Protein AF-A0A3T1D3R6-F1 (afdb_monomer_lite)

pLDDT: mean 93.83, std 5.85, range [70.06, 98.88]

Structure (mmCIF, N/CA/C/O backbone):
data_AF-A0A3T1D3R6-F1
#
_entry.id   AF-A0A3T1D3R6-F1
#
loop_
_atom_site.group_PDB
_atom_site.id
_atom_site.type_symbol
_atom_site.label_atom_id
_atom_site.label_alt_id
_atom_site.label_comp_id
_atom_site.label_asym_id
_atom_site.label_entity_id
_atom_site.label_seq_id
_atom_site.pdbx_PDB_ins_code
_atom_site.Cartn_x
_atom_site.Cartn_y
_atom_site.Cartn_z
_atom_site.occupancy
_atom_site.B_iso_or_equiv
_atom_site.auth_seq_id
_atom_site.auth_comp_id
_atom_site.auth_asym_id
_atom_site.auth_atom_id
_atom_site.pdbx_PDB_model_num
ATOM 1 N N . MET A 1 1 ? -13.058 13.495 -19.359 1.00 93.19 1 MET A N 1
ATOM 2 C CA . MET A 1 1 ? -12.828 12.086 -18.972 1.00 93.19 1 MET A CA 1
ATOM 3 C C . MET A 1 1 ? -12.436 11.919 -17.512 1.00 93.19 1 MET A C 1
ATOM 5 O O . MET A 1 1 ? -13.228 11.317 -16.809 1.00 93.19 1 MET A O 1
ATOM 9 N N . THR A 1 2 ? -11.316 12.478 -17.025 1.00 97.25 2 THR A N 1
ATOM 10 C CA . THR A 1 2 ? -10.870 12.325 -15.616 1.00 97.25 2 THR A CA 1
ATOM 11 C C . THR A 1 2 ? -11.984 12.513 -14.581 1.00 97.25 2 THR A C 1
ATOM 13 O O . THR A 1 2 ? -12.214 11.614 -13.783 1.00 97.25 2 THR A O 1
ATOM 16 N N . LEU A 1 3 ? -12.721 13.632 -14.641 1.00 95.75 3 LEU A N 1
ATOM 17 C CA . LEU A 1 3 ? -13.827 13.916 -13.716 1.00 95.75 3 LEU A CA 1
ATOM 18 C C . LEU A 1 3 ? -14.921 12.835 -13.753 1.00 95.75 3 LEU A C 1
ATOM 20 O O . LEU A 1 3 ? -15.275 12.288 -12.720 1.00 95.75 3 LEU A O 1
ATOM 24 N N . TRP A 1 4 ? -15.410 12.466 -14.939 1.00 96.50 4 TRP A N 1
ATOM 25 C CA . TRP A 1 4 ? -16.423 11.413 -15.083 1.00 96.50 4 TRP A CA 1
ATOM 26 C C . TRP A 1 4 ? -15.933 10.057 -14.572 1.00 96.50 4 TRP A C 1
ATOM 28 O O . TRP A 1 4 ? -16.695 9.333 -13.932 1.00 96.50 4 TRP A O 1
ATOM 38 N N . ALA A 1 5 ? -14.667 9.722 -14.839 1.00 97.19 5 ALA A N 1
ATOM 39 C CA . ALA A 1 5 ? -14.072 8.483 -14.369 1.00 97.19 5 ALA A CA 1
ATOM 40 C C . ALA A 1 5 ? -14.013 8.461 -12.838 1.00 97.19 5 ALA A C 1
ATOM 42 O O . ALA A 1 5 ? -14.607 7.581 -12.225 1.00 97.19 5 ALA A O 1
ATOM 43 N N . MET A 1 6 ? -13.396 9.468 -12.213 1.00 96.06 6 MET A N 1
ATOM 44 C CA . MET A 1 6 ? -13.249 9.509 -10.755 1.00 96.06 6 MET A CA 1
ATOM 45 C C . MET A 1 6 ? -14.578 9.668 -10.011 1.00 96.06 6 MET A C 1
ATOM 47 O O . MET A 1 6 ? -14.686 9.229 -8.877 1.00 96.06 6 MET A O 1
ATOM 51 N N . SER A 1 7 ? -15.609 10.249 -10.629 1.00 95.75 7 SER A N 1
ATOM 52 C CA . SER A 1 7 ? -16.950 10.341 -10.037 1.00 95.75 7 SER A CA 1
ATOM 53 C C . SER A 1 7 ? -17.783 9.063 -10.195 1.00 95.75 7 SER A C 1
ATOM 55 O O . SER A 1 7 ? -18.938 9.056 -9.780 1.00 95.75 7 SER A O 1
ATOM 57 N N . SER A 1 8 ? -17.243 7.998 -10.808 1.00 95.44 8 SER A N 1
ATOM 58 C CA . SER A 1 8 ? -17.999 6.777 -11.149 1.00 95.44 8 SER A CA 1
ATOM 59 C C . SER A 1 8 ? -19.284 7.075 -11.945 1.00 95.44 8 SER A C 1
ATOM 61 O O . SER A 1 8 ? -20.315 6.426 -11.779 1.00 95.44 8 SER A O 1
ATOM 63 N N . ALA A 1 9 ? -19.245 8.107 -12.795 1.00 96.06 9 ALA A N 1
ATOM 64 C CA . ALA A 1 9 ? -20.390 8.524 -13.592 1.00 96.06 9 ALA A CA 1
ATOM 65 C C . ALA A 1 9 ? -20.601 7.588 -14.791 1.00 96.06 9 ALA A C 1
ATOM 67 O O . ALA A 1 9 ? -19.663 6.961 -15.283 1.00 96.06 9 ALA A O 1
ATOM 68 N N . GLN A 1 10 ? -21.825 7.545 -15.317 1.00 95.12 10 GLN A N 1
ATOM 69 C CA . GLN A 1 10 ? -22.098 6.858 -16.580 1.00 95.12 10 GLN A CA 1
ATOM 70 C C . GLN A 1 10 ? -21.277 7.497 -17.715 1.00 95.12 10 GLN A C 1
ATOM 72 O O . GLN A 1 10 ? -21.230 8.724 -17.843 1.00 95.12 10 GLN A O 1
ATOM 77 N N . LEU A 1 11 ? -20.640 6.663 -18.541 1.00 93.38 11 LEU A N 1
ATOM 78 C CA . LEU A 1 11 ? -19.843 7.090 -19.690 1.00 93.38 11 LEU A CA 1
ATOM 79 C C . LEU A 1 11 ? -20.624 6.838 -20.983 1.00 93.38 11 LEU A C 1
ATOM 81 O O . LEU A 1 11 ? -20.640 5.726 -21.504 1.00 93.38 11 LEU A O 1
ATOM 85 N N . TYR A 1 12 ? -21.254 7.886 -21.510 1.00 92.56 12 TYR A N 1
ATOM 86 C CA . TYR A 1 12 ? -21.845 7.879 -22.849 1.00 92.56 12 TYR A CA 1
ATOM 87 C C . TYR A 1 12 ? -20.972 8.699 -23.790 1.00 92.56 12 TYR A C 1
ATOM 89 O O . TYR A 1 12 ? -20.661 9.855 -23.503 1.00 92.56 12 TYR A O 1
ATOM 97 N N . THR A 1 13 ? -20.592 8.113 -24.923 1.00 90.69 13 THR A N 1
ATOM 98 C CA . THR A 1 13 ? -19.894 8.846 -25.980 1.00 90.69 13 THR A CA 1
ATOM 99 C C . THR A 1 13 ? -20.898 9.423 -26.969 1.00 90.69 13 THR A C 1
ATOM 101 O O . THR A 1 13 ? -21.800 8.727 -27.431 1.00 90.69 13 THR A O 1
ATOM 104 N N . GLY A 1 14 ? -20.753 10.714 -27.269 1.00 92.88 14 GLY A N 1
ATOM 105 C CA . GLY A 1 14 ? -21.523 11.394 -28.312 1.00 92.88 14 GLY A CA 1
ATOM 106 C C . GLY A 1 14 ? -20.846 11.362 -29.685 1.00 92.88 14 GLY A C 1
ATOM 107 O O . GLY A 1 14 ? -21.374 11.938 -30.632 1.00 92.88 14 GLY A O 1
ATOM 108 N N . ASN A 1 15 ? -19.662 10.752 -29.792 1.00 89.56 15 ASN A N 1
ATOM 109 C CA . ASN A 1 15 ? -18.899 10.675 -31.032 1.00 89.56 15 ASN A CA 1
ATOM 110 C C . ASN A 1 15 ? -19.490 9.643 -32.003 1.00 89.56 15 ASN A C 1
ATOM 112 O O . ASN A 1 15 ? -20.018 8.609 -31.593 1.00 89.56 15 ASN A O 1
ATOM 116 N N . ASP A 1 16 ? -19.305 9.883 -33.301 1.00 93.69 16 ASP A N 1
ATOM 117 C CA . ASP A 1 16 ? -19.444 8.843 -34.319 1.00 93.69 16 ASP A CA 1
ATOM 118 C C . ASP A 1 16 ? -18.268 7.862 -34.201 1.00 93.69 16 ASP A C 1
ATOM 120 O O . ASP A 1 16 ? -17.128 8.188 -34.541 1.00 93.69 16 ASP A O 1
ATOM 124 N N . LEU A 1 17 ? -18.553 6.656 -33.703 1.00 92.50 17 LEU A N 1
ATOM 125 C CA . LEU A 1 17 ? -17.558 5.609 -33.462 1.00 92.50 17 LEU A CA 1
ATOM 126 C C . LEU A 1 17 ? -16.809 5.176 -34.734 1.00 92.50 17 LEU A C 1
ATOM 128 O O . LEU A 1 17 ? -15.713 4.633 -34.622 1.00 92.50 17 LEU A O 1
ATOM 132 N N . THR A 1 18 ? -17.361 5.423 -35.928 1.00 92.81 18 THR A N 1
ATOM 133 C CA . THR A 1 18 ? -16.718 5.062 -37.204 1.00 92.81 18 THR A CA 1
ATOM 134 C C . THR A 1 18 ? -15.631 6.052 -37.637 1.00 92.81 18 THR A C 1
ATOM 136 O O . THR A 1 18 ? -14.834 5.733 -38.516 1.00 92.81 18 THR A O 1
ATOM 139 N N . ASN A 1 19 ? -15.567 7.223 -36.993 1.00 93.94 19 ASN A N 1
ATOM 140 C CA . ASN A 1 19 ? -14.683 8.337 -37.340 1.00 93.94 19 ASN A CA 1
ATOM 141 C C . ASN A 1 19 ? -13.757 8.757 -36.178 1.00 93.94 19 ASN A C 1
ATOM 143 O O . ASN A 1 19 ? -13.277 9.891 -36.145 1.00 93.94 19 ASN A O 1
ATOM 147 N N . LEU A 1 20 ? -13.507 7.869 -35.207 1.00 93.88 20 LEU A N 1
ATOM 148 C CA . LEU A 1 20 ? -12.559 8.132 -34.120 1.00 93.88 20 LEU A CA 1
ATOM 149 C C . LEU A 1 20 ? -11.112 8.062 -34.619 1.00 93.88 20 LEU A C 1
ATOM 151 O O . LEU A 1 20 ? -10.695 7.073 -35.223 1.00 93.88 20 LEU A O 1
ATOM 155 N N . ASP A 1 21 ? -10.331 9.095 -34.312 1.00 94.75 21 ASP A N 1
ATOM 156 C CA . ASP A 1 21 ? -8.881 9.060 -34.473 1.00 94.75 21 ASP A CA 1
ATOM 157 C C . ASP A 1 21 ? -8.210 8.265 -33.336 1.00 94.75 21 ASP A C 1
ATOM 159 O O . ASP A 1 21 ? -8.843 7.825 -32.370 1.00 94.75 21 ASP A O 1
ATOM 163 N N . SER A 1 22 ? -6.895 8.067 -33.437 1.00 93.94 22 SER A N 1
ATOM 164 C CA . SER A 1 22 ? -6.135 7.313 -32.433 1.00 93.94 22 SER A CA 1
ATOM 165 C C . SER A 1 22 ? -6.185 7.949 -31.041 1.00 93.94 22 SER A C 1
ATOM 167 O O . SER A 1 22 ? -6.117 7.235 -30.042 1.00 93.94 22 SER A O 1
ATOM 169 N N . PHE A 1 23 ? -6.312 9.277 -30.960 1.00 92.75 23 PHE A N 1
ATOM 170 C CA . PHE A 1 23 ? -6.431 9.984 -29.688 1.00 92.75 23 PHE A CA 1
ATOM 171 C C . PHE A 1 23 ? -7.786 9.704 -29.025 1.00 92.75 23 PHE A C 1
ATOM 173 O O . PHE A 1 23 ? -7.832 9.335 -27.852 1.00 92.75 23 PHE A O 1
ATOM 180 N N . GLY A 1 24 ? -8.880 9.809 -29.782 1.00 92.50 24 GLY A N 1
ATOM 181 C CA . GLY A 1 24 ? -10.227 9.486 -29.330 1.00 92.50 24 GLY A CA 1
ATOM 182 C C . GLY A 1 24 ? -10.361 8.030 -28.889 1.00 92.50 24 GLY A C 1
ATOM 183 O O . GLY A 1 24 ? -10.927 7.774 -27.828 1.00 92.50 24 GLY A O 1
ATOM 184 N N . ILE A 1 25 ? -9.780 7.084 -29.637 1.00 93.25 25 ILE A N 1
ATOM 185 C CA . ILE A 1 25 ? -9.713 5.674 -29.217 1.00 93.25 25 ILE A CA 1
ATOM 186 C C . ILE A 1 25 ? -8.961 5.557 -27.885 1.00 93.25 25 ILE A C 1
ATOM 188 O O . ILE A 1 25 ? -9.499 4.989 -26.938 1.00 93.25 25 ILE A O 1
ATOM 192 N N . GLY A 1 26 ? -7.776 6.167 -27.767 1.00 93.50 26 GLY A N 1
ATOM 193 C CA . GLY A 1 26 ? -6.972 6.125 -26.540 1.00 93.50 26 GLY A CA 1
ATOM 194 C C . GLY A 1 26 ? -7.690 6.671 -25.299 1.00 93.50 26 GLY A C 1
ATOM 195 O O . GLY A 1 26 ? -7.516 6.137 -24.205 1.00 93.50 26 GLY A O 1
ATOM 196 N N . LEU A 1 27 ? -8.553 7.682 -25.455 1.00 93.00 27 LEU A N 1
ATOM 197 C CA . LEU A 1 27 ? -9.389 8.190 -24.360 1.00 93.00 27 LEU A CA 1
ATOM 198 C C . LEU A 1 27 ? -10.444 7.184 -23.879 1.00 93.00 27 LEU A C 1
ATOM 200 O O . LEU A 1 27 ? -10.823 7.223 -22.707 1.00 93.00 27 LEU A O 1
ATOM 204 N N . LEU A 1 28 ? -10.944 6.332 -24.777 1.00 94.06 28 LEU A N 1
ATOM 205 C CA . LEU A 1 28 ? -12.051 5.406 -24.521 1.00 94.06 28 LEU A CA 1
ATOM 206 C C . LEU A 1 28 ? -11.597 3.985 -24.176 1.00 94.06 28 LEU A C 1
ATOM 208 O O . LEU A 1 28 ? -12.411 3.216 -23.676 1.00 94.06 28 LEU A O 1
ATOM 212 N N . THR A 1 29 ? -10.337 3.629 -24.435 1.00 95.00 29 THR A N 1
ATOM 213 C CA . THR A 1 29 ? -9.811 2.268 -24.229 1.00 95.00 29 THR A CA 1
ATOM 214 C C . THR A 1 29 ? -8.721 2.180 -23.162 1.00 95.00 29 THR A C 1
ATOM 216 O O . THR A 1 29 ? -8.090 1.136 -23.027 1.00 95.00 29 THR A O 1
ATOM 219 N N . ASN A 1 30 ? -8.462 3.249 -22.403 1.00 97.50 30 ASN A N 1
ATOM 220 C CA . ASN A 1 30 ? -7.513 3.190 -21.293 1.00 97.50 30 ASN A CA 1
ATOM 221 C C . ASN A 1 30 ? -8.110 2.384 -20.123 1.00 97.50 30 ASN A C 1
ATOM 223 O O . ASN A 1 30 ? -8.940 2.888 -19.362 1.00 97.50 30 ASN A O 1
ATOM 227 N N . GLU A 1 31 ? -7.671 1.134 -19.976 1.00 97.31 31 GLU A N 1
ATOM 228 C CA . GLU A 1 31 ? -8.176 0.199 -18.964 1.00 97.31 31 GLU A CA 1
ATOM 229 C C . GLU A 1 31 ? -7.968 0.688 -17.525 1.00 97.31 31 GLU A C 1
ATOM 231 O O . GLU A 1 31 ? -8.819 0.442 -16.673 1.00 97.31 31 GLU A O 1
ATOM 236 N N . GLU A 1 32 ? -6.889 1.424 -17.238 1.00 97.31 32 GLU A N 1
ATOM 237 C CA . GLU A 1 32 ? -6.616 1.933 -15.888 1.00 97.31 32 GLU A CA 1
ATOM 238 C C . GLU A 1 32 ? -7.606 3.043 -15.499 1.00 97.31 32 GLU A C 1
ATOM 240 O O . GLU A 1 32 ? -8.120 3.065 -14.378 1.00 97.31 32 GLU A O 1
ATOM 245 N N . VAL A 1 33 ? -7.940 3.932 -16.439 1.00 98.06 33 VAL A N 1
ATOM 246 C CA . VAL A 1 33 ? -8.947 4.989 -16.242 1.00 98.06 33 VAL A CA 1
ATOM 247 C C . VAL A 1 33 ? -10.359 4.400 -16.165 1.00 98.06 33 VAL A C 1
ATOM 249 O O . VAL A 1 33 ? -11.173 4.838 -15.347 1.00 98.06 33 VAL A O 1
ATOM 252 N N . ILE A 1 34 ? -10.663 3.391 -16.985 1.00 97.75 34 ILE A N 1
ATOM 253 C CA . ILE A 1 34 ? -11.943 2.673 -16.930 1.00 97.75 34 ILE A CA 1
ATOM 254 C C . ILE A 1 34 ? -12.081 1.945 -15.591 1.00 97.75 34 ILE A C 1
ATOM 256 O O . ILE A 1 34 ? -13.138 2.022 -14.971 1.00 97.75 34 ILE A O 1
ATOM 260 N N . ALA A 1 35 ? -11.023 1.299 -15.094 1.00 96.69 35 ALA A N 1
ATOM 261 C CA . ALA A 1 35 ? -11.043 0.618 -13.803 1.00 96.69 35 ALA A CA 1
ATOM 262 C C . ALA A 1 35 ? -11.379 1.573 -12.647 1.00 96.69 35 ALA A C 1
ATOM 264 O O . ALA A 1 35 ? -12.151 1.202 -11.766 1.00 96.69 35 ALA A O 1
ATOM 265 N N . VAL A 1 36 ? -10.879 2.816 -12.679 1.00 97.06 36 VAL A N 1
ATOM 266 C CA . VAL A 1 36 ? -11.280 3.862 -11.719 1.00 97.06 36 VAL A CA 1
ATOM 267 C C . VAL A 1 36 ? -12.789 4.113 -11.772 1.00 97.06 36 VAL A C 1
ATOM 269 O O . VAL A 1 36 ? -13.445 4.130 -10.735 1.00 97.06 36 VAL A O 1
ATOM 272 N N . ASN A 1 37 ? -13.360 4.262 -12.970 1.00 96.94 37 ASN A N 1
ATOM 273 C CA . ASN A 1 37 ? -14.799 4.469 -13.139 1.00 96.94 37 ASN A CA 1
ATOM 274 C C . ASN A 1 37 ? -15.635 3.280 -12.645 1.00 96.94 37 ASN A C 1
ATOM 276 O O . ASN A 1 37 ? -16.670 3.466 -12.009 1.00 96.94 37 ASN A O 1
ATOM 280 N N . GLN A 1 38 ? -15.176 2.062 -12.927 1.00 96.38 38 GLN A N 1
ATOM 281 C CA . GLN A 1 38 ? -15.880 0.826 -12.589 1.00 96.38 38 GLN A CA 1
ATOM 282 C C . GLN A 1 38 ? -15.705 0.410 -11.119 1.00 96.38 38 GLN A C 1
ATOM 284 O O . GLN A 1 38 ? -16.410 -0.483 -10.653 1.00 96.38 38 GLN A O 1
ATOM 289 N N . ALA A 1 39 ? -14.811 1.062 -10.368 1.00 92.62 39 ALA A N 1
ATOM 290 C CA . ALA A 1 39 ? -14.608 0.787 -8.947 1.00 92.62 39 ALA A CA 1
ATOM 291 C C . ALA A 1 39 ? -15.813 1.185 -8.074 1.00 92.62 39 ALA A C 1
ATOM 293 O O . ALA A 1 39 ? -15.936 0.690 -6.954 1.00 92.62 39 ALA A O 1
ATOM 294 N N . GLY A 1 40 ? -16.695 2.070 -8.562 1.00 90.62 40 GLY A N 1
ATOM 295 C CA . GLY A 1 40 ? -17.889 2.504 -7.829 1.00 90.62 40 GLY A CA 1
ATOM 296 C C . GLY A 1 40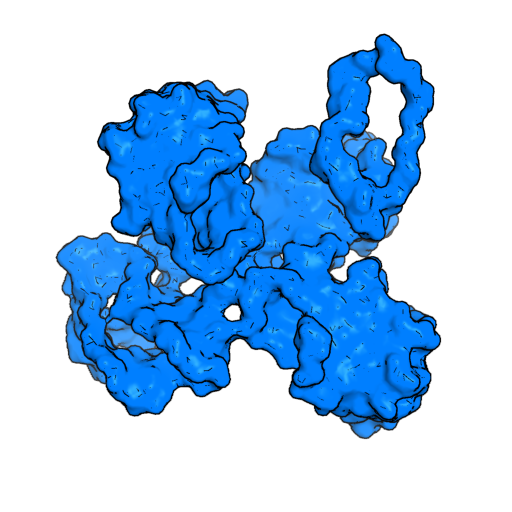 ? -17.571 3.303 -6.562 1.00 90.62 40 GLY A C 1
ATOM 297 O O . GLY A 1 40 ? -18.348 3.280 -5.610 1.00 90.62 40 GLY A O 1
ATOM 298 N N . ARG A 1 41 ? -16.417 3.979 -6.540 1.00 92.56 41 ARG A N 1
ATOM 299 C CA . ARG A 1 41 ? -15.917 4.794 -5.427 1.00 92.56 41 ARG A CA 1
ATOM 300 C C . ARG A 1 41 ? -15.699 6.229 -5.909 1.00 92.56 41 ARG A C 1
ATOM 302 O O . ARG A 1 41 ? -14.614 6.540 -6.403 1.00 92.56 41 ARG A O 1
ATOM 309 N N . PRO A 1 42 ? -16.729 7.090 -5.840 1.00 95.12 42 PRO A N 1
ATOM 310 C CA . PRO A 1 42 ? -16.616 8.476 -6.269 1.00 95.12 42 PRO A CA 1
ATOM 311 C C . PRO A 1 42 ? -15.566 9.231 -5.452 1.00 95.12 42 PRO A C 1
ATOM 313 O O . PRO A 1 42 ? -15.589 9.189 -4.226 1.00 95.12 42 PRO A O 1
ATOM 316 N N . ALA A 1 43 ? -14.672 9.942 -6.134 1.00 96.31 43 ALA A N 1
ATOM 317 C CA . ALA A 1 43 ? -13.710 10.828 -5.497 1.00 96.31 43 ALA A CA 1
ATOM 318 C C . ALA A 1 43 ? -14.361 12.130 -5.016 1.00 96.31 43 ALA A C 1
ATOM 320 O O . ALA A 1 43 ? -15.239 12.683 -5.687 1.00 96.31 43 ALA A O 1
ATOM 321 N N . HIS A 1 44 ? -13.861 12.660 -3.903 1.00 94.75 44 HIS A N 1
ATOM 322 C CA . HIS A 1 44 ? -14.244 13.950 -3.328 1.00 94.75 44 HIS A CA 1
ATOM 323 C C . HIS A 1 44 ? -13.031 14.887 -3.213 1.00 94.75 44 HIS A C 1
ATOM 325 O O . HIS A 1 44 ? -11.887 14.425 -3.200 1.00 94.75 44 HIS A O 1
ATOM 331 N N . PRO A 1 45 ? -13.237 16.215 -3.189 1.00 96.19 45 PRO A N 1
ATOM 332 C CA . PRO A 1 45 ? -12.133 17.160 -3.108 1.00 96.19 45 PRO A CA 1
ATOM 333 C C . PRO A 1 45 ? -11.539 17.174 -1.698 1.00 96.19 45 PRO A C 1
ATOM 335 O O . PRO A 1 45 ? -12.277 17.173 -0.716 1.00 96.19 45 PRO A O 1
ATOM 338 N N . VAL A 1 46 ? -10.215 17.305 -1.599 1.00 96.25 46 VAL A N 1
ATOM 339 C CA . VAL A 1 46 ? -9.549 17.717 -0.349 1.00 96.25 46 VAL A CA 1
ATOM 340 C C . VAL A 1 46 ? -10.022 19.120 0.045 1.00 96.25 46 VAL A C 1
ATOM 342 O O . VAL A 1 46 ? -10.340 19.392 1.196 1.00 96.25 46 VAL A O 1
ATOM 345 N N . SER A 1 47 ? -10.083 20.029 -0.933 1.00 94.88 47 SER A N 1
ATOM 346 C CA . SER A 1 47 ? -10.640 21.370 -0.776 1.00 94.88 47 SER A CA 1
ATOM 347 C C . SER A 1 47 ? -11.052 21.942 -2.128 1.00 94.88 47 SER A C 1
ATOM 349 O O . SER A 1 47 ? -10.366 21.752 -3.133 1.00 94.88 47 SER A O 1
ATOM 351 N N . THR A 1 48 ? -12.149 22.696 -2.145 1.00 95.56 48 THR A N 1
ATOM 352 C CA . THR A 1 48 ? -12.602 23.473 -3.311 1.00 95.56 48 THR A CA 1
ATOM 353 C C . THR A 1 48 ? -12.339 24.971 -3.156 1.00 95.56 48 THR A C 1
ATOM 355 O O . THR A 1 48 ? -12.851 25.765 -3.941 1.00 95.56 48 THR A O 1
ATOM 358 N N . ALA A 1 49 ? -11.569 25.382 -2.142 1.00 96.19 49 ALA A N 1
ATOM 359 C CA . ALA A 1 49 ? -11.332 26.795 -1.833 1.00 96.19 49 ALA A CA 1
ATOM 360 C C . ALA A 1 49 ? -10.463 27.516 -2.878 1.00 96.19 49 ALA A C 1
ATOM 362 O O . ALA A 1 49 ? -10.452 28.745 -2.929 1.00 96.19 49 ALA A O 1
ATOM 363 N N . SER A 1 50 ? -9.731 26.764 -3.705 1.00 96.19 50 SER A N 1
ATOM 364 C CA . SER A 1 50 ? -8.871 27.303 -4.757 1.00 96.19 50 SER A CA 1
ATOM 365 C C . SER A 1 50 ? -9.160 26.664 -6.120 1.00 96.19 50 SER A C 1
ATOM 367 O O . SER A 1 50 ? -9.860 25.652 -6.226 1.00 96.19 50 SER A O 1
ATOM 369 N N . ASN A 1 51 ? -8.586 27.255 -7.170 1.00 97.38 51 ASN A N 1
ATOM 370 C CA . ASN A 1 51 ? -8.642 26.718 -8.529 1.00 97.38 51 ASN A CA 1
ATOM 371 C C . ASN A 1 51 ? -7.707 25.514 -8.743 1.00 97.38 51 ASN A C 1
ATOM 373 O O . ASN A 1 51 ? -7.850 24.813 -9.741 1.00 97.38 51 ASN A O 1
ATOM 377 N N . GLN A 1 52 ? -6.755 25.262 -7.845 1.00 97.94 52 GLN A N 1
ATOM 378 C CA . GLN A 1 52 ? -5.891 24.084 -7.871 1.00 97.94 52 GLN A CA 1
ATOM 379 C C . GLN A 1 52 ? -6.420 23.086 -6.847 1.00 97.94 52 GLN A C 1
ATOM 381 O O . GLN A 1 52 ? -6.373 23.329 -5.642 1.00 97.94 52 GLN A O 1
ATOM 386 N N . GLN A 1 53 ? -6.971 21.980 -7.335 1.00 98.06 53 GLN A N 1
ATOM 387 C CA . GLN A 1 53 ? -7.708 21.038 -6.503 1.00 98.06 53 GLN A CA 1
ATOM 388 C C . GLN A 1 53 ? -7.104 19.645 -6.600 1.00 98.06 53 GLN A C 1
ATOM 390 O O . GLN A 1 53 ? -6.834 19.148 -7.696 1.00 98.06 53 GLN A O 1
ATOM 395 N N . ALA A 1 54 ? -6.952 19.010 -5.443 1.00 98.31 54 ALA A N 1
ATOM 396 C CA . ALA A 1 54 ? -6.756 17.576 -5.329 1.00 98.31 54 ALA A CA 1
ATOM 397 C C . ALA A 1 54 ? -8.099 16.927 -4.980 1.00 98.31 54 ALA A C 1
ATOM 399 O O . ALA A 1 54 ? -8.792 17.371 -4.065 1.00 98.31 54 ALA A O 1
ATOM 400 N N . TRP A 1 55 ? -8.455 15.887 -5.721 1.00 98.25 55 TRP A N 1
ATOM 401 C CA . TRP A 1 55 ? -9.607 15.028 -5.470 1.00 98.25 55 TRP A CA 1
ATOM 402 C C . TRP A 1 55 ? -9.110 13.623 -5.189 1.00 98.25 55 TRP A C 1
ATOM 404 O O . TRP A 1 55 ? -8.140 13.201 -5.819 1.00 98.25 55 TRP A O 1
ATOM 414 N N . TYR A 1 56 ? -9.754 12.894 -4.283 1.00 97.50 56 TYR A N 1
ATOM 415 C CA . TYR A 1 56 ? -9.336 11.538 -3.960 1.00 97.50 56 TYR A CA 1
ATOM 416 C C . TYR A 1 56 ? -10.495 10.602 -3.633 1.00 97.50 56 TYR A C 1
ATOM 418 O O . TYR A 1 56 ? -11.553 11.034 -3.193 1.00 97.50 56 TYR A O 1
ATOM 426 N N . ALA A 1 57 ? -10.266 9.309 -3.841 1.00 95.81 57 ALA A N 1
ATOM 427 C CA . ALA A 1 57 ? -11.065 8.225 -3.286 1.00 95.81 57 ALA A CA 1
ATOM 428 C C . ALA A 1 57 ? -10.123 7.177 -2.690 1.00 95.81 57 ALA A C 1
ATOM 430 O O . ALA A 1 57 ? -9.171 6.755 -3.354 1.00 95.81 57 ALA A O 1
ATOM 431 N N . ASN A 1 58 ? -10.397 6.734 -1.465 1.00 94.25 58 ASN A N 1
ATOM 432 C CA . ASN A 1 58 ? -9.760 5.555 -0.887 1.00 94.25 58 ASN A CA 1
ATOM 433 C C . ASN A 1 58 ? -10.391 4.290 -1.488 1.00 94.25 58 ASN A C 1
ATOM 435 O O . ASN A 1 58 ? -11.613 4.112 -1.462 1.00 94.25 58 ASN A O 1
ATOM 439 N N . ASN A 1 59 ? -9.563 3.397 -2.032 1.00 91.75 59 ASN A N 1
ATOM 440 C CA . ASN A 1 59 ? -10.026 2.161 -2.662 1.00 91.75 59 ASN A CA 1
ATOM 441 C C . ASN A 1 59 ? -10.196 1.000 -1.657 1.00 91.75 59 ASN A C 1
ATOM 443 O O . ASN A 1 59 ? -10.746 -0.044 -2.011 1.00 91.75 59 ASN A O 1
ATOM 447 N N . GLY A 1 60 ? -9.768 1.178 -0.400 1.00 83.50 60 GLY A N 1
ATOM 448 C CA . GLY A 1 60 ? -9.860 0.191 0.685 1.00 83.50 60 GLY A CA 1
ATOM 449 C C . GLY A 1 60 ? -8.738 -0.854 0.697 1.00 83.50 60 GLY A C 1
ATOM 450 O O . GLY A 1 60 ? -8.631 -1.639 1.631 1.00 83.50 60 GLY A O 1
ATOM 451 N N . ASP A 1 61 ? -7.864 -0.865 -0.309 1.00 86.06 61 ASP A N 1
ATOM 452 C CA . ASP A 1 61 ? -6.775 -1.836 -0.466 1.00 86.06 61 ASP A CA 1
ATOM 453 C C . ASP A 1 61 ? -5.374 -1.238 -0.239 1.00 86.06 61 ASP A C 1
ATOM 455 O O . ASP A 1 61 ? -4.369 -1.784 -0.706 1.00 86.06 61 ASP A O 1
ATOM 459 N N . GLY A 1 62 ? -5.312 -0.081 0.424 1.00 90.31 62 GLY A N 1
ATOM 460 C CA . GLY A 1 62 ? -4.092 0.717 0.554 1.00 90.31 62 GLY A CA 1
ATOM 461 C C . GLY A 1 62 ? -3.760 1.537 -0.698 1.00 90.31 62 GLY A C 1
ATOM 462 O O . GLY A 1 62 ? -2.698 2.161 -0.755 1.00 90.31 62 GLY A O 1
ATOM 463 N N . THR A 1 63 ? -4.637 1.542 -1.710 1.00 94.25 63 THR A N 1
ATOM 464 C CA . THR A 1 63 ? -4.526 2.434 -2.867 1.00 94.25 63 THR A CA 1
ATOM 465 C C . THR A 1 63 ? -5.575 3.537 -2.848 1.00 94.25 63 THR A C 1
ATOM 467 O O . THR A 1 63 ? -6.654 3.397 -2.274 1.00 94.25 63 THR A O 1
ATOM 470 N N . TYR A 1 64 ? -5.252 4.628 -3.531 1.00 97.44 64 TYR A N 1
ATOM 471 C CA . TYR A 1 64 ? -6.119 5.771 -3.735 1.00 97.44 64 TYR A CA 1
ATOM 472 C C . TYR A 1 64 ? -6.186 6.103 -5.215 1.00 97.44 64 TYR A C 1
ATOM 474 O O . TYR A 1 64 ? -5.181 6.059 -5.932 1.00 97.44 64 TYR A O 1
ATOM 482 N N . THR A 1 65 ? -7.374 6.488 -5.654 1.00 98.12 65 THR A N 1
ATOM 483 C CA . THR A 1 65 ? -7.538 7.265 -6.878 1.00 98.12 65 THR A CA 1
ATOM 484 C C . THR A 1 65 ? -7.320 8.722 -6.509 1.00 98.12 65 THR A C 1
ATOM 486 O O . THR A 1 65 ? -7.989 9.204 -5.603 1.00 98.12 65 THR A O 1
ATOM 489 N N . VAL A 1 66 ? -6.417 9.428 -7.189 1.00 98.56 66 VAL A N 1
ATOM 490 C CA . VAL A 1 66 ? -6.188 10.863 -6.973 1.00 98.56 66 VAL A CA 1
ATOM 491 C C . VAL A 1 66 ? -6.256 11.605 -8.298 1.00 98.56 66 VAL A C 1
ATOM 493 O O . VAL A 1 66 ? -5.592 11.222 -9.255 1.00 98.56 66 VAL A O 1
ATOM 496 N N . ALA A 1 67 ? -7.008 12.699 -8.363 1.00 98.50 67 ALA A N 1
ATOM 497 C CA . ALA A 1 67 ? -6.951 13.618 -9.488 1.00 98.50 67 ALA A CA 1
ATOM 498 C C . ALA A 1 67 ? -6.410 14.976 -9.056 1.00 98.50 67 ALA A C 1
ATOM 500 O O . ALA A 1 67 ? -6.863 15.556 -8.072 1.00 98.50 67 ALA A O 1
ATOM 501 N N . LEU A 1 68 ? -5.466 15.499 -9.833 1.00 98.62 68 LEU A N 1
ATOM 502 C CA . LEU A 1 68 ? -4.974 16.865 -9.691 1.00 98.62 68 LEU A CA 1
ATOM 503 C C . LEU A 1 68 ? -5.563 17.692 -10.824 1.00 98.62 68 LEU A C 1
ATOM 505 O O . LEU A 1 68 ? -5.388 17.336 -11.990 1.00 98.62 68 LEU A O 1
ATOM 509 N N . VAL A 1 69 ? -6.273 18.767 -10.494 1.00 98.25 69 VAL A N 1
ATOM 510 C CA . VAL A 1 69 ? -7.028 19.573 -11.458 1.00 98.25 69 VAL A CA 1
ATOM 511 C C . VAL A 1 69 ? -6.637 21.038 -11.323 1.00 98.25 69 VAL A C 1
ATOM 513 O O . VAL A 1 69 ? -6.678 21.598 -10.228 1.00 98.25 69 VAL A O 1
ATOM 516 N N . ASN A 1 70 ? -6.279 21.666 -12.443 1.00 98.31 70 ASN A N 1
ATOM 517 C CA . ASN A 1 70 ? -6.066 23.106 -12.517 1.00 98.31 70 ASN A CA 1
ATOM 518 C C . ASN A 1 70 ? -7.250 23.770 -13.230 1.00 98.31 70 ASN A C 1
ATOM 520 O O . ASN A 1 70 ? -7.331 23.758 -14.453 1.00 98.31 70 ASN A O 1
ATOM 524 N N . LEU A 1 71 ? -8.164 24.363 -12.467 1.00 97.88 71 LEU A N 1
ATOM 525 C CA . LEU A 1 71 ? -9.311 25.125 -12.974 1.00 97.88 71 LEU A CA 1
ATOM 526 C C . LEU A 1 71 ? -8.953 26.583 -13.319 1.00 97.88 71 LEU A C 1
ATOM 528 O O . LEU A 1 71 ? -9.799 27.317 -13.827 1.00 97.88 71 LEU A O 1
ATOM 532 N N . GLY A 1 72 ? -7.725 27.016 -13.019 1.00 97.88 72 GLY A N 1
ATOM 533 C CA . GLY A 1 72 ? -7.250 28.373 -13.269 1.00 97.88 72 GLY A CA 1
ATOM 534 C C . GLY A 1 72 ? -6.917 28.619 -14.738 1.00 97.88 72 GLY A C 1
ATOM 535 O O . GLY A 1 72 ? -6.801 27.684 -15.521 1.00 97.88 72 GLY A O 1
ATOM 536 N N . SER A 1 73 ? -6.722 29.892 -15.090 1.00 97.75 73 SER A N 1
ATOM 537 C CA . SER A 1 73 ? -6.451 30.353 -16.459 1.00 97.75 73 SER A CA 1
ATOM 538 C C . SER A 1 73 ? -4.966 30.338 -16.861 1.00 97.75 73 SER A C 1
ATOM 540 O O . SER A 1 73 ? -4.607 30.849 -17.921 1.00 97.75 73 SER A O 1
ATOM 542 N N . SER A 1 74 ? -4.078 29.813 -16.014 1.00 97.81 74 SER A N 1
ATOM 543 C CA . SER A 1 74 ? -2.630 29.746 -16.244 1.00 97.81 74 SER A CA 1
ATOM 544 C C . SER A 1 74 ? -2.063 28.430 -15.727 1.00 97.81 74 SER A C 1
ATOM 546 O O . SER A 1 74 ? -2.677 27.778 -14.883 1.00 97.81 74 SER A O 1
ATOM 548 N N . ALA A 1 75 ? -0.879 28.044 -16.205 1.00 98.25 75 ALA A N 1
ATOM 549 C CA . ALA A 1 75 ? -0.172 26.896 -15.647 1.00 98.25 75 ALA A CA 1
ATOM 550 C C . ALA A 1 75 ? 0.115 27.107 -14.150 1.00 98.25 75 ALA A C 1
ATOM 552 O O . ALA A 1 75 ? 0.448 28.219 -13.732 1.00 98.25 75 ALA A O 1
ATOM 553 N N . ALA A 1 76 ? -0.037 26.051 -13.355 1.00 98.19 76 ALA A N 1
ATOM 554 C CA . ALA A 1 76 ? 0.151 26.092 -11.910 1.00 98.19 76 ALA A CA 1
ATOM 555 C C . ALA A 1 76 ? 0.636 24.742 -11.378 1.00 98.19 76 ALA A C 1
ATOM 557 O O . ALA A 1 76 ? 0.421 23.699 -11.997 1.00 98.19 76 ALA A O 1
ATOM 558 N N . ASN A 1 77 ? 1.262 24.755 -10.205 1.00 98.12 77 ASN A N 1
ATOM 559 C CA . ASN A 1 77 ? 1.520 23.523 -9.473 1.00 98.12 77 ASN A CA 1
ATOM 560 C C . ASN A 1 77 ? 0.246 23.098 -8.740 1.00 98.12 77 ASN A C 1
ATOM 562 O O . ASN A 1 77 ? -0.468 23.941 -8.198 1.00 98.12 77 ASN A O 1
ATOM 566 N N . VAL A 1 78 ? -0.026 21.796 -8.713 1.00 98.31 78 VAL A N 1
ATOM 567 C CA . VAL A 1 78 ? -1.140 21.223 -7.945 1.00 98.31 78 VAL A CA 1
ATOM 568 C C . VAL A 1 78 ? -0.583 20.107 -7.080 1.00 98.31 78 VAL A C 1
ATOM 570 O O . VAL A 1 78 ? 0.132 19.242 -7.586 1.00 98.31 78 VAL A O 1
ATOM 573 N N . THR A 1 79 ? -0.899 20.143 -5.791 1.00 98.12 79 THR A N 1
ATOM 574 C CA . THR A 1 79 ? -0.314 19.260 -4.779 1.00 98.12 79 THR A CA 1
ATOM 575 C C . THR A 1 79 ? -1.400 18.458 -4.082 1.00 98.12 79 THR A C 1
ATOM 577 O O . THR A 1 79 ? -2.476 18.976 -3.793 1.00 98.12 79 THR A O 1
ATOM 580 N N . VAL A 1 80 ? -1.088 17.199 -3.791 1.00 98.50 80 VAL A N 1
ATOM 581 C CA . VAL A 1 80 ? -1.799 16.364 -2.823 1.00 98.50 80 VAL A CA 1
ATOM 582 C C . VAL A 1 80 ? -0.815 15.992 -1.720 1.00 98.50 80 VAL A C 1
ATOM 584 O O . VAL A 1 80 ? 0.271 15.488 -2.014 1.00 98.50 80 VAL A O 1
ATOM 587 N N . ASN A 1 81 ? -1.173 16.239 -0.461 1.00 98.31 81 ASN A N 1
ATOM 588 C CA . ASN A 1 81 ? -0.406 15.730 0.673 1.00 98.31 81 ASN A CA 1
ATOM 589 C C . ASN A 1 81 ? -1.020 14.411 1.141 1.00 98.31 81 ASN A C 1
ATOM 591 O O . ASN A 1 81 ? -2.242 14.265 1.180 1.00 98.31 81 ASN A O 1
ATOM 595 N N . TRP A 1 82 ? -0.178 13.459 1.533 1.00 97.88 82 TRP A N 1
ATOM 596 C CA . TRP A 1 82 ? -0.618 12.165 2.057 1.00 97.88 82 TRP A CA 1
ATOM 597 C C . TRP A 1 82 ? -1.487 12.309 3.306 1.00 97.88 82 TRP A C 1
ATOM 599 O O . TRP A 1 82 ? -2.527 11.657 3.403 1.00 97.88 82 TRP A O 1
ATOM 609 N N . SER A 1 83 ? -1.138 13.243 4.193 1.00 95.94 83 SER A N 1
ATOM 610 C CA . SER A 1 83 ? -1.917 13.547 5.397 1.00 95.94 83 SER A CA 1
ATOM 611 C C . SER A 1 83 ? -3.353 13.976 5.103 1.00 95.94 83 SER A C 1
ATOM 613 O O . SER A 1 83 ? -4.254 13.622 5.859 1.00 95.94 83 SER A O 1
ATOM 615 N N . ASP A 1 84 ? -3.571 14.704 4.006 1.00 96.25 84 ASP A N 1
ATOM 616 C CA . ASP A 1 84 ? -4.878 15.279 3.663 1.00 96.25 84 ASP A CA 1
ATOM 617 C C . ASP A 1 84 ? -5.860 14.217 3.148 1.00 96.25 84 ASP A C 1
ATOM 619 O O . ASP A 1 84 ? -7.070 14.430 3.155 1.00 96.25 84 ASP A O 1
ATOM 623 N N . ILE A 1 85 ? -5.337 13.068 2.709 1.00 96.31 85 ILE A N 1
ATOM 624 C CA . ILE A 1 85 ? -6.118 11.939 2.189 1.00 96.31 85 ILE A CA 1
ATOM 625 C C . ILE A 1 85 ? -6.109 10.730 3.137 1.00 96.31 85 ILE A C 1
ATOM 627 O O . ILE A 1 85 ? -6.545 9.652 2.752 1.00 96.31 85 ILE A O 1
ATOM 631 N N . GLY A 1 86 ? -5.585 10.886 4.359 1.00 95.62 86 GLY A N 1
ATOM 632 C CA . GLY A 1 86 ? -5.541 9.817 5.362 1.00 95.62 86 GLY A CA 1
ATOM 633 C C . GLY A 1 86 ? -4.395 8.810 5.195 1.00 95.62 86 GLY A C 1
ATOM 634 O O . GLY A 1 86 ? -4.388 7.787 5.880 1.00 95.62 86 GLY A O 1
ATOM 635 N N . LEU A 1 87 ? -3.409 9.079 4.335 1.00 96.69 87 LEU A N 1
ATOM 636 C CA . LEU A 1 87 ? -2.230 8.234 4.129 1.00 96.69 87 LEU A CA 1
ATOM 637 C C . LEU A 1 87 ? -1.089 8.686 5.055 1.00 96.69 87 LEU A C 1
ATOM 639 O O . LEU A 1 87 ? -0.654 9.836 5.027 1.00 96.69 87 LEU A O 1
ATOM 643 N N . ASN A 1 88 ? -0.577 7.768 5.873 1.00 92.94 88 ASN A N 1
A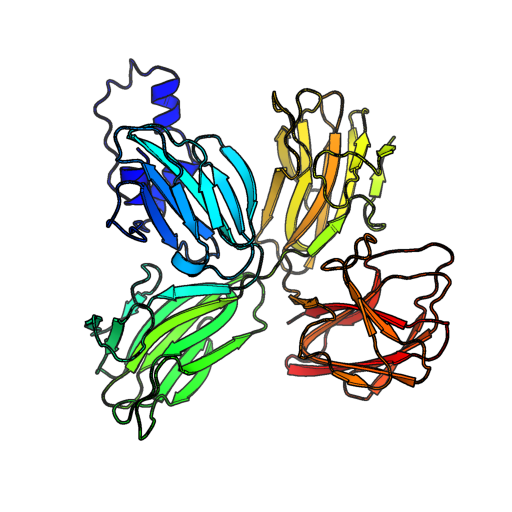TOM 644 C CA . ASN A 1 88 ? 0.617 7.971 6.688 1.00 92.94 88 ASN A CA 1
ATOM 645 C C . ASN A 1 88 ? 1.708 6.981 6.260 1.00 92.94 88 ASN A C 1
ATOM 647 O O . ASN A 1 88 ? 1.540 5.776 6.425 1.00 92.94 88 ASN A O 1
ATOM 651 N N . GLY A 1 89 ? 2.805 7.493 5.706 1.00 89.44 89 GLY A N 1
ATOM 652 C CA . GLY A 1 89 ? 3.894 6.694 5.142 1.00 89.44 89 GLY A CA 1
ATOM 653 C C . GLY A 1 89 ? 4.227 7.108 3.710 1.00 89.44 89 GLY A C 1
ATOM 654 O O . GLY A 1 89 ? 3.584 7.984 3.132 1.00 89.44 89 GLY A O 1
ATOM 655 N N . ALA A 1 90 ? 5.250 6.476 3.139 1.00 90.25 90 ALA A N 1
ATOM 656 C CA . ALA A 1 90 ? 5.603 6.683 1.741 1.00 90.25 90 ALA A CA 1
ATOM 657 C C . ALA A 1 90 ? 4.586 6.013 0.808 1.00 90.25 90 ALA A C 1
ATOM 659 O O . ALA A 1 90 ? 3.968 5.004 1.156 1.00 90.25 90 ALA A O 1
ATOM 660 N N . ALA A 1 91 ? 4.445 6.542 -0.404 1.00 95.19 91 ALA A N 1
ATOM 661 C CA . ALA A 1 91 ? 3.564 5.977 -1.416 1.00 95.19 91 ALA A CA 1
ATOM 662 C C . ALA A 1 91 ? 4.169 6.068 -2.816 1.00 95.19 91 ALA A C 1
ATOM 664 O O . ALA A 1 91 ? 4.843 7.039 -3.159 1.00 95.19 91 ALA A O 1
ATOM 665 N N . THR A 1 92 ? 3.894 5.056 -3.633 1.00 93.56 92 THR A N 1
ATOM 666 C CA . THR A 1 92 ? 4.171 5.083 -5.073 1.00 93.56 92 THR A CA 1
ATOM 667 C C . THR A 1 92 ? 3.063 5.819 -5.812 1.00 93.56 92 THR A C 1
ATOM 669 O O . THR A 1 92 ? 1.894 5.757 -5.423 1.00 93.56 92 THR A O 1
ATOM 672 N N . VAL A 1 93 ? 3.430 6.519 -6.884 1.00 96.94 93 VAL A N 1
ATOM 673 C CA . VAL A 1 93 ? 2.500 7.282 -7.722 1.00 96.94 93 VAL A CA 1
ATOM 674 C C . VAL A 1 93 ? 2.617 6.816 -9.161 1.00 96.94 93 VAL A C 1
ATOM 676 O O . VAL A 1 93 ? 3.711 6.783 -9.715 1.00 96.94 93 VAL A O 1
ATOM 679 N N . ARG A 1 94 ? 1.480 6.504 -9.780 1.00 95.81 94 ARG A N 1
ATOM 680 C CA . ARG A 1 94 ? 1.371 6.142 -11.194 1.00 95.81 94 ARG A CA 1
ATOM 681 C C . ARG A 1 94 ? 0.397 7.067 -11.903 1.00 95.81 94 ARG A C 1
ATOM 683 O O . ARG A 1 94 ? -0.722 7.239 -11.426 1.00 95.81 94 ARG A O 1
ATOM 690 N N . ASP A 1 95 ? 0.797 7.630 -13.038 1.00 96.88 95 ASP A N 1
ATOM 691 C CA . ASP A 1 95 ? -0.097 8.363 -13.936 1.00 96.88 95 ASP A CA 1
ATOM 692 C C . ASP A 1 95 ? -0.836 7.382 -14.848 1.00 96.88 95 ASP A C 1
ATOM 694 O O . ASP A 1 95 ? -0.229 6.680 -15.660 1.00 96.88 95 ASP A O 1
ATOM 698 N N . LEU A 1 96 ? -2.161 7.343 -14.701 1.00 97.88 96 LEU A N 1
ATOM 699 C CA . LEU A 1 96 ? -3.022 6.386 -15.391 1.00 97.88 96 LEU A CA 1
ATOM 700 C C . LEU A 1 96 ? -3.182 6.715 -16.872 1.00 97.88 96 LEU A C 1
ATOM 702 O O . LEU A 1 96 ? -3.399 5.815 -17.678 1.00 97.88 96 LEU A O 1
ATOM 706 N N . TRP A 1 97 ? -3.069 7.990 -17.252 1.00 96.25 97 TRP A N 1
ATOM 707 C CA . TRP A 1 97 ? -3.201 8.396 -18.650 1.00 96.25 97 TRP A CA 1
ATOM 708 C C . TRP A 1 97 ? -1.960 8.052 -19.464 1.00 96.25 97 TRP A C 1
ATOM 710 O O . TRP A 1 97 ? -2.075 7.698 -20.634 1.00 96.25 97 TRP A O 1
ATOM 720 N N . THR A 1 98 ? -0.780 8.161 -18.854 1.00 93.06 98 THR A N 1
ATOM 721 C CA . THR A 1 98 ? 0.506 7.915 -19.522 1.00 93.06 98 THR A CA 1
ATOM 722 C C . THR A 1 98 ? 1.096 6.543 -19.204 1.00 93.06 98 THR A C 1
ATOM 724 O O . THR A 1 98 ? 2.170 6.219 -19.708 1.00 93.06 98 THR A O 1
ATOM 727 N N . HIS A 1 99 ? 0.421 5.734 -18.378 1.00 90.25 99 HIS A N 1
ATOM 728 C CA . HIS A 1 99 ? 0.885 4.419 -17.922 1.00 90.25 99 HIS A CA 1
ATOM 729 C C . HIS A 1 99 ? 2.304 4.452 -17.325 1.00 90.25 99 HIS A C 1
ATOM 731 O O . HIS A 1 99 ? 3.078 3.501 -17.476 1.00 90.25 99 HIS A O 1
ATOM 737 N N . THR A 1 100 ? 2.649 5.560 -16.666 1.00 87.56 100 THR A N 1
ATOM 738 C CA . THR A 1 100 ? 4.008 5.850 -16.192 1.00 87.56 100 THR A CA 1
ATOM 739 C C . THR A 1 100 ? 4.050 5.874 -14.670 1.00 87.56 100 THR A C 1
ATOM 741 O O . THR A 1 100 ? 3.252 6.566 -14.034 1.00 87.56 100 THR A O 1
ATOM 744 N N . ASP A 1 101 ? 5.007 5.156 -14.084 1.00 88.25 101 ASP A N 1
ATOM 745 C CA . ASP A 1 101 ? 5.300 5.251 -12.656 1.00 88.25 101 ASP A CA 1
ATOM 746 C C . ASP A 1 101 ? 6.171 6.488 -12.407 1.00 88.25 101 ASP A C 1
ATOM 748 O O . ASP A 1 101 ? 7.240 6.663 -12.991 1.00 88.25 101 ASP A O 1
ATOM 752 N N . LEU A 1 102 ? 5.695 7.379 -11.542 1.00 90.62 102 LEU A N 1
ATOM 753 C CA . LEU A 1 102 ? 6.325 8.665 -11.235 1.00 90.62 102 LEU A CA 1
ATOM 754 C C . LEU A 1 102 ? 7.296 8.586 -10.049 1.00 90.62 102 LEU A C 1
ATOM 756 O O . LEU A 1 102 ? 7.929 9.585 -9.718 1.00 90.62 102 LEU A O 1
ATOM 760 N N . GLY A 1 103 ? 7.398 7.420 -9.407 1.00 87.19 103 GLY A N 1
ATOM 761 C CA . GLY A 1 103 ? 8.298 7.158 -8.286 1.00 87.19 103 GLY A CA 1
ATOM 762 C C . GLY A 1 103 ? 7.593 7.023 -6.936 1.00 87.19 103 GLY A C 1
ATOM 763 O O . GLY A 1 103 ? 6.366 6.901 -6.851 1.00 87.19 103 GLY A O 1
ATOM 764 N N . THR A 1 104 ? 8.401 7.018 -5.873 1.00 87.81 104 THR A N 1
ATOM 765 C CA . THR A 1 104 ? 7.958 6.919 -4.474 1.00 87.81 104 THR A CA 1
ATOM 766 C C . THR A 1 104 ? 8.146 8.259 -3.774 1.00 87.81 104 THR A C 1
ATOM 768 O O . THR A 1 104 ? 9.201 8.877 -3.889 1.00 87.81 104 THR A O 1
ATOM 771 N N . PHE A 1 105 ? 7.136 8.701 -3.026 1.00 92.44 105 PHE A N 1
ATOM 772 C CA . PHE A 1 105 ? 7.127 9.991 -2.344 1.00 92.44 105 PHE A CA 1
ATOM 773 C C . PHE A 1 105 ? 6.743 9.826 -0.874 1.00 92.44 105 PHE A C 1
ATOM 775 O O . PHE A 1 105 ? 5.790 9.115 -0.553 1.00 92.44 105 PHE A O 1
ATOM 782 N N . ASN A 1 106 ? 7.448 10.524 0.019 1.00 89.00 106 ASN A N 1
ATOM 783 C CA . ASN A 1 106 ? 7.304 10.346 1.470 1.00 89.00 106 ASN A CA 1
ATOM 784 C C . ASN A 1 106 ? 6.105 11.083 2.081 1.00 89.00 106 ASN A C 1
ATOM 786 O O . ASN A 1 106 ? 5.554 10.619 3.073 1.00 89.00 106 ASN A O 1
ATOM 790 N N . THR A 1 107 ? 5.715 12.237 1.532 1.00 93.31 107 THR A N 1
ATOM 791 C CA . THR A 1 107 ? 4.737 13.139 2.177 1.00 93.31 107 THR A CA 1
ATOM 792 C C . THR A 1 107 ? 3.621 13.629 1.257 1.00 93.31 107 THR A C 1
ATOM 794 O O . THR A 1 107 ? 2.597 14.107 1.742 1.00 93.31 107 THR A O 1
ATOM 797 N N . GLY A 1 108 ? 3.788 13.512 -0.058 1.00 97.44 108 GLY A N 1
ATOM 798 C CA . GLY A 1 108 ? 2.818 13.967 -1.045 1.00 97.44 108 GLY A CA 1
ATOM 799 C C . GLY A 1 108 ? 3.411 14.013 -2.446 1.00 97.44 108 GLY A C 1
ATOM 800 O O . GLY A 1 108 ? 4.603 13.773 -2.640 1.00 97.44 108 GLY A O 1
ATOM 801 N N . TYR A 1 109 ? 2.582 14.364 -3.423 1.00 98.31 109 TYR A N 1
ATOM 802 C CA . TYR A 1 109 ? 2.986 14.526 -4.817 1.00 98.31 109 TYR A CA 1
ATOM 803 C C . TYR A 1 109 ? 2.547 15.892 -5.350 1.00 98.31 109 TYR A C 1
ATOM 805 O O . TYR A 1 109 ? 1.430 16.344 -5.094 1.00 98.31 109 TYR A O 1
ATOM 813 N N . THR A 1 110 ? 3.426 16.549 -6.111 1.00 98.06 110 THR A N 1
ATOM 814 C CA . THR A 1 110 ? 3.142 17.832 -6.766 1.00 98.06 110 THR A CA 1
ATOM 815 C C . THR A 1 110 ? 3.334 17.704 -8.268 1.00 98.06 110 THR A C 1
ATOM 817 O O . THR A 1 110 ? 4.442 17.452 -8.739 1.00 98.06 110 THR A O 1
ATOM 820 N N . SER A 1 111 ? 2.265 17.940 -9.030 1.00 94.69 111 SER A N 1
ATOM 821 C CA . SER A 1 111 ? 2.375 18.131 -10.474 1.00 94.69 111 SER A CA 1
ATOM 822 C C . SER A 1 111 ? 3.042 19.475 -10.737 1.00 94.69 111 SER A C 1
ATOM 824 O O . SER A 1 111 ? 2.537 20.510 -10.301 1.00 94.69 111 SER A O 1
ATOM 826 N N . THR A 1 112 ? 4.141 19.474 -11.485 1.00 91.19 112 THR A N 1
ATOM 827 C CA . THR A 1 112 ? 4.844 20.695 -11.883 1.00 91.19 112 THR A CA 1
ATOM 828 C C . THR A 1 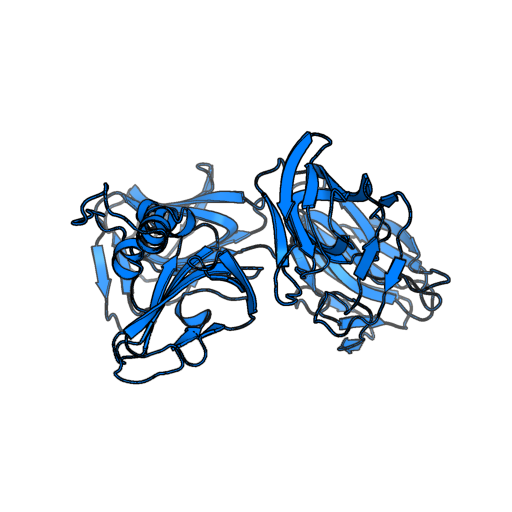112 ? 4.228 21.282 -13.150 1.00 91.19 112 THR A C 1
ATOM 830 O O . THR A 1 112 ? 4.014 20.575 -14.134 1.00 91.19 112 THR A O 1
ATOM 833 N N . SER A 1 113 ? 3.928 22.585 -13.130 1.00 94.44 113 SER A N 1
ATOM 834 C CA . SER A 1 113 ? 3.436 23.337 -14.295 1.00 94.44 113 SER A CA 1
ATOM 835 C C . SER A 1 113 ? 2.243 22.673 -15.012 1.00 94.44 113 SER A C 1
ATOM 837 O O . SER A 1 113 ? 2.232 22.529 -16.236 1.00 94.44 113 SER A O 1
ATOM 839 N N . LEU A 1 114 ? 1.224 22.241 -14.257 1.00 96.94 114 LEU A N 1
ATOM 840 C CA . LEU A 1 114 ? -0.003 21.685 -14.829 1.00 96.94 114 LEU A CA 1
ATOM 841 C C . LEU A 1 114 ? -0.712 22.791 -15.633 1.00 96.94 114 LEU A C 1
ATOM 843 O O . LEU A 1 114 ? -1.089 23.802 -15.031 1.00 96.94 114 LEU A O 1
ATOM 847 N N . PRO A 1 115 ? -0.890 22.654 -16.964 1.00 98.38 115 PRO A N 1
ATOM 848 C CA . PRO A 1 115 ? -1.449 23.726 -17.784 1.00 98.38 115 PRO A CA 1
ATOM 849 C C . PRO A 1 115 ? -2.849 24.166 -17.345 1.00 98.38 115 PRO A C 1
ATOM 851 O O . PRO A 1 115 ? -3.549 23.451 -16.627 1.00 98.38 115 PRO A O 1
ATOM 854 N N . SER A 1 116 ? -3.259 25.344 -17.815 1.00 98.12 116 SER A N 1
ATOM 855 C CA . SER A 1 116 ? -4.629 25.844 -17.662 1.00 98.12 116 SER A CA 1
ATOM 856 C C . SER A 1 116 ? -5.647 24.777 -18.089 1.00 98.12 116 SER A C 1
ATOM 858 O O . SER A 1 116 ? -5.500 24.193 -19.165 1.00 98.12 116 SER A O 1
ATOM 860 N N . HIS A 1 117 ? -6.652 24.509 -17.251 1.00 97.81 117 HIS A N 1
ATOM 861 C CA . HIS A 1 117 ? -7.709 23.503 -17.465 1.00 97.81 117 HIS A CA 1
ATOM 862 C C . HIS A 1 117 ? -7.242 22.038 -17.576 1.00 97.81 117 HIS A C 1
ATOM 864 O O . HIS A 1 117 ? -8.048 21.156 -17.887 1.00 97.81 117 HIS A O 1
ATOM 870 N N . ALA A 1 118 ? -5.964 21.745 -17.325 1.00 98.12 118 ALA A N 1
ATOM 871 C CA . ALA A 1 118 ? -5.446 20.385 -17.393 1.00 98.12 118 ALA A CA 1
ATOM 872 C C . ALA A 1 118 ? -5.732 19.591 -16.109 1.00 98.12 118 ALA A C 1
ATOM 874 O O . ALA A 1 118 ? -5.951 20.141 -15.026 1.00 98.12 118 ALA A O 1
ATOM 875 N N . SER A 1 119 ? -5.687 18.263 -16.239 1.00 97.75 119 SER A N 1
ATOM 876 C CA . SER A 1 119 ? -5.763 17.341 -15.107 1.00 97.75 119 SER A CA 1
ATOM 877 C C . SER A 1 119 ? -4.723 16.225 -15.204 1.00 97.75 119 SER A C 1
ATOM 879 O O . SER A 1 119 ? -4.158 15.965 -16.271 1.00 97.75 119 SER A O 1
ATOM 881 N N . ARG A 1 120 ? -4.475 15.567 -14.073 1.00 98.00 120 ARG A N 1
ATOM 882 C CA . ARG A 1 120 ? -3.818 14.260 -13.963 1.00 98.00 120 ARG A CA 1
ATOM 883 C C . ARG A 1 120 ? -4.766 13.311 -13.251 1.00 98.00 120 ARG A C 1
ATOM 885 O O . ARG A 1 120 ? -5.483 13.750 -12.355 1.00 98.00 120 ARG A O 1
ATOM 892 N N . LEU A 1 121 ? -4.751 12.041 -13.639 1.00 98.62 121 LEU A N 1
ATOM 893 C CA . LEU A 1 121 ? -5.403 10.975 -12.889 1.00 98.62 121 LEU A CA 1
ATOM 894 C C . LEU A 1 121 ? -4.324 9.996 -12.456 1.00 98.62 121 LEU A C 1
ATOM 896 O O . LEU A 1 121 ? -3.589 9.470 -13.287 1.00 98.62 121 LEU A O 1
ATOM 900 N N . LEU A 1 122 ? -4.216 9.810 -11.153 1.00 98.69 122 LEU A N 1
ATOM 901 C CA . LEU A 1 122 ? -3.140 9.093 -10.506 1.00 98.69 122 LEU A CA 1
ATOM 902 C C . LEU A 1 122 ? -3.716 7.919 -9.722 1.00 98.69 122 LEU A C 1
ATOM 904 O O . LEU A 1 122 ? -4.753 8.046 -9.066 1.00 98.69 122 LEU A O 1
ATOM 908 N N . LYS A 1 123 ? -2.995 6.802 -9.725 1.00 98.12 123 LYS A N 1
ATOM 909 C CA . LYS A 1 123 ? -3.121 5.788 -8.682 1.00 98.12 123 LYS A CA 1
ATOM 910 C C . LYS A 1 123 ? -1.974 5.966 -7.711 1.00 98.12 123 LYS A C 1
ATOM 912 O O . LYS A 1 123 ? -0.807 5.904 -8.090 1.00 98.12 123 LYS A O 1
ATOM 917 N N . VAL A 1 124 ? -2.333 6.196 -6.459 1.00 98.06 124 VAL A N 1
ATOM 918 C CA . VAL A 1 124 ? -1.400 6.282 -5.341 1.00 98.06 124 VAL A CA 1
ATOM 919 C C . VAL A 1 124 ? -1.498 4.981 -4.567 1.00 98.06 124 VAL A C 1
ATOM 921 O O . VAL A 1 124 ? -2.598 4.510 -4.293 1.00 98.06 124 VAL A O 1
ATOM 924 N N . ARG A 1 125 ? -0.372 4.374 -4.216 1.00 94.44 125 ARG A N 1
ATOM 925 C CA . ARG A 1 125 ? -0.340 3.136 -3.435 1.00 94.44 125 ARG A CA 1
ATOM 926 C C . ARG A 1 125 ? 0.580 3.320 -2.244 1.00 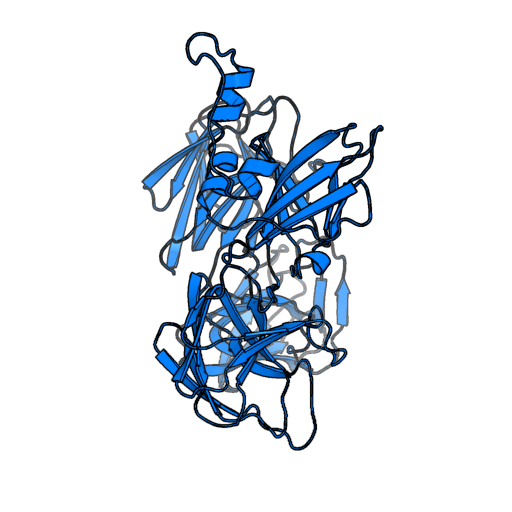94.44 125 ARG A C 1
ATOM 928 O O . ARG A 1 125 ? 1.762 3.586 -2.437 1.00 94.44 125 ARG A O 1
ATOM 935 N N . ALA A 1 126 ? 0.043 3.148 -1.039 1.00 93.62 126 ALA A N 1
ATOM 936 C CA . ALA A 1 126 ? 0.847 3.130 0.174 1.00 93.62 126 ALA A CA 1
ATOM 937 C C . ALA A 1 126 ? 1.927 2.038 0.070 1.00 93.62 126 ALA A C 1
ATOM 939 O O . ALA A 1 126 ? 1.641 0.901 -0.314 1.00 93.62 126 ALA A O 1
ATOM 940 N N . SER A 1 127 ? 3.160 2.403 0.406 1.00 88.12 127 SER A N 1
ATOM 941 C CA . SER A 1 127 ? 4.351 1.545 0.364 1.00 88.12 127 SER A CA 1
ATOM 942 C C . SER A 1 127 ? 4.801 1.124 1.769 1.00 88.12 127 SER A C 1
ATOM 944 O O . SER A 1 127 ? 5.961 0.776 1.966 1.00 88.12 127 SER A O 1
ATOM 946 N N . GLY A 1 128 ? 3.895 1.210 2.744 1.00 84.81 128 GLY A N 1
ATOM 947 C CA . GLY A 1 128 ? 4.159 1.052 4.170 1.00 84.81 128 GLY A CA 1
ATOM 948 C C . GLY A 1 128 ? 3.309 2.014 5.006 1.00 84.81 128 GLY A C 1
ATOM 949 O O . GLY A 1 128 ? 2.678 2.923 4.464 1.00 84.81 128 GLY A O 1
ATOM 950 N N . GLY A 1 129 ? 3.311 1.834 6.327 1.00 88.31 129 GLY A N 1
ATOM 951 C CA . GLY A 1 129 ? 2.646 2.732 7.274 1.00 88.31 129 GLY A CA 1
ATOM 952 C C . GLY A 1 129 ? 1.164 2.411 7.494 1.00 88.31 129 GLY A C 1
ATOM 953 O O . GLY A 1 129 ? 0.807 1.271 7.794 1.00 88.31 129 GLY A O 1
ATOM 954 N N . SER A 1 130 ? 0.289 3.417 7.417 1.00 92.69 130 SER A N 1
ATOM 955 C CA . SER A 1 130 ? -1.146 3.248 7.678 1.00 92.69 130 SER A CA 1
ATOM 956 C C . SER A 1 130 ? -2.043 4.102 6.785 1.00 92.69 130 SER A C 1
ATOM 958 O O . SER A 1 130 ? -1.644 5.143 6.264 1.00 92.69 130 SER A O 1
ATOM 960 N N . VAL A 1 131 ? -3.281 3.645 6.629 1.00 95.94 131 VAL A N 1
ATOM 961 C CA . VAL A 1 131 ? -4.353 4.330 5.908 1.00 95.94 131 VAL A CA 1
ATOM 962 C C . VAL A 1 131 ? -5.525 4.553 6.849 1.00 95.94 131 VAL A C 1
ATOM 964 O O . VAL A 1 131 ? -5.958 3.636 7.546 1.00 95.94 131 VAL A O 1
ATOM 967 N N . THR A 1 132 ? -6.033 5.779 6.851 1.00 96.75 132 THR A N 1
ATOM 968 C CA . THR A 1 132 ? -7.194 6.211 7.625 1.00 96.75 132 THR A CA 1
ATOM 969 C C . THR A 1 132 ? -8.413 6.282 6.714 1.00 96.75 132 THR A C 1
ATOM 971 O O . THR A 1 132 ? -8.377 6.963 5.694 1.00 96.75 132 THR A O 1
ATOM 974 N N . ALA A 1 133 ? -9.487 5.598 7.096 1.00 96.19 133 ALA A N 1
ATOM 975 C CA . ALA A 1 133 ? -10.809 5.734 6.498 1.00 96.19 133 ALA A CA 1
ATOM 976 C C . ALA A 1 133 ? -11.696 6.513 7.475 1.00 96.19 133 ALA A C 1
ATOM 978 O O . ALA A 1 133 ? -11.862 6.082 8.621 1.00 96.19 133 ALA A O 1
ATOM 979 N N . ASN A 1 134 ? -12.220 7.658 7.034 1.00 96.25 134 ASN A N 1
ATOM 980 C CA . ASN A 1 134 ? -13.211 8.414 7.799 1.00 96.25 134 ASN A CA 1
ATOM 981 C C . ASN A 1 134 ? -14.518 7.616 7.912 1.00 96.25 134 ASN A C 1
ATOM 983 O O . ASN A 1 134 ? -14.752 6.717 7.105 1.00 96.25 134 ASN A O 1
ATOM 987 N N . ASP A 1 135 ? -15.374 7.931 8.875 1.00 96.56 135 ASP A N 1
ATOM 988 C CA . ASP A 1 135 ? -16.708 7.335 9.019 1.00 96.56 135 ASP A CA 1
ATOM 989 C C . ASP A 1 135 ? -17.569 7.453 7.745 1.00 96.56 135 ASP A C 1
ATOM 991 O O . ASP A 1 135 ? -18.403 6.595 7.472 1.00 96.56 135 ASP A O 1
ATOM 995 N N . ASP A 1 136 ? -17.349 8.467 6.915 1.00 93.62 136 ASP A N 1
ATOM 996 C CA . ASP A 1 136 ? -18.034 8.618 5.631 1.00 93.62 136 ASP A CA 1
ATOM 997 C C . ASP A 1 136 ? -17.319 7.993 4.420 1.00 93.62 136 ASP A C 1
ATOM 999 O O . ASP A 1 136 ? -17.770 8.162 3.281 1.00 93.62 136 ASP A O 1
ATOM 1003 N N . ASP A 1 137 ? -16.246 7.226 4.641 1.00 94.25 137 ASP A N 1
ATOM 1004 C CA . ASP A 1 137 ? -15.578 6.477 3.579 1.00 94.25 137 ASP A CA 1
ATOM 1005 C C . ASP A 1 137 ? -16.565 5.508 2.913 1.00 94.25 137 ASP A C 1
ATOM 1007 O O . ASP A 1 137 ? -17.183 4.654 3.549 1.00 94.25 137 ASP A O 1
ATOM 1011 N N . THR A 1 138 ? -16.677 5.602 1.587 1.00 90.62 138 THR A N 1
ATOM 1012 C CA . THR A 1 138 ? -17.597 4.782 0.774 1.00 90.62 138 THR A CA 1
ATOM 1013 C C . THR A 1 138 ? -17.373 3.267 0.890 1.00 90.62 138 THR A C 1
ATOM 1015 O O . THR A 1 138 ? -18.231 2.475 0.494 1.00 90.62 138 THR A O 1
ATOM 1018 N N . GLY A 1 139 ? -16.228 2.834 1.425 1.00 91.62 139 GLY A N 1
ATOM 1019 C CA . GLY A 1 139 ? -15.938 1.443 1.748 1.00 91.62 139 GLY A CA 1
ATOM 1020 C C . GLY A 1 139 ? -16.626 0.930 3.014 1.00 91.62 139 GLY A C 1
ATOM 1021 O O . GLY A 1 139 ? -16.709 -0.292 3.182 1.00 91.62 139 GLY A O 1
ATOM 1022 N N . ILE A 1 140 ? -17.111 1.814 3.890 1.00 96.38 140 ILE A N 1
ATOM 1023 C CA . ILE A 1 140 ? -17.800 1.454 5.130 1.00 96.38 140 ILE A CA 1
ATOM 1024 C C . ILE A 1 140 ? -19.270 1.172 4.828 1.00 96.38 140 ILE A C 1
ATOM 1026 O O . ILE A 1 140 ? -19.995 1.977 4.244 1.00 96.38 140 ILE A O 1
ATOM 1030 N N . LYS A 1 141 ? -19.728 -0.015 5.230 1.00 97.31 141 LYS A N 1
ATOM 1031 C CA . LYS A 1 141 ? -21.107 -0.463 5.032 1.00 97.31 141 LYS A CA 1
ATOM 1032 C C . LYS A 1 141 ? -21.852 -0.472 6.351 1.00 97.31 141 LYS A C 1
ATOM 1034 O O . LYS A 1 141 ? -21.612 -1.333 7.193 1.00 97.31 141 LYS A O 1
ATOM 1039 N N . TYR A 1 142 ? -22.800 0.442 6.491 1.00 98.44 142 TYR A N 1
ATOM 1040 C CA . TYR A 1 142 ? -23.695 0.524 7.639 1.00 98.44 142 TYR A CA 1
ATOM 1041 C C . TYR A 1 142 ? -24.947 -0.332 7.429 1.00 98.44 142 TYR A C 1
ATOM 1043 O O . TYR A 1 142 ? -25.594 -0.262 6.386 1.00 98.44 142 TYR A O 1
ATOM 1051 N N . THR A 1 143 ? -25.299 -1.146 8.425 1.00 98.75 143 THR A N 1
ATOM 1052 C CA . THR A 1 143 ? -26.538 -1.934 8.456 1.00 98.75 143 THR A CA 1
ATOM 1053 C C . THR A 1 143 ? -27.355 -1.570 9.688 1.00 98.75 143 THR A C 1
ATOM 1055 O O . THR A 1 143 ? -26.840 -1.588 10.809 1.00 98.75 143 THR A O 1
ATOM 1058 N N . GLY A 1 144 ? -28.636 -1.269 9.468 1.00 98.31 144 GLY A N 1
ATOM 1059 C CA . GLY A 1 144 ? -29.556 -0.794 10.498 1.00 98.31 144 GLY A CA 1
ATOM 1060 C C . GLY A 1 144 ? -29.879 0.692 10.352 1.00 98.31 144 GLY A C 1
ATOM 1061 O O . GLY A 1 144 ? -29.788 1.251 9.260 1.00 98.31 144 GLY A O 1
ATOM 1062 N N . SER A 1 145 ? -30.279 1.325 11.451 1.00 97.88 145 SER A N 1
ATOM 1063 C CA . SER A 1 145 ? -30.674 2.736 11.506 1.00 97.88 145 SER A CA 1
ATOM 1064 C C . SER A 1 145 ? -29.497 3.609 11.939 1.00 97.88 145 SER A C 1
ATOM 1066 O O . SER A 1 145 ? -29.353 3.945 13.114 1.00 97.88 145 SER A O 1
ATOM 1068 N N . TRP A 1 146 ? -28.661 3.978 10.969 1.00 98.44 146 TRP A N 1
ATOM 1069 C CA . TRP A 1 146 ? -27.521 4.870 11.174 1.00 98.44 146 TRP A CA 1
ATOM 1070 C C . TRP A 1 146 ? -27.841 6.307 10.769 1.00 98.44 146 TRP A C 1
ATOM 1072 O O . TRP A 1 146 ? -28.588 6.562 9.824 1.00 98.44 146 TRP A O 1
ATOM 1082 N N . GLN A 1 147 ? -27.252 7.250 11.492 1.00 98.19 147 GLN A N 1
ATOM 1083 C CA . GLN A 1 147 ? -27.343 8.683 11.247 1.00 98.19 147 GLN A CA 1
ATOM 1084 C C . GLN A 1 147 ? -25.937 9.284 11.245 1.00 98.19 147 GLN A C 1
ATOM 1086 O O . GLN A 1 147 ? -25.019 8.710 11.827 1.00 98.19 147 GLN A O 1
ATOM 1091 N N . ARG A 1 148 ? -25.777 10.448 10.613 1.00 97.19 148 ARG A N 1
ATOM 1092 C CA . ARG A 1 148 ? -24.520 11.205 10.589 1.00 97.19 148 ARG A CA 1
ATOM 1093 C C . ARG A 1 148 ? -24.677 12.506 11.367 1.00 97.19 148 ARG A C 1
ATOM 1095 O O . ARG A 1 148 ? -25.741 13.126 11.329 1.00 97.19 148 ARG A O 1
ATOM 1102 N N . SER A 1 149 ? -23.617 12.924 12.048 1.00 97.31 149 SER A N 1
ATOM 1103 C CA . SER A 1 149 ? -23.508 14.215 12.724 1.00 97.31 149 SER A CA 1
ATOM 1104 C C . SER A 1 149 ? -22.211 14.890 12.302 1.00 97.31 149 SER A C 1
ATOM 1106 O O . SER A 1 149 ? -21.162 14.283 12.436 1.00 97.31 149 SER A O 1
ATOM 1108 N N . TYR A 1 150 ? -22.277 16.141 11.853 1.00 95.94 150 TYR A N 1
ATOM 1109 C CA . TYR A 1 150 ? -21.140 16.927 11.357 1.00 95.94 150 TYR A CA 1
ATOM 1110 C C . TYR A 1 150 ? -21.020 18.260 12.109 1.00 95.94 150 TYR A C 1
ATOM 1112 O O . TYR A 1 150 ? -21.983 18.686 12.754 1.00 95.94 150 TYR A O 1
ATOM 1120 N N . ASN A 1 151 ? -19.871 18.933 11.988 1.00 95.25 151 ASN A N 1
ATOM 1121 C CA . ASN A 1 151 ? -19.558 20.205 12.656 1.00 95.25 151 ASN A CA 1
ATOM 1122 C C . ASN A 1 151 ? -19.761 20.134 14.180 1.00 95.25 151 ASN A C 1
ATOM 1124 O O . ASN A 1 151 ? -20.411 20.999 14.779 1.00 95.25 151 ASN A O 1
ATOM 1128 N N . ARG A 1 152 ? -19.303 19.043 14.800 1.00 94.88 152 ARG A N 1
ATOM 1129 C CA . ARG A 1 152 ? -19.590 18.740 16.208 1.00 94.88 152 ARG A CA 1
ATOM 1130 C C . ARG A 1 152 ? -18.822 19.650 17.168 1.00 94.88 152 ARG A C 1
ATOM 1132 O O . ARG A 1 152 ? -19.330 19.946 18.248 1.00 94.88 152 ARG A O 1
ATOM 1139 N N . GLY A 1 153 ? -17.620 20.087 16.802 1.00 95.31 153 GLY A N 1
ATOM 1140 C CA . GLY A 1 153 ? -16.693 20.805 17.671 1.00 95.31 153 GLY A CA 1
ATOM 1141 C C . GLY A 1 153 ? -16.183 19.967 18.850 1.00 95.31 153 GLY A C 1
ATOM 1142 O O . GLY A 1 153 ? -15.852 20.531 19.893 1.00 95.31 153 GLY A O 1
ATOM 1143 N N . LEU A 1 154 ? -16.161 18.633 18.725 1.00 93.88 154 LEU A N 1
ATOM 1144 C CA . LEU A 1 154 ? -15.853 17.701 19.828 1.00 93.88 154 LEU A CA 1
ATOM 1145 C C . LEU A 1 154 ? -14.483 17.010 19.696 1.00 93.88 154 LEU A C 1
ATOM 1147 O O . LEU A 1 154 ? -14.084 16.240 20.575 1.00 93.88 154 LEU A O 1
ATOM 1151 N N . GLY A 1 155 ? -13.724 17.342 18.649 1.00 93.50 155 GLY A N 1
ATOM 1152 C CA . GLY A 1 155 ? -12.391 16.788 18.394 1.00 93.50 155 GLY A CA 1
ATOM 1153 C C . GLY A 1 155 ? -12.407 15.441 17.668 1.00 93.50 155 GLY A C 1
ATOM 1154 O O . GLY A 1 155 ? -11.420 14.706 17.730 1.00 93.50 155 GLY A O 1
ATOM 1155 N N . ASP A 1 156 ? -13.517 15.103 17.014 1.00 95.38 156 ASP A N 1
ATOM 1156 C CA . ASP A 1 156 ? -13.605 13.983 16.074 1.00 95.38 156 ASP A CA 1
ATOM 1157 C C . ASP A 1 156 ? -12.778 14.270 14.813 1.00 95.38 156 ASP A C 1
ATOM 1159 O O . ASP A 1 156 ? -12.441 15.421 14.508 1.00 95.38 156 ASP A O 1
ATOM 1163 N N . TYR A 1 157 ? -12.393 13.221 14.099 1.00 94.81 157 TYR A N 1
ATOM 1164 C CA . TYR A 1 157 ? -11.642 13.357 12.865 1.00 94.81 157 TYR A CA 1
ATOM 1165 C C . TYR A 1 157 ? -12.577 13.928 11.802 1.00 94.81 157 TYR A C 1
ATOM 1167 O O . TYR A 1 157 ? -13.719 13.524 11.705 1.00 94.81 157 TYR A O 1
ATOM 1175 N N . LEU A 1 158 ? -12.119 14.967 11.097 1.00 94.00 158 LEU A N 1
ATOM 1176 C CA . LEU A 1 158 ? -12.947 15.764 10.175 1.00 94.00 158 LEU A CA 1
ATOM 1177 C C . LEU A 1 158 ? -14.234 16.368 10.791 1.00 94.00 158 LEU A C 1
ATOM 1179 O O . LEU A 1 158 ? -15.059 16.931 10.075 1.00 94.00 158 LEU A O 1
ATOM 1183 N N . ASP A 1 159 ? -14.312 16.397 12.127 1.00 95.75 159 ASP A N 1
ATOM 1184 C CA . ASP A 1 159 ? -15.397 16.969 12.929 1.00 95.75 159 ASP A CA 1
ATOM 1185 C C . ASP A 1 159 ? -16.782 16.340 12.681 1.00 95.75 159 ASP A C 1
ATOM 1187 O O . ASP A 1 159 ? -17.822 17.009 12.792 1.00 95.75 159 ASP A O 1
ATOM 1191 N N . ASP A 1 160 ? -16.802 15.043 12.366 1.00 97.12 160 ASP A N 1
ATOM 1192 C CA . ASP A 1 160 ? -18.011 14.262 12.149 1.00 97.12 160 ASP A CA 1
ATOM 1193 C C . ASP A 1 160 ? -17.964 12.836 12.718 1.00 97.12 160 ASP A C 1
ATOM 1195 O O . ASP A 1 160 ? -16.934 12.349 13.164 1.00 97.12 160 ASP A O 1
ATOM 1199 N N . VAL A 1 161 ? -19.148 12.217 12.818 1.00 98.06 161 VAL A N 1
ATOM 1200 C CA . VAL A 1 161 ? -19.331 10.801 13.174 1.00 98.06 161 VAL A CA 1
ATOM 1201 C C . VAL A 1 161 ? -20.583 10.226 12.514 1.00 98.06 161 VAL A C 1
ATOM 1203 O O . VAL A 1 161 ? -21.597 10.918 12.332 1.00 98.06 161 VAL A O 1
ATOM 1206 N N . HIS A 1 162 ? -20.579 8.909 12.321 1.00 98.50 162 HIS A N 1
ATOM 1207 C CA . HIS A 1 162 ? -21.784 8.113 12.131 1.00 98.50 162 HIS A CA 1
ATOM 1208 C C . HIS A 1 162 ? -22.155 7.438 13.445 1.00 98.50 162 HIS A C 1
ATOM 1210 O O . HIS A 1 162 ? -21.300 6.946 14.182 1.00 98.50 162 HIS A O 1
ATOM 1216 N N . PHE A 1 163 ? -23.448 7.377 13.745 1.00 98.62 163 PHE A N 1
ATOM 1217 C CA . PHE A 1 163 ? -23.943 6.787 14.979 1.00 98.62 163 PHE A CA 1
ATOM 1218 C C . PHE A 1 163 ? -25.233 5.996 14.788 1.00 98.62 163 PHE A C 1
ATOM 1220 O O . PHE A 1 163 ? -26.010 6.236 13.865 1.00 98.62 163 PHE A O 1
ATOM 1227 N N . THR A 1 164 ? -25.485 5.082 15.719 1.00 98.75 164 THR A N 1
ATOM 1228 C CA . THR A 1 164 ? -26.758 4.366 15.853 1.00 98.75 164 THR A CA 1
ATOM 1229 C C . THR A 1 164 ? -27.185 4.281 17.316 1.00 98.75 164 THR A C 1
ATOM 1231 O O . THR A 1 164 ? -26.357 4.199 18.230 1.00 98.75 164 THR A O 1
ATOM 1234 N N . GLN A 1 165 ? -28.499 4.280 17.538 1.00 98.69 165 GLN A N 1
ATOM 1235 C CA . GLN A 1 165 ? -29.118 4.043 18.842 1.00 98.69 165 GLN A CA 1
ATOM 1236 C C . GLN A 1 165 ? -29.628 2.605 19.012 1.00 98.69 165 GLN A C 1
ATOM 1238 O O . GLN A 1 165 ? -29.836 2.138 20.137 1.00 98.69 165 GLN A O 1
ATOM 1243 N N . THR A 1 166 ? -29.780 1.862 17.917 1.00 98.69 166 THR A N 1
ATOM 1244 C CA . THR A 1 166 ? -30.455 0.563 17.908 1.00 98.69 166 THR A CA 1
ATOM 1245 C C . THR A 1 166 ? -29.460 -0.562 18.168 1.00 98.69 166 THR A C 1
ATOM 1247 O O . THR A 1 166 ? -28.441 -0.698 17.497 1.00 98.69 166 THR A O 1
ATOM 1250 N N . ASN A 1 167 ? -29.735 -1.397 19.170 1.00 98.75 167 ASN A N 1
ATOM 1251 C CA . ASN A 1 167 ? -28.898 -2.568 19.425 1.00 98.75 167 ASN A CA 1
ATOM 1252 C C . ASN A 1 167 ? -28.983 -3.559 18.257 1.00 98.75 167 ASN A C 1
ATOM 1254 O O . ASN A 1 167 ? -30.059 -3.823 17.727 1.00 98.75 167 ASN A O 1
ATOM 1258 N N . ASN A 1 168 ? -27.847 -4.185 17.960 1.00 98.56 168 ASN A N 1
ATOM 1259 C CA . ASN A 1 168 ? -27.581 -5.083 16.838 1.00 98.56 168 ASN A CA 1
ATOM 1260 C C . ASN A 1 168 ? -27.435 -4.410 15.466 1.00 98.56 168 ASN A C 1
ATOM 1262 O O . ASN A 1 168 ? -27.122 -5.113 14.506 1.00 98.56 168 ASN A O 1
ATOM 1266 N N . ASP A 1 169 ? -27.555 -3.084 15.378 1.00 98.88 169 ASP A N 1
ATOM 1267 C CA . ASP A 1 169 ? -27.006 -2.344 14.243 1.00 98.88 169 ASP A CA 1
ATOM 1268 C C . ASP A 1 169 ? -25.481 -2.506 14.208 1.00 98.88 169 ASP A C 1
ATOM 1270 O O . ASP A 1 169 ? -24.827 -2.693 15.244 1.00 98.88 169 ASP A O 1
ATOM 1274 N N . TYR A 1 170 ? -24.905 -2.465 13.009 1.00 98.88 170 TYR A N 1
ATOM 1275 C CA . TYR A 1 170 ? -23.476 -2.685 12.822 1.00 98.88 170 TYR A CA 1
ATOM 1276 C C . TYR A 1 170 ? -22.925 -1.952 11.604 1.00 98.88 170 TYR A C 1
ATOM 1278 O O . TYR A 1 170 ? -23.674 -1.585 10.698 1.00 98.88 170 TYR A O 1
ATOM 1286 N N . PHE A 1 171 ? -21.604 -1.803 11.563 1.00 98.81 171 PHE A N 1
ATOM 1287 C CA . PHE A 1 171 ? -20.883 -1.462 10.341 1.00 98.81 171 PHE A CA 1
ATOM 1288 C C . PHE A 1 171 ? -19.884 -2.563 9.976 1.00 98.81 171 PHE A C 1
ATOM 1290 O O . PHE A 1 171 ? -19.440 -3.330 10.837 1.00 98.81 171 PHE A O 1
ATOM 1297 N N . GLU A 1 172 ? -19.538 -2.637 8.694 1.00 98.50 172 GLU A N 1
ATOM 1298 C CA . GLU A 1 172 ? -18.494 -3.506 8.153 1.00 98.50 172 GLU A CA 1
ATOM 1299 C C . GLU A 1 172 ? -17.520 -2.698 7.296 1.00 98.50 172 GLU A C 1
ATOM 1301 O O . GLU A 1 172 ? -17.932 -1.798 6.565 1.00 98.50 172 GLU A O 1
ATOM 1306 N N . TYR A 1 173 ? -16.240 -3.060 7.335 1.00 97.56 173 TYR A N 1
ATOM 1307 C CA . TYR A 1 173 ? -15.212 -2.466 6.487 1.00 97.56 173 TYR A CA 1
ATOM 1308 C C . TYR A 1 173 ? -14.230 -3.537 6.018 1.00 97.56 173 TYR A C 1
ATOM 1310 O O . TYR A 1 173 ? -13.702 -4.298 6.834 1.00 97.56 173 TYR A O 1
ATOM 1318 N N . ASN A 1 174 ? -14.000 -3.604 4.705 1.00 95.56 174 ASN A N 1
ATOM 1319 C CA . ASN A 1 174 ? -12.962 -4.459 4.134 1.00 95.56 174 ASN A CA 1
ATOM 1320 C C . ASN A 1 174 ? -11.680 -3.646 3.977 1.00 95.56 174 ASN A C 1
ATOM 1322 O O . ASN A 1 174 ? -11.724 -2.539 3.441 1.00 95.56 174 ASN A O 1
ATOM 1326 N N . PHE A 1 175 ? -10.557 -4.222 4.386 1.00 93.75 175 PHE A N 1
ATOM 1327 C CA . PHE A 1 175 ? -9.240 -3.616 4.246 1.00 93.75 175 PHE A CA 1
ATOM 1328 C C . PHE A 1 175 ? -8.227 -4.639 3.745 1.00 93.75 175 PHE A C 1
ATOM 1330 O O . PHE A 1 175 ? -8.385 -5.833 4.000 1.00 93.75 175 PHE A O 1
ATOM 1337 N N . ASN A 1 176 ? -7.178 -4.173 3.064 1.00 89.56 176 ASN A N 1
ATOM 1338 C CA . ASN A 1 176 ? -6.002 -4.997 2.791 1.00 89.56 176 ASN A CA 1
ATOM 1339 C C . ASN A 1 176 ? -4.820 -4.505 3.625 1.00 89.56 176 ASN A C 1
ATOM 1341 O O . ASN A 1 176 ? -4.353 -3.383 3.430 1.00 89.56 176 ASN A O 1
ATOM 1345 N N . GLY A 1 177 ? -4.345 -5.329 4.552 1.00 88.12 177 GLY A N 1
ATOM 1346 C CA . GLY A 1 177 ? -3.314 -4.914 5.495 1.00 88.12 177 GLY A CA 1
ATOM 1347 C C . GLY A 1 177 ? -3.016 -5.956 6.562 1.00 88.12 177 GLY A C 1
ATOM 1348 O O . GLY A 1 177 ? -3.532 -7.065 6.509 1.00 88.12 177 GLY A O 1
ATOM 1349 N N . THR A 1 178 ? -2.190 -5.587 7.538 1.00 85.31 178 THR A N 1
ATOM 1350 C CA . THR A 1 178 ? -1.739 -6.475 8.631 1.00 85.31 178 THR A CA 1
ATOM 1351 C C . THR A 1 178 ? -2.340 -6.122 9.992 1.00 85.31 178 THR A C 1
ATOM 1353 O O . THR A 1 178 ? -2.011 -6.729 11.010 1.00 85.31 178 THR A O 1
ATOM 1356 N N . GLY A 1 179 ? -3.229 -5.137 10.045 1.00 90.56 179 GLY A N 1
ATOM 1357 C CA . GLY A 1 179 ? -3.869 -4.706 11.280 1.00 90.56 179 GLY A CA 1
ATOM 1358 C C . GLY A 1 179 ? -4.893 -3.613 11.035 1.00 90.56 179 GLY A C 1
ATOM 1359 O O . GLY A 1 179 ? -4.875 -2.974 9.983 1.00 90.56 179 GLY A O 1
ATOM 1360 N N . ILE A 1 180 ? -5.790 -3.414 11.997 1.00 96.50 180 ILE A N 1
ATOM 1361 C CA . ILE A 1 180 ? -6.793 -2.352 11.972 1.00 96.50 180 ILE A CA 1
ATOM 1362 C C . ILE A 1 180 ? -7.136 -1.880 13.383 1.00 96.50 180 ILE A C 1
ATOM 1364 O O . ILE A 1 180 ? -7.218 -2.664 14.330 1.00 96.50 180 ILE A O 1
ATOM 1368 N N . GLU A 1 181 ? -7.378 -0.584 13.498 1.00 98.38 181 GLU A N 1
ATOM 1369 C CA . GLU A 1 181 ? -7.836 0.102 14.692 1.00 98.38 181 GLU A CA 1
ATOM 1370 C C . GLU A 1 181 ? -9.220 0.704 14.454 1.00 98.38 181 GLU A C 1
ATOM 1372 O O . GLU A 1 181 ? -9.487 1.292 13.402 1.00 98.38 181 GLU A O 1
ATOM 1377 N N . LEU A 1 182 ? -10.079 0.579 15.463 1.00 98.62 182 LEU A N 1
ATOM 1378 C CA . LEU A 1 182 ? -11.339 1.300 15.580 1.00 98.62 182 LEU A CA 1
ATOM 1379 C C . LEU A 1 182 ? -11.136 2.462 16.546 1.00 98.62 182 LEU A C 1
ATOM 1381 O O . LEU A 1 182 ? -10.879 2.248 17.737 1.00 98.62 182 LEU A O 1
ATOM 1385 N N . ILE A 1 183 ? -11.274 3.678 16.025 1.00 98.62 183 ILE A N 1
ATOM 1386 C CA . ILE A 1 183 ? -11.097 4.913 16.776 1.00 98.62 183 ILE A CA 1
ATOM 1387 C C . ILE A 1 183 ? -12.441 5.641 16.816 1.00 98.62 183 ILE A C 1
ATOM 1389 O O . ILE A 1 183 ? -13.107 5.809 15.796 1.00 98.62 183 ILE A O 1
ATOM 1393 N N . THR A 1 184 ? -12.866 6.013 18.019 1.00 98.00 184 THR A N 1
ATOM 1394 C CA . THR A 1 184 ? -14.134 6.707 18.272 1.00 98.00 184 THR A CA 1
ATOM 1395 C C . THR A 1 184 ? -14.040 7.509 19.564 1.00 98.00 184 THR A C 1
ATOM 1397 O O . THR A 1 184 ? -13.093 7.368 20.340 1.00 98.00 184 THR A O 1
ATOM 1400 N N . GLU A 1 185 ? -15.027 8.354 19.831 1.00 96.06 185 GLU A N 1
ATOM 1401 C CA . GLU A 1 185 ? -15.195 8.934 21.155 1.00 96.06 185 GLU A CA 1
ATOM 1402 C C . GLU A 1 185 ? -15.736 7.904 22.164 1.00 96.06 185 GLU A C 1
ATOM 1404 O O . GLU A 1 185 ? -16.484 6.991 21.806 1.00 96.06 185 GLU A O 1
ATOM 1409 N N . LYS A 1 186 ? -15.401 8.094 23.442 1.00 98.25 186 LYS A N 1
ATOM 1410 C CA . LYS A 1 186 ? -16.047 7.445 24.588 1.00 98.25 186 LYS A CA 1
ATOM 1411 C C . LYS A 1 186 ? -16.885 8.466 25.344 1.00 98.25 186 LYS A C 1
ATOM 1413 O O . LYS A 1 186 ? -16.430 9.590 25.549 1.00 98.25 186 LYS A O 1
ATOM 1418 N N . ASP A 1 187 ? -18.079 8.084 25.787 1.00 98.19 187 ASP A N 1
ATOM 1419 C CA . ASP A 1 187 ? -19.012 8.981 26.482 1.00 98.19 187 ASP A CA 1
ATOM 1420 C C . ASP A 1 187 ? -19.973 8.209 27.401 1.00 98.19 187 ASP A C 1
ATOM 1422 O O . ASP A 1 187 ? -20.164 7.000 27.261 1.00 98.19 187 ASP A O 1
ATOM 1426 N N . SER A 1 188 ? -20.594 8.916 28.348 1.00 98.25 188 SER A N 1
ATOM 1427 C CA . SER A 1 188 ? -21.493 8.342 29.358 1.00 98.25 188 SER A CA 1
ATOM 1428 C C . SER A 1 188 ? -22.753 7.707 28.762 1.00 98.25 188 SER A C 1
ATOM 1430 O O . SER A 1 188 ? -23.384 6.855 29.384 1.00 98.25 188 SER A O 1
ATOM 1432 N N . SER A 1 189 ? -23.107 8.102 27.539 1.00 98.06 189 SER A N 1
ATOM 1433 C CA . SER A 1 189 ? -24.245 7.587 26.786 1.00 98.06 189 SER A CA 1
ATOM 1434 C C . SER A 1 189 ? -23.930 6.345 25.942 1.00 98.06 189 SER A C 1
ATOM 1436 O O . SER A 1 189 ? -24.838 5.802 25.311 1.00 98.06 189 SER A O 1
ATOM 1438 N N . GLN A 1 190 ? -22.683 5.873 25.913 1.00 98.38 190 GLN A N 1
ATOM 1439 C CA . GLN A 1 190 ? -22.268 4.732 25.093 1.00 98.38 190 GLN A CA 1
ATOM 1440 C C . GLN A 1 190 ? -22.102 3.443 25.912 1.00 98.38 190 GLN A C 1
ATOM 1442 O O . GLN A 1 190 ? -22.334 3.419 27.121 1.00 98.38 190 GLN A O 1
ATOM 1447 N N . GLY A 1 191 ? -21.770 2.331 25.252 1.00 98.31 191 GLY A N 1
ATOM 1448 C CA . GLY A 1 191 ? -21.749 1.019 25.895 1.00 98.31 191 GLY A CA 1
ATOM 1449 C C . GLY A 1 191 ? -20.963 -0.045 25.139 1.00 98.31 191 GLY A C 1
ATOM 1450 O O . GLY A 1 191 ? -19.919 0.220 24.540 1.00 98.31 191 GLY A O 1
ATOM 1451 N N . ASN A 1 192 ? -21.448 -1.279 25.213 1.00 98.81 192 ASN A N 1
ATOM 1452 C CA . ASN A 1 192 ? -20.746 -2.442 24.690 1.00 98.81 192 ASN A CA 1
ATOM 1453 C C . ASN A 1 192 ? -20.905 -2.567 23.171 1.00 98.81 192 ASN A C 1
ATOM 1455 O O . ASN A 1 192 ? -22.006 -2.397 22.635 1.00 98.81 192 ASN A O 1
ATOM 1459 N N . VAL A 1 193 ? -19.814 -2.943 22.508 1.00 98.88 193 VAL A N 1
ATOM 1460 C CA . VAL A 1 193 ? -19.723 -3.201 21.070 1.00 98.88 193 VAL A CA 1
ATOM 1461 C C . VAL A 1 193 ? -19.014 -4.537 20.862 1.00 98.88 193 VAL A C 1
ATOM 1463 O O . VAL A 1 193 ? -17.891 -4.720 21.329 1.00 98.88 193 VAL A O 1
ATOM 1466 N N . ASP A 1 194 ? -19.652 -5.473 20.165 1.00 98.88 194 ASP A N 1
ATOM 1467 C CA . ASP A 1 194 ? -19.017 -6.740 19.791 1.00 98.88 194 ASP A CA 1
ATOM 1468 C C . ASP A 1 194 ? -18.184 -6.547 18.526 1.00 98.88 194 ASP A C 1
ATOM 1470 O O . ASP A 1 194 ? -18.687 -6.037 17.523 1.00 98.88 194 ASP A O 1
ATOM 1474 N N . ILE A 1 195 ? -16.930 -6.993 18.560 1.00 98.88 195 ILE A N 1
ATOM 1475 C CA . ILE A 1 195 ? -15.989 -6.882 17.447 1.00 98.88 195 ILE A CA 1
ATOM 1476 C C . ILE A 1 195 ? -15.729 -8.252 16.831 1.00 98.88 195 ILE A C 1
ATOM 1478 O O . ILE A 1 195 ? -15.408 -9.221 17.525 1.00 98.88 195 ILE A O 1
ATOM 1482 N N . TYR A 1 196 ? -15.813 -8.302 15.507 1.00 98.75 196 TYR A N 1
ATOM 1483 C CA . TYR A 1 196 ? -15.496 -9.458 14.686 1.00 98.75 196 TYR A CA 1
ATOM 1484 C C . TYR A 1 196 ? -14.445 -9.064 13.653 1.00 98.75 196 TYR A C 1
ATOM 1486 O O . TYR A 1 196 ? -14.515 -7.984 13.066 1.00 98.75 196 TYR A O 1
ATOM 1494 N N . VAL A 1 197 ? -13.508 -9.970 13.399 1.00 98.19 197 VAL A N 1
ATOM 1495 C CA . VAL A 1 197 ? -12.580 -9.872 12.269 1.00 98.19 197 VAL A CA 1
ATOM 1496 C C . VAL A 1 197 ? -12.680 -11.171 11.490 1.00 98.19 197 VAL A C 1
ATOM 1498 O O . VAL A 1 197 ? -12.604 -12.248 12.082 1.00 98.19 197 VAL A O 1
ATOM 1501 N N . ASP A 1 198 ? -12.930 -11.063 10.189 1.00 96.94 198 ASP A N 1
ATOM 1502 C CA . ASP A 1 198 ? -13.140 -12.190 9.272 1.00 96.94 198 ASP A CA 1
ATOM 1503 C C . ASP A 1 198 ? -14.260 -13.133 9.727 1.00 96.94 198 ASP A C 1
ATOM 1505 O O . ASP A 1 198 ? -14.161 -14.356 9.666 1.00 96.94 198 ASP A O 1
ATOM 1509 N N . ASN A 1 199 ? -15.358 -12.537 10.204 1.00 96.62 199 ASN A N 1
ATOM 1510 C CA . ASN A 1 199 ? -16.526 -13.220 10.778 1.00 96.62 199 ASN A CA 1
ATOM 1511 C C . ASN A 1 199 ? -16.240 -14.024 12.060 1.00 96.62 199 ASN A C 1
ATOM 1513 O O . ASN A 1 199 ? -17.129 -14.711 12.560 1.00 96.62 199 ASN A O 1
ATOM 1517 N N . VAL A 1 200 ? -15.040 -13.911 12.631 1.00 97.75 200 VAL A N 1
ATOM 1518 C CA . VAL A 1 200 ? -14.681 -14.524 13.911 1.00 97.75 200 VAL A CA 1
ATOM 1519 C C . VAL A 1 200 ? -14.833 -13.488 15.016 1.00 97.75 200 VAL A C 1
ATOM 1521 O O . VAL A 1 200 ? -14.229 -12.417 14.946 1.00 97.75 200 VAL A O 1
ATOM 1524 N N . PHE A 1 201 ? -15.622 -13.804 16.047 1.00 98.19 201 PHE A N 1
ATOM 1525 C CA . PHE A 1 201 ? -15.738 -12.964 17.241 1.00 98.19 201 PHE A CA 1
ATOM 1526 C C . PHE A 1 201 ? -14.368 -12.812 17.908 1.00 98.19 201 PHE A C 1
ATOM 1528 O O . PHE A 1 201 ? -13.676 -13.803 18.144 1.00 98.19 201 PHE A O 1
ATOM 1535 N N . LYS A 1 202 ? -13.979 -11.571 18.203 1.00 97.44 202 LYS A N 1
ATOM 1536 C CA . LYS A 1 202 ? -12.704 -11.253 18.850 1.00 97.44 202 LYS A CA 1
ATOM 1537 C C . LYS A 1 202 ? -12.907 -10.872 20.307 1.00 97.44 202 LYS A C 1
ATOM 1539 O O . LYS A 1 202 ? -12.329 -11.509 21.178 1.00 97.44 202 LYS A O 1
ATOM 1544 N N . GLN A 1 203 ? -13.716 -9.849 20.569 1.00 98.12 203 GLN A N 1
ATOM 1545 C CA . GLN A 1 203 ? -14.038 -9.403 21.925 1.00 98.12 203 GLN A CA 1
ATOM 1546 C C . GLN A 1 203 ? -15.226 -8.441 21.927 1.00 98.12 203 GLN A C 1
ATOM 1548 O O . GLN A 1 203 ? -15.563 -7.851 20.901 1.00 98.12 203 GLN A O 1
ATOM 1553 N N . THR A 1 204 ? -15.808 -8.235 23.105 1.00 98.75 204 THR A N 1
ATOM 1554 C CA . THR A 1 204 ? -16.706 -7.112 23.378 1.00 98.75 204 THR A CA 1
ATOM 1555 C C . THR A 1 204 ? -15.888 -5.972 23.978 1.00 98.75 204 THR A C 1
ATOM 1557 O O . THR A 1 204 ? -15.255 -6.148 25.018 1.00 98.75 204 THR A O 1
ATOM 1560 N N . VAL A 1 205 ? -15.909 -4.801 23.347 1.00 98.50 205 VAL A N 1
ATOM 1561 C CA . VAL A 1 205 ? -15.272 -3.581 23.864 1.00 98.50 205 VAL A CA 1
ATOM 1562 C C . VAL A 1 205 ? -16.318 -2.664 24.489 1.00 98.50 205 VAL A C 1
ATOM 1564 O O . VAL A 1 205 ? -17.482 -2.691 24.095 1.00 98.50 205 VAL A O 1
ATOM 1567 N N . ASN A 1 206 ? -15.922 -1.851 25.470 1.00 98.12 206 ASN A N 1
ATOM 1568 C CA . ASN A 1 206 ? -16.814 -0.896 26.125 1.00 98.12 206 ASN A CA 1
ATOM 1569 C C . ASN A 1 206 ? -16.392 0.548 25.815 1.00 98.12 206 ASN A C 1
ATOM 1571 O O . ASN A 1 206 ? -15.289 0.986 26.156 1.00 98.12 206 ASN A O 1
ATOM 1575 N N . THR A 1 207 ? -17.304 1.285 25.188 1.00 98.06 207 THR A N 1
ATOM 1576 C CA . THR A 1 207 ? -17.139 2.682 24.758 1.00 98.06 207 THR A CA 1
ATOM 1577 C C . THR A 1 207 ? -17.675 3.694 25.782 1.00 98.06 207 THR A C 1
ATOM 1579 O O . THR A 1 207 ? -17.604 4.899 25.569 1.00 98.06 207 THR A O 1
ATOM 1582 N N . TYR A 1 208 ? -18.135 3.235 26.948 1.00 98.38 208 TYR A N 1
ATOM 1583 C CA . TYR A 1 208 ? -18.524 4.098 28.060 1.00 98.38 208 TYR A CA 1
ATOM 1584 C C . TYR A 1 208 ? -17.322 4.825 28.684 1.00 98.38 208 TYR A C 1
ATOM 1586 O O . TYR A 1 208 ? -16.277 4.222 28.962 1.00 98.38 208 TYR A O 1
ATOM 1594 N N . ASN A 1 209 ? -17.504 6.108 28.988 1.00 98.06 209 ASN A N 1
ATOM 1595 C CA . ASN A 1 209 ? -16.694 6.850 29.954 1.00 98.06 209 ASN A CA 1
ATOM 1596 C C . ASN A 1 209 ? -17.565 7.910 30.652 1.00 98.06 209 ASN A C 1
ATOM 1598 O O . ASN A 1 209 ? -18.407 8.522 30.012 1.00 98.06 209 ASN A O 1
ATOM 1602 N N . ALA A 1 210 ? -17.376 8.145 31.954 1.00 97.56 210 ALA A N 1
ATOM 1603 C CA . ALA A 1 210 ? -18.121 9.164 32.699 1.00 97.56 210 ALA A CA 1
ATOM 1604 C C . ALA A 1 210 ? -17.958 10.578 32.111 1.00 97.56 210 ALA A C 1
ATOM 1606 O O . ALA A 1 210 ? -18.884 11.383 32.186 1.00 97.56 210 ALA A O 1
ATOM 1607 N N . THR A 1 211 ? -16.801 10.872 31.512 1.00 97.12 211 THR A N 1
ATOM 1608 C CA . THR A 1 211 ? -16.551 12.106 30.763 1.00 97.12 211 THR A CA 1
ATOM 1609 C C . THR A 1 211 ? -16.214 11.792 29.312 1.00 97.12 211 THR A C 1
ATOM 1611 O O . THR A 1 211 ? -15.619 10.757 29.006 1.00 97.12 211 THR A O 1
ATOM 1614 N N . ARG A 1 212 ? -16.589 12.702 28.408 1.00 96.62 212 ARG A N 1
ATOM 1615 C CA . ARG A 1 212 ? -16.299 12.563 26.981 1.00 96.62 212 ARG A CA 1
ATOM 1616 C C . ARG A 1 212 ? -14.793 12.546 26.730 1.00 96.62 212 ARG A C 1
ATOM 1618 O O . ARG A 1 212 ? -14.070 13.408 27.227 1.00 96.62 212 ARG A O 1
ATOM 1625 N N . GLN A 1 213 ? -14.349 11.596 25.919 1.00 97.69 213 GLN A N 1
ATOM 1626 C CA . GLN A 1 213 ? -12.984 11.506 25.410 1.00 97.69 213 GLN A CA 1
ATOM 1627 C C . GLN A 1 213 ? -13.049 11.232 23.910 1.00 97.69 213 GLN A C 1
ATOM 1629 O O . GLN A 1 213 ? -13.501 10.160 23.523 1.00 97.69 213 GLN A O 1
ATOM 1634 N N . SER A 1 214 ? -12.619 12.170 23.072 1.00 96.12 214 SER A N 1
ATOM 1635 C CA . SER A 1 214 ? -12.511 11.965 21.621 1.00 96.12 214 SER A CA 1
ATOM 1636 C C . SER A 1 214 ? -11.230 11.205 21.248 1.00 96.12 214 SER A C 1
ATOM 1638 O O . SER A 1 214 ? -10.323 11.060 22.073 1.00 96.12 214 SER A O 1
ATOM 1640 N N . GLN A 1 215 ? -11.165 10.687 20.015 1.00 96.81 215 GLN A N 1
ATOM 1641 C CA . GLN A 1 215 ? -9.987 10.007 19.444 1.00 96.81 215 GLN A CA 1
ATOM 1642 C C . GLN A 1 215 ? -9.464 8.806 20.260 1.00 96.81 215 GLN A C 1
ATOM 1644 O O . GLN A 1 215 ? -8.255 8.613 20.389 1.00 96.81 215 GLN A O 1
ATOM 1649 N N . GLN A 1 216 ? -10.348 7.986 20.833 1.00 98.06 216 GLN A N 1
ATOM 1650 C CA . GLN A 1 216 ? -9.943 6.810 21.606 1.00 98.06 216 GLN A CA 1
ATOM 1651 C C . GLN A 1 216 ? -9.889 5.567 20.720 1.00 98.06 216 GLN A C 1
ATOM 1653 O O . GLN A 1 216 ? -10.885 5.190 20.103 1.00 98.06 216 GLN A O 1
ATOM 1658 N N . THR A 1 217 ? -8.750 4.874 20.714 1.00 98.19 217 THR A N 1
ATOM 1659 C CA . THR A 1 217 ? -8.657 3.525 20.145 1.00 98.19 217 THR A CA 1
ATOM 1660 C C . THR A 1 217 ? -9.392 2.553 21.063 1.00 98.19 217 THR A C 1
ATOM 1662 O O . THR A 1 217 ? -8.884 2.169 22.116 1.00 98.19 217 THR A O 1
ATOM 1665 N N . VAL A 1 218 ? -10.612 2.169 20.689 1.00 98.25 218 VAL A N 1
ATOM 1666 C CA . VAL A 1 218 ? -11.452 1.263 21.495 1.00 98.25 218 VAL A CA 1
ATOM 1667 C C . VAL A 1 218 ? -11.238 -0.202 21.132 1.00 98.25 218 VAL A C 1
ATOM 1669 O O . VAL A 1 218 ? -11.535 -1.082 21.935 1.00 98.25 218 VAL A O 1
ATOM 1672 N N . TYR A 1 219 ? -10.700 -0.464 19.942 1.00 98.50 219 TYR A N 1
ATOM 1673 C CA . TYR A 1 219 ? -10.251 -1.779 19.508 1.00 98.50 219 TYR A CA 1
ATOM 1674 C C . TYR A 1 219 ? -9.042 -1.636 18.584 1.00 98.50 219 TYR A C 1
ATOM 1676 O O . TYR A 1 219 ? -9.005 -0.737 17.748 1.00 98.50 219 TYR A O 1
ATOM 1684 N N . ALA A 1 220 ? -8.088 -2.553 18.706 1.00 95.19 220 ALA A N 1
ATOM 1685 C CA . ALA A 1 220 ? -6.975 -2.699 17.783 1.00 95.19 220 ALA A CA 1
ATOM 1686 C C . ALA A 1 220 ? -6.663 -4.184 17.599 1.00 95.19 220 ALA A C 1
ATOM 1688 O O . ALA A 1 220 ? -6.718 -4.965 18.553 1.00 95.19 220 ALA A O 1
ATOM 1689 N N . ILE A 1 221 ? -6.318 -4.559 16.375 1.00 89.62 221 ILE A N 1
ATOM 1690 C CA . ILE A 1 221 ? -5.707 -5.844 16.057 1.00 89.62 221 ILE A CA 1
ATOM 1691 C C . ILE A 1 221 ? -4.515 -5.593 15.147 1.00 89.62 221 ILE A C 1
ATOM 1693 O O . ILE A 1 221 ? -4.600 -4.825 14.192 1.00 89.62 221 ILE A O 1
ATOM 1697 N N . SER A 1 222 ? -3.405 -6.242 15.451 1.00 84.50 222 SER A N 1
ATOM 1698 C CA . SER A 1 222 ? -2.207 -6.270 14.626 1.00 84.50 222 SER A CA 1
ATOM 1699 C C . SER A 1 222 ? -1.820 -7.719 14.373 1.00 84.50 222 SER A C 1
ATOM 1701 O O . SER A 1 222 ? -2.395 -8.641 14.956 1.00 84.50 222 SER A O 1
ATOM 1703 N N . GLY A 1 223 ? -0.866 -7.916 13.472 1.00 71.56 223 GLY A N 1
ATOM 1704 C CA . GLY A 1 223 ? -0.374 -9.244 13.159 1.00 71.56 223 GLY A CA 1
ATOM 1705 C C . GLY A 1 223 ? -1.356 -10.114 12.366 1.00 71.56 223 GLY A C 1
ATOM 1706 O O . GLY A 1 223 ? -1.340 -11.337 12.442 1.00 71.56 223 GLY A O 1
ATOM 1707 N N . LEU A 1 224 ? -2.237 -9.493 11.592 1.00 80.25 224 LEU A N 1
ATOM 1708 C CA . LEU A 1 224 ? -2.967 -10.209 10.558 1.00 80.25 224 LEU A CA 1
ATOM 1709 C C . LEU A 1 224 ? -2.013 -10.547 9.405 1.00 80.25 224 LEU A C 1
ATOM 1711 O O . LEU A 1 224 ? -1.042 -9.829 9.148 1.00 80.25 224 LEU A O 1
ATOM 1715 N N . SER A 1 225 ? -2.305 -11.633 8.691 1.00 74.75 225 SER A N 1
ATOM 1716 C CA . SER A 1 225 ? -1.652 -11.918 7.411 1.00 74.75 225 SER A CA 1
ATOM 1717 C C . SER A 1 225 ? -1.778 -10.714 6.478 1.00 74.75 225 SER A C 1
ATOM 1719 O O . SER A 1 225 ? -2.814 -10.070 6.459 1.00 74.75 225 SER A O 1
ATOM 1721 N N . ASN A 1 226 ? -0.777 -10.420 5.653 1.00 77.75 226 ASN A N 1
ATOM 1722 C CA . ASN A 1 226 ? -0.932 -9.387 4.638 1.00 77.75 226 ASN A CA 1
ATOM 1723 C C . ASN A 1 226 ? -1.923 -9.869 3.573 1.00 77.75 226 ASN A C 1
ATOM 1725 O O . ASN A 1 226 ? -1.619 -10.756 2.770 1.00 77.75 226 ASN A O 1
ATOM 1729 N N . GLY A 1 227 ? -3.115 -9.292 3.577 1.00 79.94 227 GLY A N 1
ATOM 1730 C CA . GLY A 1 227 ? -4.184 -9.706 2.687 1.00 79.94 227 GLY A CA 1
ATOM 1731 C C . GLY A 1 227 ? -5.490 -9.013 3.018 1.00 79.94 227 GLY A C 1
ATOM 1732 O O . GLY A 1 227 ? -5.509 -8.024 3.747 1.00 79.94 227 GLY A O 1
ATOM 1733 N N . SER A 1 228 ? -6.572 -9.527 2.437 1.00 89.50 228 SER A N 1
ATOM 1734 C CA . SER A 1 228 ? -7.907 -8.975 2.629 1.00 89.50 228 SER A CA 1
ATOM 1735 C C . SER A 1 228 ? -8.533 -9.458 3.925 1.00 89.50 228 SER A C 1
ATOM 1737 O O . SER A 1 228 ? -8.599 -10.661 4.173 1.00 89.50 228 SER A O 1
ATOM 1739 N N . HIS A 1 229 ? -9.031 -8.506 4.702 1.00 93.62 229 HIS A N 1
ATOM 1740 C CA . HIS A 1 229 ? -9.684 -8.719 5.981 1.00 93.62 229 HIS A CA 1
ATOM 1741 C C . HIS A 1 229 ? -10.968 -7.902 6.072 1.00 93.62 229 HIS A C 1
ATOM 1743 O O . HIS A 1 229 ? -11.129 -6.878 5.402 1.00 93.62 229 HIS A O 1
ATOM 1749 N N . LYS A 1 230 ? -11.882 -8.335 6.940 1.00 97.56 230 LYS A N 1
ATOM 1750 C CA . LYS A 1 230 ? -13.125 -7.620 7.235 1.00 97.56 230 LYS A CA 1
ATOM 1751 C C . LYS A 1 230 ? -13.264 -7.352 8.724 1.00 97.56 230 LYS A C 1
ATOM 1753 O O . LYS A 1 230 ? -13.392 -8.292 9.505 1.00 97.56 230 LYS A O 1
ATOM 1758 N N . LEU A 1 231 ? -13.340 -6.079 9.100 1.00 98.62 231 LEU A N 1
ATOM 1759 C CA . LEU A 1 231 ? -13.782 -5.652 10.426 1.00 98.62 231 LEU A CA 1
ATOM 1760 C C . LEU A 1 231 ? -15.309 -5.533 10.445 1.00 98.62 231 LEU A C 1
ATOM 1762 O O . LEU A 1 231 ? -15.897 -4.968 9.523 1.00 98.62 231 LEU A O 1
ATOM 1766 N N . LYS A 1 232 ? -15.944 -6.018 11.513 1.00 98.88 232 LYS A N 1
ATOM 1767 C CA . LYS A 1 232 ? -17.360 -5.785 11.814 1.00 98.88 232 LYS A CA 1
ATOM 1768 C C . LYS A 1 232 ? -17.533 -5.425 13.284 1.00 98.88 232 LYS A C 1
ATOM 1770 O O . LYS A 1 232 ? -17.043 -6.146 14.151 1.00 98.88 232 LYS A O 1
ATOM 1775 N N . ALA A 1 233 ? -18.268 -4.353 13.561 1.00 98.81 233 ALA A N 1
ATOM 1776 C CA . ALA A 1 233 ? -18.553 -3.894 14.918 1.00 98.81 233 ALA A CA 1
ATOM 1777 C C . ALA A 1 233 ? -20.066 -3.762 15.131 1.00 98.81 233 ALA A C 1
ATOM 1779 O O . ALA A 1 233 ? -20.742 -3.097 14.348 1.00 98.81 233 ALA A O 1
ATOM 1780 N N . VAL A 1 234 ? -20.596 -4.417 16.167 1.00 98.88 234 VAL A N 1
ATOM 1781 C CA . VAL A 1 234 ? -22.040 -4.563 16.417 1.00 98.88 234 VAL A CA 1
ATOM 1782 C C . VAL A 1 234 ? -22.417 -3.916 17.746 1.00 98.88 234 VAL A C 1
ATOM 1784 O O . VAL A 1 234 ? -21.894 -4.307 18.791 1.00 98.88 234 VAL A O 1
ATOM 1787 N N . LYS A 1 235 ? -23.372 -2.980 17.742 1.00 98.81 235 LYS A N 1
ATOM 1788 C CA . LYS A 1 235 ? -23.858 -2.322 18.966 1.00 98.81 235 LYS A CA 1
ATOM 1789 C C . LYS A 1 235 ? -24.577 -3.317 19.875 1.00 98.81 235 LYS A C 1
ATOM 1791 O O . LYS A 1 235 ? -25.504 -3.992 19.428 1.00 98.81 235 LYS A O 1
ATOM 1796 N N . LYS A 1 236 ? -24.232 -3.374 21.166 1.00 98.75 236 LYS A N 1
ATOM 1797 C CA . LYS A 1 236 ? -24.880 -4.273 22.146 1.00 98.75 236 LYS A CA 1
ATOM 1798 C C . LYS A 1 236 ? -25.601 -3.556 23.278 1.00 98.75 236 LYS A C 1
ATOM 1800 O O . LYS A 1 236 ? -26.612 -4.068 23.753 1.00 98.75 236 LYS A O 1
ATOM 1805 N N . SER A 1 237 ? -25.101 -2.410 23.729 1.00 98.69 237 SER A N 1
ATOM 1806 C CA . SER A 1 237 ? -25.732 -1.627 24.797 1.00 98.69 237 SER A CA 1
ATOM 1807 C C . SER A 1 237 ? -25.404 -0.134 24.680 1.00 98.69 237 SER A C 1
ATOM 1809 O O . SER A 1 237 ? -24.838 0.300 23.678 1.00 98.69 237 SER A O 1
ATOM 1811 N N . GLY A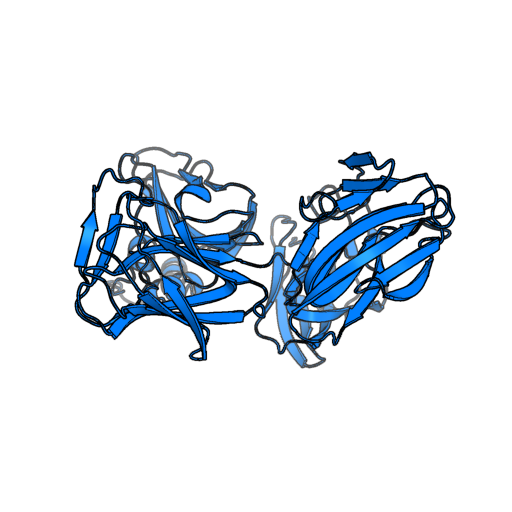 1 238 ? -25.801 0.657 25.683 1.00 98.25 238 GLY A N 1
ATOM 1812 C CA . GLY A 1 238 ? -25.702 2.118 25.662 1.00 98.25 238 GLY A CA 1
ATOM 1813 C C . GLY A 1 238 ? -26.809 2.768 24.831 1.00 98.25 238 GLY A C 1
ATOM 1814 O O . GLY A 1 238 ? -27.521 2.098 24.078 1.00 98.25 238 GLY A O 1
ATOM 1815 N N . THR A 1 239 ? -26.955 4.082 24.963 1.00 98.56 239 THR A N 1
ATOM 1816 C CA . THR A 1 239 ? -27.837 4.882 24.106 1.00 98.56 239 THR A CA 1
ATOM 1817 C C . THR A 1 239 ? -27.264 4.980 22.699 1.00 98.56 239 THR A C 1
ATOM 1819 O O . THR A 1 239 ? -28.027 4.846 21.754 1.00 98.56 239 THR A O 1
ATOM 1822 N N . TYR A 1 240 ? -25.943 5.130 22.546 1.00 98.50 240 TYR A N 1
ATOM 1823 C CA . TYR A 1 240 ? -25.287 5.284 21.244 1.00 98.50 240 TYR A CA 1
ATOM 1824 C C . TYR A 1 240 ? -24.114 4.314 21.037 1.00 98.50 240 TYR A C 1
ATOM 1826 O O . TYR A 1 240 ? -23.439 3.926 21.988 1.00 98.50 240 TYR A O 1
ATOM 1834 N N . MET A 1 241 ? -23.870 3.948 19.779 1.00 98.56 241 MET A N 1
ATOM 1835 C CA . MET A 1 241 ? -22.571 3.497 19.267 1.00 98.56 241 MET A CA 1
ATOM 1836 C C . MET A 1 241 ? -22.172 4.449 18.148 1.00 98.56 241 MET A C 1
ATOM 1838 O O . MET A 1 241 ? -23.011 4.757 17.299 1.00 98.56 241 MET A O 1
ATOM 1842 N N . LEU A 1 242 ? -20.920 4.898 18.159 1.00 98.31 242 LEU A N 1
ATOM 1843 C CA . LEU A 1 242 ? -20.361 5.804 17.163 1.00 98.31 242 LEU A CA 1
ATOM 1844 C C . LEU A 1 242 ? -19.228 5.127 16.385 1.00 98.31 242 LEU A C 1
ATOM 1846 O O . LEU A 1 242 ? -18.581 4.201 16.882 1.00 98.31 242 LEU A O 1
ATOM 1850 N N . LEU A 1 243 ? -19.003 5.618 15.171 1.00 98.44 243 LEU A N 1
ATOM 1851 C CA . LEU A 1 243 ? -17.768 5.471 14.416 1.00 98.44 243 LEU A CA 1
ATOM 1852 C C . LEU A 1 243 ? -17.290 6.869 14.019 1.00 98.44 243 LEU A C 1
ATOM 1854 O O . LEU A 1 243 ? -18.075 7.643 13.478 1.00 98.44 243 LEU A O 1
ATOM 1858 N N . ASP A 1 244 ? -16.018 7.143 14.289 1.00 98.31 244 ASP A N 1
ATOM 1859 C CA . ASP A 1 244 ? -15.302 8.352 13.868 1.00 98.31 244 ASP A CA 1
ATOM 1860 C C . ASP A 1 244 ? -14.323 7.992 12.743 1.00 98.31 244 ASP A C 1
ATOM 1862 O O . ASP A 1 244 ? -14.464 8.435 11.613 1.00 98.31 244 ASP A O 1
ATOM 1866 N N . LYS A 1 245 ? -13.390 7.060 12.987 1.00 98.06 245 LYS A N 1
ATOM 1867 C CA . LYS A 1 245 ? -12.511 6.567 11.918 1.00 98.06 245 LYS A CA 1
ATOM 1868 C C . LYS A 1 245 ? -11.994 5.156 12.135 1.00 98.06 245 LYS A C 1
ATOM 1870 O O . LYS A 1 245 ? -11.938 4.630 13.251 1.00 98.06 245 LYS A O 1
ATOM 1875 N N . LEU A 1 246 ? -11.526 4.573 11.041 1.00 98.44 246 LEU A N 1
ATOM 1876 C CA . LEU A 1 246 ? -10.738 3.351 11.024 1.00 98.44 246 LEU A CA 1
ATOM 1877 C C . LEU A 1 246 ? -9.319 3.667 10.568 1.00 98.44 246 LEU A C 1
ATOM 1879 O O . LEU A 1 246 ? -9.118 4.496 9.684 1.00 98.44 246 LEU A O 1
ATOM 1883 N N . ARG A 1 247 ? -8.327 2.977 11.130 1.00 97.62 247 ARG A N 1
ATOM 1884 C CA . ARG A 1 247 ? -6.936 3.072 10.672 1.00 97.62 247 ARG A CA 1
ATOM 1885 C C . ARG A 1 247 ? -6.358 1.682 10.486 1.00 97.62 247 ARG A C 1
ATOM 1887 O O . ARG A 1 247 ? -6.270 0.937 11.454 1.00 97.62 247 ARG A O 1
ATOM 1894 N N . PHE A 1 248 ? -5.975 1.322 9.265 1.00 95.25 248 PHE A N 1
ATOM 1895 C CA . PHE A 1 248 ? -5.391 0.012 8.971 1.00 95.25 248 PHE A CA 1
ATOM 1896 C C . PHE A 1 248 ? -3.933 0.116 8.534 1.00 95.25 248 PHE A C 1
ATOM 1898 O O . PHE A 1 248 ? -3.519 1.095 7.914 1.00 95.25 248 PHE A O 1
ATOM 1905 N N . SER A 1 249 ? -3.147 -0.897 8.886 1.00 91.00 249 SER A N 1
ATOM 1906 C CA . SER A 1 249 ? -1.709 -0.952 8.623 1.00 91.00 249 SER A CA 1
ATOM 1907 C C . SER A 1 249 ? -1.432 -1.555 7.253 1.00 91.00 249 SER A C 1
ATOM 1909 O O . SER A 1 249 ? -1.901 -2.653 6.953 1.00 91.00 249 SER A O 1
ATOM 1911 N N . VAL A 1 250 ? -0.629 -0.866 6.443 1.00 87.88 250 VAL A N 1
ATOM 1912 C CA . VAL A 1 250 ? -0.132 -1.368 5.158 1.00 87.88 250 VAL A CA 1
ATOM 1913 C C . VAL A 1 250 ? 1.322 -1.794 5.359 1.00 87.88 250 VAL A C 1
ATOM 1915 O O . VAL A 1 250 ? 2.133 -0.968 5.780 1.00 87.88 250 VAL A O 1
ATOM 1918 N N . PRO A 1 251 ? 1.682 -3.061 5.098 1.00 80.00 251 PRO A N 1
ATOM 1919 C CA . PRO A 1 251 ? 3.056 -3.504 5.278 1.00 80.00 251 PRO A CA 1
ATOM 1920 C C . PRO A 1 251 ? 3.965 -2.891 4.214 1.00 80.00 251 PRO A C 1
ATOM 1922 O O . PRO A 1 251 ? 3.597 -2.796 3.039 1.00 80.00 251 PRO A O 1
ATOM 1925 N N . SER A 1 252 ? 5.172 -2.517 4.628 1.00 82.25 252 SER A N 1
ATOM 1926 C CA . SER A 1 252 ? 6.245 -2.170 3.703 1.00 82.25 252 SER A CA 1
ATOM 1927 C C . SER A 1 252 ? 6.728 -3.425 2.983 1.00 82.25 252 SER A C 1
ATOM 1929 O O . SER A 1 252 ? 6.806 -4.504 3.577 1.00 82.25 252 SER A O 1
ATOM 1931 N N . ALA A 1 253 ? 7.060 -3.298 1.701 1.00 84.88 253 ALA A N 1
ATOM 1932 C CA . ALA A 1 253 ? 7.720 -4.385 0.995 1.00 84.88 253 ALA A CA 1
ATOM 1933 C C . ALA A 1 253 ? 9.146 -4.568 1.530 1.00 84.88 253 ALA A C 1
ATOM 1935 O O . ALA A 1 253 ? 9.819 -3.591 1.859 1.00 84.88 253 ALA A O 1
ATOM 1936 N N . ILE A 1 254 ? 9.615 -5.813 1.576 1.00 83.38 254 ILE A N 1
ATOM 1937 C CA . ILE A 1 254 ? 11.020 -6.097 1.865 1.00 83.38 254 ILE A CA 1
ATOM 1938 C C . ILE A 1 254 ? 11.809 -5.807 0.593 1.00 83.38 254 ILE A C 1
ATOM 1940 O O . ILE A 1 254 ? 11.546 -6.401 -0.454 1.00 83.38 254 ILE A O 1
ATOM 1944 N N . LEU A 1 255 ? 12.754 -4.883 0.702 1.00 86.38 255 LEU A N 1
ATOM 1945 C CA . LEU A 1 255 ? 13.635 -4.476 -0.381 1.00 86.38 255 LEU A CA 1
ATOM 1946 C C . LEU A 1 255 ? 14.809 -5.455 -0.490 1.00 86.38 255 LEU A C 1
ATOM 1948 O O . LEU A 1 255 ? 15.433 -5.787 0.517 1.00 86.38 255 LEU A O 1
ATOM 1952 N N . VAL A 1 256 ? 15.085 -5.927 -1.702 1.00 87.25 256 VAL A N 1
ATOM 1953 C CA . VAL A 1 256 ? 16.160 -6.878 -2.012 1.00 87.25 256 VAL A CA 1
ATOM 1954 C C . VAL A 1 256 ? 17.001 -6.269 -3.121 1.00 87.25 256 VAL A C 1
ATOM 1956 O O . VAL A 1 256 ? 16.481 -6.068 -4.220 1.00 87.25 256 VAL A O 1
ATOM 1959 N N . ASN A 1 257 ? 18.261 -5.952 -2.825 1.00 91.19 257 ASN A N 1
ATOM 1960 C CA . ASN A 1 257 ? 19.157 -5.369 -3.820 1.00 91.19 257 ASN A CA 1
ATOM 1961 C C . ASN A 1 257 ? 19.567 -6.403 -4.878 1.00 91.19 257 ASN A C 1
ATOM 1963 O O . ASN A 1 257 ? 19.586 -7.600 -4.590 1.00 91.19 257 ASN A O 1
ATOM 1967 N N . ASP A 1 258 ? 19.937 -5.956 -6.071 1.00 91.19 258 ASP A N 1
ATOM 1968 C CA . ASP A 1 258 ? 20.516 -6.779 -7.139 1.00 91.19 258 ASP A CA 1
ATOM 1969 C C . ASP A 1 258 ? 21.781 -7.553 -6.704 1.00 91.19 258 ASP A C 1
ATOM 1971 O O . ASP A 1 258 ? 22.078 -8.617 -7.252 1.00 91.19 258 ASP A O 1
ATOM 1975 N N . THR A 1 259 ? 22.501 -7.049 -5.701 1.00 86.56 259 THR A N 1
ATOM 1976 C CA . THR A 1 259 ? 23.680 -7.669 -5.077 1.00 86.56 259 THR A CA 1
ATOM 1977 C C . THR A 1 259 ? 23.352 -8.696 -3.984 1.00 86.56 259 THR A C 1
ATOM 1979 O O . THR A 1 259 ? 24.270 -9.281 -3.399 1.00 86.56 259 THR A O 1
ATOM 1982 N N . ASP A 1 260 ? 22.071 -8.956 -3.689 1.00 84.19 260 ASP A N 1
ATOM 1983 C CA . ASP A 1 260 ? 21.677 -9.964 -2.701 1.00 84.19 260 ASP A CA 1
ATOM 1984 C C . ASP A 1 260 ? 22.159 -11.363 -3.126 1.00 84.19 260 ASP A C 1
ATOM 1986 O O . ASP A 1 260 ? 21.862 -11.856 -4.216 1.00 84.19 260 ASP A O 1
ATOM 1990 N N . GLY A 1 261 ? 22.901 -12.032 -2.237 1.00 77.12 261 GLY A N 1
ATOM 1991 C CA . GLY A 1 261 ? 23.519 -13.331 -2.514 1.00 77.12 261 GLY A CA 1
ATOM 1992 C C . GLY A 1 261 ? 22.533 -14.481 -2.758 1.00 77.12 261 GLY A C 1
ATOM 1993 O O . GLY A 1 261 ? 22.955 -15.553 -3.189 1.00 77.12 261 GLY A O 1
ATOM 1994 N N . ALA A 1 262 ? 21.238 -14.292 -2.489 1.00 80.94 262 ALA A N 1
ATOM 1995 C CA . ALA A 1 262 ? 20.189 -15.244 -2.842 1.00 80.94 262 ALA A CA 1
ATOM 1996 C C . ALA A 1 262 ? 19.694 -15.095 -4.296 1.00 80.94 262 ALA A C 1
ATOM 1998 O O . ALA A 1 262 ? 18.912 -15.934 -4.756 1.00 80.94 262 ALA A O 1
ATOM 1999 N N . ILE A 1 263 ? 20.134 -14.068 -5.032 1.00 91.50 263 ILE A N 1
ATOM 2000 C CA . ILE A 1 263 ? 19.852 -13.921 -6.462 1.00 91.50 263 ILE A CA 1
ATOM 2001 C C . ILE A 1 263 ? 20.843 -14.771 -7.261 1.00 91.50 263 ILE A C 1
ATOM 2003 O O . ILE A 1 263 ? 22.060 -14.648 -7.148 1.00 91.50 263 ILE A O 1
ATOM 2007 N N . THR A 1 264 ? 20.310 -15.646 -8.110 1.00 96.31 264 THR A N 1
ATOM 2008 C CA . THR A 1 264 ? 21.097 -16.442 -9.053 1.00 96.31 264 THR A CA 1
ATOM 2009 C C . THR A 1 264 ? 21.092 -15.766 -10.417 1.00 96.31 264 THR A C 1
ATOM 2011 O O . THR A 1 264 ? 20.054 -15.692 -11.075 1.00 96.31 264 THR A O 1
ATOM 2014 N N . TYR A 1 265 ? 22.268 -15.347 -10.874 1.00 98.00 265 TYR A N 1
ATOM 2015 C CA . TYR A 1 265 ? 22.491 -14.862 -12.233 1.00 98.00 265 TYR A CA 1
ATOM 2016 C C . TYR A 1 265 ? 23.057 -15.979 -13.112 1.00 98.00 265 TYR A C 1
ATOM 2018 O O . TYR A 1 265 ? 24.103 -16.556 -12.816 1.00 98.00 265 TYR A O 1
ATOM 2026 N N . SER A 1 266 ? 22.363 -16.292 -14.203 1.00 98.44 266 SER A N 1
ATOM 2027 C CA . SER A 1 266 ? 22.762 -17.312 -15.171 1.00 98.44 266 SER A CA 1
ATOM 2028 C C . SER A 1 266 ? 23.118 -16.671 -16.505 1.00 98.44 266 SER A C 1
ATOM 2030 O O . SER A 1 266 ? 22.355 -15.855 -17.031 1.00 98.44 266 SER A O 1
ATOM 2032 N N . GLY A 1 267 ? 24.279 -17.051 -17.040 1.00 97.75 267 GLY A N 1
ATOM 2033 C CA . GLY A 1 267 ? 24.866 -16.459 -18.239 1.00 97.75 267 GLY A CA 1
ATOM 2034 C C . GLY A 1 267 ? 25.998 -15.484 -17.920 1.00 97.75 267 GLY A C 1
ATOM 2035 O O . GLY A 1 267 ? 26.754 -15.694 -16.972 1.00 97.75 267 GLY A O 1
ATOM 2036 N N . THR A 1 268 ? 26.144 -14.440 -18.734 1.00 97.31 268 THR A N 1
ATOM 2037 C CA . THR A 1 268 ? 27.194 -13.421 -18.586 1.00 97.31 268 THR A CA 1
ATOM 2038 C C . THR A 1 268 ? 26.596 -12.129 -18.046 1.00 97.31 268 THR A C 1
ATOM 2040 O O . THR A 1 268 ? 26.008 -11.345 -18.789 1.00 97.31 268 THR A O 1
ATOM 2043 N N . TRP A 1 269 ? 26.791 -11.900 -16.749 1.00 98.19 269 TRP A N 1
ATOM 2044 C CA . TRP A 1 269 ? 26.309 -10.715 -16.046 1.00 98.19 269 TRP A CA 1
ATOM 2045 C C . TRP A 1 269 ? 27.463 -9.828 -15.597 1.00 98.19 269 TRP A C 1
ATOM 2047 O O . TRP A 1 269 ? 28.537 -10.316 -15.242 1.00 98.19 269 TRP A O 1
ATOM 2057 N N . ILE A 1 270 ? 27.230 -8.520 -15.628 1.00 97.62 270 ILE A N 1
ATOM 2058 C CA . ILE A 1 270 ? 28.188 -7.498 -15.218 1.00 97.62 270 ILE A CA 1
ATOM 2059 C C . ILE A 1 270 ? 27.534 -6.642 -14.136 1.00 97.62 270 ILE A C 1
ATOM 2061 O O . ILE A 1 270 ? 26.423 -6.152 -14.322 1.00 97.62 270 ILE A O 1
ATOM 2065 N N . TYR A 1 271 ? 28.248 -6.461 -13.029 1.00 95.69 271 TYR A N 1
ATOM 2066 C CA . TYR A 1 271 ? 27.889 -5.542 -11.953 1.00 95.69 271 TYR A CA 1
ATOM 2067 C C . TYR A 1 271 ? 28.407 -4.131 -12.249 1.00 95.69 271 TYR A C 1
ATOM 2069 O O . TYR A 1 271 ? 29.551 -3.966 -12.688 1.00 95.69 271 TYR A O 1
ATOM 2077 N N . ASN A 1 272 ? 27.591 -3.120 -11.968 1.00 92.81 272 ASN A N 1
ATOM 2078 C CA . ASN A 1 272 ? 27.974 -1.716 -11.987 1.00 92.81 272 ASN A CA 1
ATOM 2079 C C . ASN A 1 272 ? 27.512 -1.034 -10.692 1.00 92.81 272 ASN A C 1
ATOM 2081 O O . ASN A 1 272 ? 26.318 -0.900 -10.477 1.00 92.81 272 ASN A O 1
ATOM 2085 N N . GLY A 1 273 ? 28.459 -0.593 -9.860 1.00 87.00 273 GLY A N 1
ATOM 2086 C CA . GLY A 1 273 ? 28.195 -0.091 -8.504 1.00 87.00 273 GLY A CA 1
ATOM 2087 C C . GLY A 1 273 ? 28.119 1.430 -8.337 1.00 87.00 273 GLY A C 1
ATOM 2088 O O . GLY A 1 273 ? 28.347 1.925 -7.236 1.00 87.00 273 GLY A O 1
ATOM 2089 N N . SER A 1 274 ? 27.994 2.193 -9.424 1.00 82.81 274 SER A N 1
ATOM 2090 C CA . SER A 1 274 ? 27.953 3.667 -9.385 1.00 82.81 274 SER A CA 1
ATOM 2091 C C . SER A 1 274 ? 27.264 4.207 -10.634 1.00 82.81 274 SER A C 1
ATOM 2093 O O . SER A 1 274 ? 27.894 4.800 -11.516 1.00 82.81 274 SER A O 1
ATOM 2095 N N . CYS A 1 275 ? 25.974 3.918 -10.751 1.00 79.56 275 CYS A N 1
ATOM 2096 C CA . CYS A 1 275 ? 25.194 4.229 -11.942 1.00 79.56 275 CYS A CA 1
ATOM 2097 C C . CYS A 1 275 ? 24.887 5.730 -12.048 1.00 79.56 275 CYS A C 1
ATOM 2099 O O . CYS A 1 275 ? 24.970 6.297 -13.137 1.00 79.56 275 CYS A O 1
ATOM 2101 N N . GLY A 1 276 ? 24.605 6.402 -10.930 1.00 82.94 276 GLY A N 1
ATOM 2102 C CA . GLY A 1 276 ? 24.266 7.822 -10.874 1.00 82.94 276 GLY A CA 1
ATOM 2103 C C . GLY A 1 276 ? 22.884 8.155 -11.445 1.00 82.94 276 GLY A C 1
ATOM 2104 O O . GLY A 1 276 ? 22.625 9.320 -11.762 1.00 82.94 276 GLY A O 1
ATOM 2105 N N . PHE A 1 277 ? 22.005 7.160 -11.611 1.00 82.69 277 PHE A N 1
ATOM 2106 C CA . PHE A 1 277 ? 20.694 7.313 -12.258 1.00 82.69 277 PHE A CA 1
ATOM 2107 C C . PHE A 1 277 ? 19.505 7.192 -11.296 1.00 82.69 277 PHE A C 1
ATOM 2109 O O . PHE A 1 277 ? 18.366 7.413 -11.712 1.00 82.69 277 PHE A O 1
ATOM 2116 N N . GLY A 1 278 ? 19.765 6.957 -10.005 1.00 82.69 278 GLY A N 1
ATOM 2117 C CA . GLY A 1 278 ? 18.734 6.841 -8.969 1.00 82.69 278 GLY A CA 1
ATOM 2118 C C . GLY A 1 278 ? 18.269 5.408 -8.710 1.00 82.69 278 GLY A C 1
ATOM 2119 O O . GLY A 1 278 ? 17.195 5.223 -8.136 1.00 82.69 278 GLY A O 1
ATOM 2120 N N . ASP A 1 279 ? 19.053 4.419 -9.139 1.00 86.88 279 ASP A N 1
ATOM 2121 C CA . ASP A 1 279 ? 18.888 3.002 -8.808 1.00 86.88 279 ASP A CA 1
ATOM 2122 C C . ASP A 1 279 ? 19.036 2.768 -7.294 1.00 86.88 279 ASP A C 1
ATOM 2124 O O . ASP A 1 279 ? 19.563 3.609 -6.552 1.00 86.88 279 ASP A O 1
ATOM 2128 N N . TYR A 1 280 ? 18.484 1.669 -6.798 1.00 84.00 280 TYR A N 1
ATOM 2129 C CA . TYR A 1 280 ? 18.480 1.363 -5.379 1.00 84.00 280 TYR A CA 1
ATOM 2130 C C . TYR A 1 280 ? 19.915 1.043 -4.981 1.00 84.00 280 TYR A C 1
ATOM 2132 O O . TYR A 1 280 ? 20.554 0.237 -5.618 1.00 84.00 280 TYR A O 1
ATOM 2140 N N . GLN A 1 281 ? 20.446 1.739 -3.972 1.00 83.25 281 GLN A N 1
ATOM 2141 C CA . GLN A 1 281 ? 21.878 1.695 -3.620 1.00 83.25 281 GLN A CA 1
ATOM 2142 C C . GLN A 1 281 ? 22.845 2.164 -4.735 1.00 83.25 281 GLN A C 1
ATOM 2144 O O . GLN A 1 281 ? 24.058 2.091 -4.555 1.00 83.25 281 GLN A O 1
ATOM 2149 N N . ASP A 1 282 ? 22.318 2.790 -5.796 1.00 86.88 282 ASP A N 1
ATOM 2150 C CA . ASP A 1 282 ? 23.055 3.323 -6.952 1.00 86.88 282 ASP A CA 1
ATOM 2151 C C . ASP A 1 282 ? 23.845 2.264 -7.748 1.00 86.88 282 ASP A C 1
ATOM 2153 O O . ASP A 1 282 ? 24.848 2.579 -8.404 1.00 86.88 282 ASP A O 1
ATOM 2157 N N . ASP A 1 283 ? 23.381 1.013 -7.718 1.00 89.69 283 ASP A N 1
ATOM 2158 C CA . ASP A 1 283 ? 23.981 -0.126 -8.401 1.00 89.69 283 ASP A CA 1
ATOM 2159 C C . ASP A 1 283 ? 22.985 -0.947 -9.239 1.00 89.69 283 ASP A C 1
ATOM 2161 O O . ASP A 1 283 ? 21.773 -0.820 -9.112 1.00 89.69 283 ASP A O 1
ATOM 2165 N N . VAL A 1 284 ? 23.519 -1.708 -10.203 1.00 94.88 284 VAL A N 1
ATOM 2166 C CA . VAL A 1 284 ? 22.752 -2.628 -11.062 1.00 94.88 284 VAL A CA 1
ATOM 2167 C C . VAL A 1 284 ? 23.601 -3.821 -11.512 1.00 94.88 284 VAL A C 1
ATOM 2169 O O . VAL A 1 284 ? 24.806 -3.706 -11.778 1.00 94.88 284 VAL A O 1
ATOM 2172 N N . HIS A 1 285 ? 22.938 -4.948 -11.764 1.00 97.00 285 HIS A N 1
ATOM 2173 C CA . HIS A 1 285 ? 23.463 -6.059 -12.551 1.00 97.00 285 HIS A CA 1
ATOM 2174 C C . HIS A 1 285 ? 22.812 -6.047 -13.928 1.00 97.00 285 HIS A C 1
ATOM 2176 O O . HIS A 1 285 ? 21.589 -5.970 -14.053 1.00 97.00 285 HIS A O 1
ATOM 2182 N N . TYR A 1 286 ? 23.609 -6.182 -14.986 1.00 97.62 286 TYR A N 1
ATOM 2183 C CA . TYR A 1 286 ? 23.087 -6.218 -16.347 1.00 97.62 286 TYR A CA 1
ATOM 2184 C C . TYR A 1 286 ? 23.677 -7.335 -17.202 1.00 97.62 286 TYR A C 1
ATOM 2186 O O . TYR A 1 286 ? 24.790 -7.813 -16.982 1.00 97.62 286 TYR A O 1
ATOM 2194 N N . THR A 1 287 ? 22.933 -7.705 -18.241 1.00 98.56 287 THR A N 1
ATOM 2195 C CA . THR A 1 287 ? 23.380 -8.611 -19.305 1.00 98.56 287 THR A CA 1
ATOM 2196 C C . THR A 1 287 ? 23.011 -8.066 -20.682 1.00 98.56 287 THR A C 1
ATOM 2198 O O . THR A 1 287 ? 22.004 -7.373 -20.864 1.00 98.56 287 THR A O 1
ATOM 2201 N N . GLN A 1 288 ? 23.833 -8.400 -21.677 1.00 98.44 288 GLN A N 1
ATOM 2202 C CA . GLN A 1 288 ? 23.578 -8.120 -23.090 1.00 98.44 288 GLN A CA 1
ATOM 2203 C C . GLN A 1 288 ? 23.102 -9.357 -23.864 1.00 98.44 288 GLN A C 1
ATOM 2205 O O . GLN A 1 288 ? 22.548 -9.239 -24.962 1.00 98.44 288 GLN A O 1
ATOM 2210 N N . THR A 1 289 ? 23.249 -10.548 -23.286 1.00 98.56 289 THR A N 1
ATOM 2211 C CA . THR A 1 289 ? 23.026 -11.820 -23.975 1.00 98.56 289 THR A CA 1
ATOM 2212 C C . THR A 1 289 ? 21.583 -12.277 -23.800 1.00 98.56 289 THR A C 1
ATOM 2214 O O . THR A 1 289 ? 21.074 -12.412 -22.692 1.00 98.56 289 THR A O 1
ATOM 2217 N N . ASN A 1 290 ? 20.879 -12.509 -24.908 1.00 98.56 290 ASN A N 1
ATOM 2218 C CA . ASN A 1 290 ? 19.521 -13.048 -24.839 1.00 98.56 290 ASN A CA 1
ATOM 2219 C C . ASN A 1 290 ? 19.529 -14.462 -24.238 1.00 98.56 290 ASN A C 1
ATOM 2221 O O . ASN A 1 290 ? 20.371 -15.285 -24.590 1.00 98.56 290 ASN A O 1
ATOM 2225 N N . ASN A 1 291 ? 18.506 -14.753 -23.437 1.00 98.19 291 ASN A N 1
ATOM 2226 C CA . ASN A 1 291 ? 18.307 -15.960 -22.631 1.00 98.19 291 ASN A CA 1
ATOM 2227 C C . ASN A 1 291 ? 19.152 -16.076 -21.358 1.00 98.19 291 ASN A C 1
ATOM 2229 O O . ASN A 1 291 ? 18.914 -17.012 -20.594 1.00 98.19 291 ASN A O 1
ATOM 2233 N N . ASP A 1 292 ? 20.031 -15.115 -21.076 1.00 98.75 292 ASP A N 1
ATOM 2234 C CA . ASP A 1 292 ? 20.518 -14.914 -19.713 1.00 98.75 292 ASP A CA 1
ATOM 2235 C C . ASP A 1 292 ? 19.334 -14.577 -18.795 1.00 98.75 292 ASP A C 1
ATOM 2237 O O . ASP A 1 292 ? 18.332 -13.987 -19.229 1.00 98.75 292 ASP A O 1
ATOM 2241 N N . TYR A 1 293 ? 19.427 -14.974 -17.526 1.00 98.75 293 TYR A N 1
ATOM 2242 C CA . TYR A 1 293 ? 18.352 -14.749 -16.563 1.00 98.75 293 TYR A CA 1
ATOM 2243 C C . TYR A 1 293 ? 18.857 -14.475 -15.151 1.00 98.75 293 TYR A C 1
ATOM 2245 O O . TYR A 1 293 ? 19.920 -14.949 -14.756 1.00 98.75 293 TYR A O 1
ATOM 2253 N N . ALA A 1 294 ? 18.042 -13.740 -14.399 1.00 98.62 294 ALA A N 1
ATOM 2254 C CA . ALA A 1 294 ? 18.145 -13.611 -12.954 1.00 98.62 294 ALA A CA 1
ATOM 2255 C C . ALA A 1 294 ? 16.979 -14.371 -12.310 1.00 98.62 294 ALA A C 1
ATOM 2257 O O . ALA A 1 294 ? 15.837 -14.263 -12.770 1.00 98.62 294 ALA A O 1
ATOM 2258 N N . GLU A 1 295 ? 17.259 -15.157 -11.276 1.00 98.44 295 GLU A N 1
ATOM 2259 C CA . GLU A 1 295 ? 16.264 -15.915 -10.520 1.00 98.44 295 GLU A CA 1
ATOM 2260 C C . GLU A 1 295 ? 16.422 -15.651 -9.023 1.00 98.44 295 GLU A C 1
ATOM 2262 O O . GLU A 1 295 ? 17.528 -15.703 -8.491 1.00 98.44 295 GLU A O 1
ATOM 2267 N N . TYR A 1 296 ? 15.313 -15.371 -8.344 1.00 97.00 296 TYR A N 1
ATOM 2268 C CA . TYR A 1 296 ? 15.290 -15.076 -6.917 1.00 97.00 296 TYR A CA 1
ATOM 2269 C C . TYR A 1 296 ? 14.206 -15.895 -6.218 1.00 97.00 296 TYR A C 1
ATOM 2271 O O . TYR A 1 296 ? 13.052 -15.938 -6.658 1.00 97.00 296 TYR A O 1
ATOM 2279 N N . SER A 1 297 ? 14.587 -16.545 -5.118 1.00 89.12 297 SER A N 1
ATOM 2280 C CA . SER A 1 297 ? 13.669 -17.275 -4.243 1.00 89.12 297 SER A CA 1
ATOM 2281 C C . SER A 1 297 ? 13.250 -16.387 -3.079 1.00 89.12 297 SER A C 1
ATOM 2283 O O . SER A 1 297 ? 14.096 -15.880 -2.347 1.00 89.12 297 SER A O 1
ATOM 2285 N N . PHE A 1 298 ? 11.947 -16.234 -2.865 1.00 85.75 298 PHE A N 1
ATOM 2286 C CA . PHE A 1 298 ? 11.396 -15.384 -1.814 1.00 85.75 298 PHE A CA 1
ATOM 2287 C C . PHE A 1 298 ? 10.362 -16.123 -0.973 1.00 85.75 298 PHE A C 1
ATOM 2289 O O . PHE A 1 298 ? 9.781 -17.115 -1.403 1.00 85.75 298 PHE A O 1
ATOM 2296 N N . ASN A 1 299 ? 10.120 -15.624 0.239 1.00 80.50 299 ASN A N 1
ATOM 2297 C CA . ASN A 1 299 ? 8.999 -16.052 1.069 1.00 80.50 299 ASN A CA 1
ATOM 2298 C C . ASN A 1 299 ? 8.028 -14.883 1.231 1.00 80.50 299 ASN A C 1
ATOM 2300 O O . ASN A 1 299 ? 8.367 -13.880 1.860 1.00 80.50 299 ASN A O 1
ATOM 2304 N N . GLY A 1 300 ? 6.830 -14.996 0.666 1.00 84.38 300 GLY A N 1
ATOM 2305 C CA . GLY A 1 300 ? 5.887 -13.885 0.624 1.00 84.38 300 GLY A CA 1
ATOM 2306 C C . GLY A 1 300 ? 4.550 -14.246 -0.008 1.00 84.38 300 GLY A C 1
ATOM 2307 O O . GLY A 1 300 ? 4.261 -15.407 -0.256 1.00 84.38 300 GLY A O 1
ATOM 2308 N N . THR A 1 301 ? 3.732 -13.226 -0.234 1.00 85.75 301 THR A N 1
ATOM 2309 C CA . THR A 1 301 ? 2.433 -13.276 -0.922 1.00 85.75 301 THR A CA 1
ATOM 2310 C C . THR A 1 301 ? 2.471 -12.518 -2.255 1.00 85.75 301 THR A C 1
ATOM 2312 O O . THR A 1 301 ? 1.458 -12.380 -2.944 1.00 85.75 301 THR A O 1
ATOM 2315 N N . GLY A 1 302 ? 3.638 -12.008 -2.646 1.00 90.31 302 GLY A N 1
ATOM 2316 C CA . GLY A 1 302 ? 3.846 -11.308 -3.903 1.00 90.31 302 GLY A CA 1
ATOM 2317 C C . GLY A 1 302 ? 5.268 -10.786 -4.045 1.00 90.31 302 GLY A C 1
ATOM 2318 O O . GLY A 1 302 ? 6.053 -10.813 -3.099 1.00 90.31 302 GLY A O 1
ATOM 2319 N N . ILE A 1 303 ? 5.586 -10.302 -5.238 1.00 94.25 303 ILE A N 1
ATOM 2320 C CA . ILE A 1 303 ? 6.887 -9.728 -5.563 1.00 94.25 303 ILE A CA 1
ATOM 2321 C C . ILE A 1 303 ? 6.753 -8.720 -6.705 1.00 94.25 303 ILE A C 1
ATOM 2323 O O . ILE A 1 303 ? 5.907 -8.868 -7.593 1.00 94.25 303 ILE A O 1
ATOM 2327 N N . GLU A 1 304 ? 7.598 -7.699 -6.680 1.00 95.31 304 GLU A N 1
ATOM 2328 C CA . GLU A 1 304 ? 7.759 -6.719 -7.751 1.00 95.31 304 GLU A CA 1
ATOM 2329 C C . GLU A 1 304 ? 9.198 -6.772 -8.266 1.00 95.31 304 GLU A C 1
ATOM 2331 O O . GLU A 1 304 ? 10.127 -6.893 -7.467 1.00 95.31 304 GLU A O 1
ATOM 2336 N N . LEU A 1 305 ? 9.368 -6.688 -9.587 1.00 97.00 305 LEU A N 1
ATOM 2337 C CA . LEU A 1 305 ? 10.660 -6.448 -10.228 1.00 97.00 305 LEU A CA 1
ATOM 2338 C C . LEU A 1 305 ? 10.756 -4.960 -10.549 1.00 97.00 305 LEU A C 1
ATOM 2340 O O . LEU A 1 305 ? 9.938 -4.434 -11.314 1.00 97.00 305 LEU A O 1
ATOM 2344 N N . VAL A 1 306 ? 11.770 -4.321 -9.980 1.00 94.50 306 VAL A N 1
ATOM 2345 C CA . VAL A 1 306 ? 12.114 -2.923 -10.204 1.00 94.50 306 VAL A CA 1
ATOM 2346 C C . VAL A 1 306 ? 13.416 -2.864 -10.992 1.00 94.50 306 VAL A C 1
ATOM 2348 O O . VAL A 1 306 ? 14.365 -3.592 -10.704 1.00 94.50 306 VAL A O 1
ATOM 2351 N N . THR A 1 307 ? 13.413 -2.062 -12.050 1.00 94.69 307 THR A N 1
ATOM 2352 C CA . THR A 1 307 ? 14.560 -1.863 -12.940 1.00 94.69 307 THR A CA 1
ATOM 2353 C C . THR A 1 307 ? 14.421 -0.534 -13.673 1.00 94.69 307 THR A C 1
ATOM 2355 O O . THR A 1 307 ? 13.437 0.195 -13.516 1.00 94.69 307 THR A O 1
ATOM 2358 N N . GLU A 1 308 ? 15.402 -0.208 -14.495 1.00 93.50 308 GLU A N 1
ATOM 2359 C CA . GLU A 1 308 ? 15.348 0.938 -15.380 1.00 93.50 308 GLU A CA 1
ATOM 2360 C C . GLU A 1 308 ? 14.487 0.662 -16.619 1.00 93.50 308 GLU A C 1
ATOM 2362 O O . GLU A 1 308 ? 14.423 -0.460 -17.124 1.00 93.50 308 GLU A O 1
ATOM 2367 N N . LYS A 1 309 ? 13.913 1.717 -17.199 1.00 94.19 309 LYS A N 1
ATOM 2368 C CA . LYS A 1 309 ? 13.464 1.719 -18.594 1.00 94.19 309 LYS A CA 1
ATOM 2369 C C . LYS A 1 309 ? 14.323 2.663 -19.419 1.00 94.19 309 LYS A C 1
ATOM 2371 O O . LYS A 1 309 ? 14.535 3.805 -19.021 1.00 94.19 309 LYS A O 1
ATOM 2376 N N . ASP A 1 310 ? 14.799 2.210 -20.575 1.00 95.50 310 ASP A N 1
ATOM 2377 C CA . ASP A 1 310 ? 15.704 2.981 -21.436 1.00 95.50 310 ASP A CA 1
ATOM 2378 C C . ASP A 1 310 ? 15.621 2.533 -22.902 1.00 95.50 310 ASP A C 1
ATOM 2380 O O . ASP A 1 310 ? 15.179 1.428 -23.217 1.00 95.50 310 ASP A O 1
ATOM 2384 N N . SER A 1 311 ? 16.066 3.397 -23.816 1.00 97.12 311 SER A N 1
ATOM 2385 C CA . SER A 1 311 ? 15.996 3.176 -25.264 1.00 97.12 311 SER A CA 1
ATOM 2386 C C . SER A 1 311 ? 16.820 1.979 -25.748 1.00 97.12 311 SER A C 1
ATOM 2388 O O . SER A 1 311 ? 16.557 1.438 -26.822 1.00 97.12 311 SER A O 1
ATOM 2390 N N . SER A 1 312 ? 17.807 1.558 -24.956 1.00 96.94 312 SER A N 1
ATOM 2391 C CA . SER A 1 312 ? 18.673 0.412 -25.224 1.00 96.94 312 SER A CA 1
ATOM 2392 C C . SER A 1 312 ? 18.135 -0.917 -24.685 1.00 96.94 312 SER A C 1
ATOM 2394 O O . SER A 1 312 ? 18.743 -1.960 -24.933 1.00 96.94 312 SER A O 1
ATOM 2396 N N . GLN A 1 313 ? 17.014 -0.917 -23.964 1.00 97.12 313 GLN A N 1
ATOM 2397 C CA . GLN A 1 313 ? 16.437 -2.127 -23.386 1.00 97.12 313 GLN A CA 1
ATOM 2398 C C . GLN A 1 313 ? 15.310 -2.719 -24.246 1.00 97.12 313 GLN A C 1
ATOM 2400 O O . GLN A 1 313 ? 15.011 -2.232 -25.338 1.00 97.12 313 GLN A O 1
ATOM 2405 N N . GLY A 1 314 ? 14.720 -3.827 -23.796 1.00 96.81 314 GLY A N 1
ATOM 2406 C CA . GLY A 1 314 ? 13.723 -4.557 -24.568 1.00 96.81 314 GLY A CA 1
ATOM 2407 C C . GLY A 1 314 ? 12.858 -5.476 -23.720 1.00 96.81 314 GLY A C 1
ATOM 2408 O O . GLY A 1 314 ? 12.449 -5.140 -22.613 1.00 96.81 314 GLY A O 1
ATOM 2409 N N . ASN A 1 315 ? 12.529 -6.635 -24.275 1.00 98.50 315 ASN A N 1
ATOM 2410 C CA . ASN A 1 315 ? 11.584 -7.553 -23.663 1.00 98.50 315 ASN A CA 1
ATOM 2411 C C . ASN A 1 315 ? 12.264 -8.468 -22.640 1.00 98.50 315 ASN A C 1
ATOM 2413 O O . ASN A 1 315 ? 13.347 -9.007 -22.895 1.00 98.50 315 ASN A O 1
ATOM 2417 N N . ILE A 1 316 ? 11.565 -8.701 -21.533 1.00 98.62 316 ILE A N 1
ATOM 2418 C CA . ILE A 1 316 ? 11.923 -9.630 -20.465 1.00 98.62 316 ILE A CA 1
ATOM 2419 C C . ILE A 1 316 ? 10.744 -10.580 -20.263 1.00 98.62 316 ILE A C 1
ATOM 2421 O O . ILE A 1 316 ? 9.625 -10.139 -20.005 1.00 98.62 316 ILE A O 1
ATOM 2425 N N . ASP A 1 317 ? 10.982 -11.884 -20.352 1.00 98.81 317 ASP A N 1
ATOM 2426 C CA . ASP A 1 317 ? 9.974 -12.870 -19.965 1.00 98.81 317 ASP A CA 1
ATOM 2427 C C . ASP A 1 317 ? 10.031 -13.107 -18.462 1.00 98.81 317 ASP A C 1
ATOM 2429 O O . ASP A 1 317 ? 11.096 -13.404 -17.916 1.00 98.81 317 ASP A O 1
ATOM 2433 N N . ILE A 1 318 ? 8.875 -13.028 -17.808 1.00 98.75 318 ILE A N 1
ATOM 2434 C CA . ILE A 1 318 ? 8.745 -13.251 -16.373 1.00 98.75 318 ILE A CA 1
ATOM 2435 C C . ILE A 1 318 ? 8.069 -14.590 -16.108 1.00 98.75 318 ILE A C 1
ATOM 2437 O O . ILE A 1 318 ? 6.985 -14.881 -16.623 1.00 98.75 318 ILE A O 1
ATOM 2441 N N . TYR A 1 319 ? 8.696 -15.377 -15.243 1.00 98.69 319 TYR A N 1
ATOM 2442 C CA . TYR A 1 319 ? 8.179 -16.627 -14.710 1.00 98.69 319 TYR A CA 1
ATOM 2443 C C . TYR A 1 319 ? 8.047 -16.494 -13.199 1.00 98.69 319 TYR A C 1
ATOM 2445 O O . TYR A 1 319 ? 8.926 -15.932 -12.547 1.00 98.69 319 TYR A O 1
ATOM 2453 N N . VAL A 1 320 ? 6.974 -17.047 -12.643 1.00 98.44 320 VAL A N 1
ATOM 2454 C CA . VAL A 1 320 ? 6.826 -17.225 -11.197 1.00 98.44 320 VAL A CA 1
ATOM 2455 C C . VAL A 1 320 ? 6.501 -18.685 -10.943 1.00 98.44 320 VAL A C 1
ATOM 2457 O O . VAL A 1 320 ? 5.595 -19.225 -11.581 1.00 98.44 320 VAL A O 1
ATOM 2460 N N . ASP A 1 321 ? 7.276 -19.326 -10.072 1.00 97.06 321 ASP A N 1
ATOM 2461 C CA . ASP A 1 321 ? 7.199 -20.767 -9.786 1.00 97.06 321 ASP A CA 1
ATOM 2462 C C . ASP A 1 321 ? 7.329 -21.628 -11.045 1.00 97.06 321 ASP A C 1
ATOM 2464 O O . ASP A 1 321 ? 6.580 -22.576 -11.271 1.00 97.06 321 ASP A O 1
ATOM 2468 N N . ASN A 1 322 ? 8.281 -21.255 -11.907 1.00 96.62 322 ASN A N 1
ATOM 2469 C CA . ASN A 1 322 ? 8.519 -21.862 -13.222 1.00 96.62 322 ASN A CA 1
ATOM 2470 C C . ASN A 1 322 ? 7.331 -21.803 -14.200 1.00 96.62 322 ASN A C 1
ATOM 2472 O O . ASN A 1 322 ? 7.390 -22.399 -15.275 1.00 96.62 322 ASN A O 1
ATOM 2476 N N . VAL A 1 323 ? 6.282 -21.038 -13.888 1.00 98.25 323 VAL A N 1
ATOM 2477 C CA . VAL A 1 323 ? 5.151 -20.788 -14.785 1.00 98.25 323 VAL A CA 1
ATOM 2478 C C . VAL A 1 323 ? 5.330 -19.429 -15.449 1.00 98.25 323 VAL A C 1
ATOM 2480 O O . VAL A 1 323 ? 5.458 -18.417 -14.759 1.00 98.25 323 VAL A O 1
ATOM 2483 N N . PHE A 1 324 ? 5.307 -19.393 -16.785 1.00 98.38 324 PHE A N 1
ATOM 2484 C CA . PHE A 1 324 ? 5.321 -18.141 -17.547 1.00 98.38 324 PHE A CA 1
ATOM 2485 C C . PHE A 1 324 ? 4.131 -17.262 -17.150 1.00 98.38 324 PHE A C 1
ATOM 2487 O O . PHE A 1 324 ? 2.995 -17.738 -17.085 1.00 98.38 324 PHE A O 1
ATOM 2494 N N . LYS A 1 325 ? 4.394 -15.984 -16.877 1.00 98.25 325 LYS A N 1
ATOM 2495 C CA . LYS A 1 325 ? 3.373 -15.007 -16.489 1.00 98.25 325 LYS A CA 1
ATOM 2496 C C . LYS A 1 325 ? 3.112 -14.018 -17.608 1.00 98.25 325 LYS A C 1
ATOM 2498 O O . LYS A 1 325 ? 1.989 -13.949 -18.092 1.00 98.25 325 LYS A O 1
ATOM 2503 N N . GLN A 1 326 ? 4.133 -13.271 -18.011 1.00 97.62 326 GLN A N 1
ATOM 2504 C CA . GLN A 1 326 ? 4.029 -12.316 -19.110 1.00 97.62 326 GLN A CA 1
ATOM 2505 C C . GLN A 1 326 ? 5.408 -11.923 -19.632 1.00 97.62 326 GLN A C 1
ATOM 2507 O O . GLN A 1 326 ? 6.413 -12.067 -18.934 1.00 97.62 326 GLN A O 1
ATOM 2512 N N . THR A 1 327 ? 5.428 -11.354 -20.831 1.00 98.31 327 THR A N 1
ATOM 2513 C CA . THR A 1 327 ? 6.567 -10.592 -21.340 1.00 98.31 327 THR A CA 1
ATOM 2514 C C . THR A 1 327 ? 6.360 -9.125 -20.979 1.00 98.31 327 THR A C 1
ATOM 2516 O O . THR A 1 327 ? 5.328 -8.546 -21.317 1.00 98.31 327 THR A O 1
ATOM 2519 N N . VAL A 1 328 ? 7.328 -8.518 -20.300 1.00 97.12 328 VAL A N 1
ATOM 2520 C CA . VAL A 1 328 ? 7.345 -7.081 -19.995 1.00 97.12 328 VAL A CA 1
ATOM 2521 C C . VAL A 1 328 ? 8.338 -6.383 -20.914 1.00 97.12 328 VAL A C 1
ATOM 2523 O O . VAL A 1 328 ? 9.336 -6.980 -21.308 1.00 97.12 328 VAL A O 1
ATOM 2526 N N . ASN A 1 329 ? 8.067 -5.132 -21.276 1.00 96.31 329 ASN A N 1
ATOM 2527 C CA . ASN A 1 329 ? 8.947 -4.341 -22.132 1.00 96.31 329 ASN A CA 1
ATOM 2528 C C . ASN A 1 329 ? 9.530 -3.171 -21.334 1.00 96.31 329 ASN A C 1
ATOM 2530 O O . ASN A 1 329 ? 8.785 -2.330 -20.819 1.00 96.31 329 ASN A O 1
ATOM 2534 N N . THR A 1 330 ? 10.856 -3.116 -21.248 1.00 96.00 330 THR A N 1
ATOM 2535 C CA . THR A 1 330 ? 11.595 -2.074 -20.527 1.00 96.00 330 THR A CA 1
ATOM 2536 C C . THR A 1 330 ? 12.164 -0.994 -21.450 1.00 96.00 330 THR A C 1
ATOM 2538 O O . THR A 1 330 ? 12.931 -0.139 -21.023 1.00 96.00 330 THR A O 1
ATOM 2541 N N . TYR A 1 331 ? 11.740 -0.950 -22.714 1.00 96.31 331 TYR A N 1
ATOM 2542 C CA . TYR A 1 331 ? 12.016 0.170 -23.605 1.00 96.31 331 TYR A CA 1
ATOM 2543 C C . TYR A 1 331 ? 11.300 1.440 -23.132 1.00 96.31 331 TYR A C 1
ATOM 2545 O O . TYR A 1 331 ? 10.093 1.440 -22.861 1.00 96.31 331 TYR A O 1
ATOM 2553 N N . ASN A 1 332 ? 12.034 2.549 -23.107 1.00 93.19 332 ASN A N 1
ATOM 2554 C CA . ASN A 1 332 ? 11.466 3.892 -23.080 1.00 93.19 332 ASN A CA 1
ATOM 2555 C C . ASN A 1 332 ? 12.397 4.869 -23.807 1.00 93.19 332 ASN A C 1
ATOM 2557 O O . ASN A 1 332 ? 13.612 4.739 -23.720 1.00 93.19 332 ASN A O 1
ATOM 2561 N N . ALA A 1 333 ? 11.855 5.863 -24.515 1.00 92.81 333 ALA A N 1
ATOM 2562 C CA . ALA A 1 333 ? 12.682 6.801 -25.285 1.00 92.81 333 ALA A CA 1
ATOM 2563 C C . ALA A 1 333 ? 13.643 7.619 -24.400 1.00 92.81 333 ALA A C 1
ATOM 2565 O O . ALA A 1 333 ? 14.730 7.986 -24.841 1.00 92.81 333 ALA A O 1
ATOM 2566 N N . THR A 1 334 ? 13.249 7.881 -23.153 1.00 90.75 334 THR A N 1
ATOM 2567 C CA . THR A 1 334 ? 14.075 8.529 -22.131 1.00 90.75 334 THR A CA 1
ATOM 2568 C C . THR A 1 334 ? 14.344 7.568 -20.983 1.00 90.75 334 THR A C 1
ATOM 2570 O O . THR A 1 334 ? 13.489 6.757 -20.633 1.00 90.75 334 THR A O 1
ATOM 2573 N N . ARG A 1 335 ? 15.516 7.670 -20.358 1.00 91.62 335 ARG A N 1
ATOM 2574 C CA . ARG A 1 335 ? 15.838 6.845 -19.193 1.00 91.62 335 ARG A CA 1
ATOM 2575 C C . ARG A 1 335 ? 14.919 7.167 -18.015 1.00 91.62 335 ARG A C 1
ATOM 2577 O O . ARG A 1 335 ? 14.659 8.338 -17.735 1.00 91.62 335 ARG A O 1
ATOM 2584 N N . GLN A 1 336 ? 14.429 6.130 -17.349 1.00 90.50 336 GLN A N 1
ATOM 2585 C CA . GLN A 1 336 ? 13.630 6.203 -16.129 1.00 90.50 336 GLN A CA 1
ATOM 2586 C C . GLN A 1 336 ? 14.119 5.110 -15.175 1.00 90.50 336 GLN A C 1
ATOM 2588 O O . GLN A 1 336 ? 13.937 3.933 -15.476 1.00 90.50 336 GLN A O 1
ATOM 2593 N N . ALA A 1 337 ? 14.723 5.483 -14.048 1.00 90.75 337 ALA A N 1
ATOM 2594 C CA . ALA A 1 337 ? 15.092 4.538 -12.993 1.00 90.75 337 ALA A CA 1
ATOM 2595 C C . ALA A 1 337 ? 13.888 4.195 -12.095 1.00 90.75 337 ALA A C 1
ATOM 2597 O O . ALA A 1 337 ? 12.837 4.845 -12.178 1.00 90.75 337 ALA A O 1
ATOM 2598 N N . GLN A 1 338 ? 14.039 3.186 -11.230 1.00 88.94 338 GLN A N 1
ATOM 2599 C CA . GLN A 1 338 ? 13.040 2.795 -10.221 1.00 88.94 338 GLN A CA 1
ATOM 2600 C C . GLN A 1 338 ? 11.655 2.425 -10.792 1.00 88.94 338 GLN A C 1
ATOM 2602 O O . GLN A 1 338 ? 10.619 2.694 -10.174 1.00 88.94 338 GLN A O 1
ATOM 2607 N N . GLN A 1 339 ? 11.607 1.814 -11.979 1.00 90.94 339 GLN A N 1
ATOM 2608 C CA . GLN A 1 339 ? 10.351 1.452 -12.640 1.00 90.94 339 GLN A CA 1
ATOM 2609 C C . GLN A 1 339 ? 9.916 0.046 -12.243 1.00 90.94 339 GLN A C 1
ATOM 2611 O O . GLN A 1 339 ? 10.667 -0.916 -12.397 1.00 90.94 339 GLN A O 1
ATOM 2616 N N . THR A 1 340 ? 8.674 -0.099 -11.776 1.00 92.19 340 THR A N 1
ATOM 2617 C CA . THR A 1 340 ? 8.112 -1.422 -11.483 1.00 92.19 340 THR A CA 1
ATOM 2618 C C . THR A 1 340 ? 7.628 -2.053 -12.783 1.00 92.19 340 THR A C 1
ATOM 2620 O O . THR A 1 340 ? 6.523 -1.794 -13.251 1.00 92.19 340 THR A O 1
ATOM 2623 N N . VAL A 1 341 ? 8.468 -2.883 -13.402 1.00 94.31 341 VAL A N 1
ATOM 2624 C CA . VAL A 1 341 ? 8.179 -3.462 -14.726 1.00 94.31 341 VAL A CA 1
ATOM 2625 C C . VAL A 1 341 ? 7.334 -4.728 -14.638 1.00 94.31 341 VAL A C 1
ATOM 2627 O O . VAL A 1 341 ? 6.636 -5.073 -15.589 1.00 94.31 341 VAL A O 1
ATOM 2630 N N . TYR A 1 342 ? 7.365 -5.412 -13.493 1.00 95.88 342 TYR A N 1
ATOM 2631 C CA . TYR A 1 342 ? 6.513 -6.558 -13.204 1.00 95.88 342 TYR A CA 1
ATOM 2632 C C . TYR A 1 342 ? 6.055 -6.538 -11.753 1.00 95.88 342 TYR A C 1
ATOM 2634 O O . TYR A 1 342 ? 6.816 -6.190 -10.853 1.00 95.88 342 TYR A O 1
ATOM 2642 N N . ARG A 1 343 ? 4.821 -6.984 -11.528 1.00 92.62 343 ARG A N 1
ATOM 2643 C CA . ARG A 1 343 ? 4.239 -7.122 -10.201 1.00 92.62 343 ARG A CA 1
ATOM 2644 C C . ARG A 1 343 ? 3.287 -8.303 -10.152 1.00 92.62 343 ARG A C 1
ATOM 2646 O O . ARG A 1 343 ? 2.426 -8.447 -11.017 1.00 92.62 343 ARG A O 1
ATOM 2653 N N . ILE A 1 344 ? 3.392 -9.089 -9.087 1.00 91.69 344 ILE A N 1
ATOM 2654 C CA . ILE A 1 344 ? 2.403 -10.100 -8.719 1.00 91.69 344 ILE A CA 1
ATOM 2655 C C . ILE A 1 344 ? 2.092 -10.006 -7.227 1.00 91.69 344 ILE A C 1
ATOM 2657 O O . ILE A 1 344 ? 2.970 -9.771 -6.402 1.00 91.69 344 ILE A O 1
ATOM 2661 N N . SER A 1 345 ? 0.825 -10.186 -6.873 1.00 87.06 345 SER A N 1
ATOM 2662 C CA . SER A 1 345 ? 0.339 -10.208 -5.492 1.00 87.06 345 SER A CA 1
ATOM 2663 C C . SER A 1 345 ? -0.769 -11.244 -5.344 1.00 87.06 345 SER A C 1
ATOM 2665 O O . SER A 1 345 ? -1.346 -11.666 -6.345 1.00 87.06 345 SER A O 1
ATOM 2667 N N . GLY A 1 346 ? -1.102 -11.614 -4.108 1.00 80.19 346 GLY A N 1
ATOM 2668 C CA . GLY A 1 346 ? -2.137 -12.615 -3.833 1.00 80.19 346 GLY A CA 1
ATOM 2669 C C . GLY A 1 346 ? -1.665 -14.053 -4.056 1.00 80.19 346 GLY A C 1
ATOM 2670 O O . GLY A 1 346 ? -2.492 -14.951 -4.201 1.00 80.19 346 GLY A O 1
ATOM 2671 N N . LEU A 1 347 ? -0.349 -14.278 -4.089 1.00 85.94 347 LEU A N 1
ATOM 2672 C CA . LEU A 1 347 ? 0.216 -15.615 -3.962 1.00 85.94 347 LEU A CA 1
ATOM 2673 C C . LEU A 1 347 ? -0.116 -16.170 -2.572 1.00 85.94 347 LEU A C 1
ATOM 2675 O O . LEU A 1 347 ? -0.281 -15.415 -1.607 1.00 85.94 347 LEU A O 1
ATOM 2679 N N . SER A 1 348 ? -0.203 -17.496 -2.468 1.00 82.31 348 SER A N 1
ATOM 2680 C CA . SER A 1 348 ? -0.255 -18.169 -1.170 1.00 82.31 348 SER A CA 1
ATOM 2681 C C . SER A 1 348 ? 0.917 -17.720 -0.303 1.00 82.31 348 SER A C 1
ATOM 2683 O O . SER A 1 348 ? 2.008 -17.527 -0.813 1.00 82.31 348 SER A O 1
ATOM 2685 N N . SER A 1 349 ? 0.732 -17.583 1.008 1.00 77.69 349 SER A N 1
ATOM 2686 C CA . SER A 1 349 ? 1.883 -17.327 1.876 1.00 77.69 349 SER A CA 1
ATOM 2687 C C . SER A 1 349 ? 2.832 -18.525 1.839 1.00 77.69 349 SER A C 1
ATOM 2689 O O . SER A 1 349 ? 2.420 -19.645 2.144 1.00 77.69 349 SER A O 1
ATOM 2691 N N . GLY A 1 350 ? 4.086 -18.299 1.458 1.00 74.62 350 GLY A N 1
ATOM 2692 C CA . GLY A 1 350 ? 5.085 -19.361 1.411 1.00 74.62 350 GLY A CA 1
ATOM 2693 C C . GLY A 1 350 ? 6.263 -19.027 0.510 1.00 74.62 350 GLY A C 1
ATOM 2694 O O . GLY A 1 350 ? 6.472 -17.868 0.149 1.00 74.62 350 GLY A O 1
ATOM 2695 N N . SER A 1 351 ? 7.037 -20.061 0.181 1.00 86.12 351 SER A N 1
ATOM 2696 C CA . SER A 1 351 ? 8.189 -19.958 -0.709 1.00 86.12 351 SER A CA 1
ATOM 2697 C C . SER A 1 351 ? 7.749 -19.933 -2.170 1.00 86.12 351 SER A C 1
ATOM 2699 O O . SER A 1 351 ? 6.957 -20.770 -2.598 1.00 86.12 351 SER A O 1
ATOM 2701 N N . HIS A 1 352 ? 8.302 -18.984 -2.915 1.00 92.75 352 HIS A N 1
ATOM 2702 C CA . HIS A 1 352 ? 8.065 -18.755 -4.331 1.00 92.75 352 HIS A CA 1
ATOM 2703 C C . HIS A 1 352 ? 9.375 -18.409 -5.040 1.00 92.75 352 HIS A C 1
ATOM 2705 O O . HIS A 1 352 ? 10.368 -18.044 -4.407 1.00 92.75 352 HIS A O 1
ATOM 2711 N N . THR A 1 353 ? 9.367 -18.482 -6.366 1.00 96.56 353 THR A N 1
ATOM 2712 C CA . THR A 1 353 ? 10.486 -18.046 -7.216 1.00 96.56 353 THR A CA 1
ATOM 2713 C C . THR A 1 353 ? 10.011 -17.030 -8.240 1.00 96.56 353 THR A C 1
ATOM 2715 O O . THR A 1 353 ? 8.929 -17.188 -8.800 1.00 96.56 353 THR A O 1
ATOM 2718 N N . ILE A 1 354 ? 10.816 -16.006 -8.517 1.00 98.62 354 ILE A N 1
ATOM 2719 C CA . ILE A 1 354 ? 10.689 -15.171 -9.716 1.00 98.62 354 ILE A CA 1
ATOM 2720 C C . ILE A 1 354 ? 11.909 -15.401 -10.601 1.00 98.62 354 ILE A C 1
ATOM 2722 O O . ILE A 1 354 ? 13.034 -15.428 -10.110 1.00 98.62 354 ILE A O 1
ATOM 2726 N N . LYS A 1 355 ? 11.692 -15.548 -11.907 1.00 98.75 355 LYS A N 1
ATOM 2727 C CA . LYS A 1 355 ? 12.754 -15.610 -12.912 1.00 98.75 355 LYS A CA 1
ATOM 2728 C C . LYS A 1 355 ? 12.464 -14.623 -14.031 1.00 98.75 355 LYS A C 1
ATOM 2730 O O . LYS A 1 355 ? 11.390 -14.667 -14.632 1.00 98.75 355 LYS A O 1
ATOM 2735 N N . ALA A 1 356 ? 13.437 -13.769 -14.317 1.00 98.69 356 ALA A N 1
ATOM 2736 C CA . ALA A 1 356 ? 13.389 -12.770 -15.372 1.00 98.69 356 ALA A CA 1
ATOM 2737 C C . ALA A 1 356 ? 14.411 -13.134 -16.457 1.00 98.69 356 ALA A C 1
ATOM 2739 O O . ALA A 1 356 ? 15.602 -13.231 -16.172 1.00 98.69 356 ALA A O 1
ATOM 2740 N N . VAL A 1 357 ? 13.945 -13.376 -17.685 1.00 98.81 357 VAL A N 1
ATOM 2741 C CA . VAL A 1 357 ? 14.766 -13.871 -18.802 1.00 98.81 357 VAL A CA 1
ATOM 2742 C C . VAL A 1 357 ? 14.861 -12.812 -19.893 1.00 98.81 357 VAL A C 1
ATOM 2744 O O . VAL A 1 357 ? 13.835 -12.409 -20.447 1.00 98.81 357 VAL A O 1
ATOM 2747 N N . LYS A 1 358 ? 16.078 -12.415 -20.277 1.00 98.62 358 LYS A N 1
ATOM 2748 C CA . LYS A 1 358 ? 16.288 -11.441 -21.358 1.00 98.62 358 LYS A CA 1
ATOM 2749 C C . LYS A 1 358 ? 15.827 -12.010 -22.699 1.00 98.62 358 LYS A C 1
ATOM 2751 O O . LYS A 1 358 ? 16.273 -13.089 -23.094 1.00 98.62 358 LYS A O 1
ATOM 2756 N N . LYS A 1 359 ? 14.994 -11.277 -23.446 1.00 98.62 359 LYS A N 1
ATOM 2757 C CA . LYS A 1 359 ? 14.519 -11.686 -24.785 1.00 98.62 359 LYS A CA 1
ATOM 2758 C C . LYS A 1 359 ? 14.932 -10.759 -25.916 1.00 98.62 359 LYS A C 1
ATOM 2760 O O . LYS A 1 359 ? 15.155 -11.239 -27.026 1.00 98.62 359 LYS A O 1
ATOM 2765 N N . SER A 1 360 ? 15.041 -9.460 -25.672 1.00 98.50 360 SER A N 1
ATOM 2766 C CA . SER A 1 360 ? 15.487 -8.501 -26.687 1.00 98.50 360 SER A CA 1
ATOM 2767 C C . SER A 1 360 ? 16.138 -7.269 -26.053 1.00 98.50 360 SER A C 1
ATOM 2769 O O . SER A 1 360 ? 16.412 -7.260 -24.854 1.00 98.50 360 SER A O 1
ATOM 2771 N N . GLY A 1 361 ? 16.432 -6.253 -26.869 1.00 97.75 361 GLY A N 1
ATOM 2772 C CA . GLY A 1 361 ? 17.187 -5.071 -26.454 1.00 97.75 361 GLY A CA 1
ATOM 2773 C C . GLY A 1 361 ? 18.691 -5.331 -26.385 1.00 97.75 361 GLY A C 1
ATOM 2774 O O . GLY A 1 361 ? 19.150 -6.476 -26.444 1.00 97.75 361 GLY A O 1
ATOM 2775 N N . THR A 1 362 ? 19.465 -4.261 -26.261 1.00 98.25 362 THR A N 1
ATOM 2776 C CA . THR A 1 362 ? 20.908 -4.332 -26.009 1.00 98.25 362 THR A CA 1
ATOM 2777 C C . THR A 1 362 ? 21.177 -4.767 -24.576 1.00 98.25 362 THR A C 1
ATOM 2779 O O . THR A 1 362 ? 22.056 -5.594 -24.374 1.00 98.25 362 THR A O 1
ATOM 2782 N N . TYR A 1 363 ? 20.397 -4.282 -23.605 1.00 97.75 363 TYR A N 1
ATOM 2783 C CA . TYR A 1 363 ? 20.577 -4.572 -22.181 1.00 97.75 363 TYR A CA 1
ATOM 2784 C C . TYR A 1 363 ? 19.292 -5.087 -21.524 1.00 97.75 363 TYR A C 1
ATOM 2786 O O . TYR A 1 363 ? 18.188 -4.707 -21.909 1.00 97.75 363 TYR A O 1
ATOM 2794 N N . MET A 1 364 ? 19.456 -5.939 -20.516 1.00 97.88 364 MET A N 1
ATOM 2795 C CA . MET A 1 364 ? 18.491 -6.161 -19.438 1.00 97.88 364 MET A CA 1
ATOM 2796 C C . MET A 1 364 ? 19.209 -5.858 -18.129 1.00 97.88 364 MET A C 1
ATOM 2798 O O . MET A 1 364 ? 20.330 -6.333 -17.949 1.00 97.88 364 MET A O 1
ATOM 2802 N N . LEU A 1 365 ? 18.561 -5.102 -17.244 1.00 96.75 365 LEU A N 1
ATOM 2803 C CA . LEU A 1 365 ? 19.086 -4.750 -15.928 1.00 96.75 365 LEU A CA 1
ATOM 2804 C C . LEU A 1 365 ? 18.200 -5.326 -14.819 1.00 96.75 365 LEU A C 1
ATOM 2806 O O . LEU A 1 365 ? 16.985 -5.462 -14.998 1.00 96.75 365 LEU A O 1
ATOM 2810 N N . ILE A 1 366 ? 18.819 -5.638 -13.686 1.00 96.75 366 ILE A N 1
ATOM 2811 C CA . ILE A 1 366 ? 18.188 -5.907 -12.396 1.00 96.75 366 ILE A CA 1
ATOM 2812 C C . ILE A 1 366 ? 18.725 -4.862 -11.419 1.00 96.75 366 ILE A C 1
ATOM 2814 O O . ILE A 1 366 ? 19.938 -4.698 -11.319 1.00 96.75 366 ILE A O 1
ATOM 2818 N N . ASP A 1 367 ? 17.807 -4.175 -10.747 1.00 94.50 367 ASP A N 1
ATOM 2819 C CA . ASP A 1 367 ? 18.080 -3.159 -9.722 1.00 94.50 367 ASP A CA 1
ATOM 2820 C C . ASP A 1 367 ? 17.561 -3.664 -8.368 1.00 94.50 367 ASP A C 1
ATOM 2822 O O . ASP A 1 367 ? 18.312 -3.880 -7.426 1.00 94.50 367 ASP A O 1
ATOM 2826 N N . GLN A 1 368 ? 16.268 -3.989 -8.278 1.00 94.25 368 GLN A N 1
ATOM 2827 C CA . GLN A 1 368 ? 15.693 -4.420 -7.007 1.00 94.25 368 GLN A CA 1
ATOM 2828 C C . GLN A 1 368 ? 14.509 -5.374 -7.176 1.00 94.25 368 GLN A C 1
ATOM 2830 O O . GLN A 1 368 ? 13.700 -5.259 -8.102 1.00 94.25 368 GLN A O 1
ATOM 2835 N N . PHE A 1 369 ? 14.333 -6.262 -6.195 1.00 95.50 369 PHE A N 1
ATOM 2836 C CA . PHE A 1 369 ? 13.045 -6.902 -5.931 1.00 95.50 369 PHE A CA 1
ATOM 2837 C C . PHE A 1 369 ? 12.365 -6.306 -4.697 1.00 95.50 369 PHE A C 1
ATOM 2839 O O . PHE A 1 369 ? 13.005 -6.029 -3.682 1.00 95.50 369 PHE A O 1
ATOM 2846 N N . LYS A 1 370 ? 11.040 -6.152 -4.757 1.00 92.12 370 LYS A N 1
ATOM 2847 C CA . LYS A 1 370 ? 10.215 -5.789 -3.595 1.00 92.12 370 LYS A CA 1
ATOM 2848 C C . LYS A 1 370 ? 9.328 -6.964 -3.228 1.00 92.12 370 LYS A C 1
ATOM 2850 O O . LYS A 1 370 ? 8.369 -7.266 -3.937 1.00 92.12 370 LYS A O 1
ATOM 2855 N N . VAL A 1 371 ? 9.643 -7.647 -2.133 1.00 90.06 371 VAL A N 1
ATOM 2856 C CA . VAL A 1 371 ? 8.875 -8.806 -1.669 1.00 90.06 371 VAL A CA 1
ATOM 2857 C C . VAL A 1 371 ? 7.701 -8.329 -0.825 1.00 90.06 371 VAL A C 1
ATOM 2859 O O . VAL A 1 371 ? 7.871 -7.738 0.243 1.00 90.06 371 VAL A O 1
ATOM 2862 N N . LEU A 1 372 ? 6.489 -8.633 -1.283 1.00 86.00 372 LEU A N 1
ATOM 2863 C CA . LEU A 1 372 ? 5.280 -8.476 -0.487 1.00 86.00 372 LEU A CA 1
ATOM 2864 C C . LEU A 1 372 ? 5.189 -9.695 0.423 1.00 86.00 372 LEU A C 1
ATOM 2866 O O . LEU A 1 372 ? 5.070 -10.821 -0.056 1.00 86.00 372 LEU A O 1
ATOM 2870 N N . SER A 1 373 ? 5.270 -9.498 1.733 1.00 77.94 373 SER A N 1
ATOM 2871 C CA . SER A 1 373 ? 5.199 -10.601 2.689 1.00 77.94 373 SER A CA 1
ATOM 2872 C C . SER A 1 373 ? 4.257 -10.278 3.843 1.00 77.94 373 SER A C 1
ATOM 2874 O O . SER A 1 373 ? 3.795 -9.147 3.988 1.00 77.94 373 SER A O 1
ATOM 2876 N N . ASN A 1 374 ? 3.966 -11.295 4.654 1.00 70.44 374 ASN A N 1
ATOM 2877 C CA . ASN A 1 374 ? 3.263 -11.122 5.924 1.00 70.44 374 ASN A CA 1
ATOM 2878 C C . ASN A 1 374 ? 4.195 -10.606 7.023 1.00 70.44 374 ASN A C 1
ATOM 2880 O O . ASN A 1 374 ? 3.724 -10.307 8.113 1.00 70.44 374 ASN A O 1
ATOM 2884 N N . LYS A 1 375 ? 5.507 -10.546 6.769 1.00 77.44 375 LYS A N 1
ATOM 2885 C CA . LYS A 1 375 ? 6.466 -10.134 7.780 1.00 77.44 375 LYS A CA 1
ATOM 2886 C C . LYS A 1 375 ? 6.440 -8.624 7.948 1.00 77.44 375 LYS A C 1
ATOM 2888 O O . LYS A 1 375 ? 6.385 -7.884 6.969 1.00 77.44 375 LYS A O 1
ATOM 2893 N N . ILE A 1 376 ? 6.525 -8.184 9.193 1.00 76.12 376 ILE A N 1
ATOM 2894 C CA . ILE A 1 376 ? 6.624 -6.775 9.559 1.00 76.12 376 ILE A CA 1
ATOM 2895 C C . ILE A 1 376 ? 8.094 -6.495 9.859 1.00 76.12 376 ILE A C 1
ATOM 2897 O O . ILE A 1 376 ? 8.645 -7.088 10.787 1.00 76.12 376 ILE A O 1
ATOM 2901 N N . GLN A 1 377 ? 8.729 -5.634 9.061 1.00 85.12 377 GLN A N 1
ATOM 2902 C CA . GLN A 1 377 ? 10.105 -5.201 9.301 1.00 85.12 377 GLN A CA 1
ATOM 2903 C C . GLN A 1 377 ? 10.123 -4.048 10.309 1.00 85.12 377 GLN A C 1
ATOM 2905 O O . GLN A 1 377 ? 9.421 -3.053 10.140 1.00 85.12 377 GLN A O 1
ATOM 2910 N N . ILE A 1 378 ? 10.914 -4.213 11.361 1.00 85.31 378 ILE A N 1
ATOM 2911 C CA . ILE A 1 378 ? 11.068 -3.304 12.493 1.00 85.31 378 ILE A CA 1
ATOM 2912 C C . ILE A 1 378 ? 12.488 -2.746 12.430 1.00 85.31 378 ILE A C 1
ATOM 2914 O O . ILE A 1 378 ? 13.438 -3.528 12.353 1.00 85.31 378 ILE A O 1
ATOM 2918 N N . ASN A 1 379 ? 12.625 -1.420 12.437 1.00 90.31 379 ASN A N 1
ATOM 2919 C CA . ASN A 1 379 ? 13.940 -0.778 12.439 1.00 90.31 379 ASN A CA 1
ATOM 2920 C C . ASN A 1 379 ? 14.611 -0.920 13.807 1.00 90.31 379 ASN A C 1
ATOM 2922 O O . ASN A 1 379 ? 13.921 -0.975 14.824 1.00 90.31 379 ASN A O 1
ATOM 2926 N N . ASP A 1 380 ? 15.936 -0.905 13.847 1.00 91.19 380 ASP A N 1
ATOM 2927 C CA . ASP A 1 380 ? 16.736 -0.796 15.074 1.00 91.19 380 ASP A CA 1
ATOM 2928 C C . ASP A 1 380 ? 16.347 0.400 15.975 1.00 91.19 380 ASP A C 1
ATOM 2930 O O . ASP A 1 380 ? 16.483 0.324 17.197 1.00 91.19 380 ASP A O 1
ATOM 2934 N N . THR A 1 381 ? 15.829 1.489 15.393 1.00 90.81 381 THR A N 1
ATOM 2935 C CA . THR A 1 381 ? 15.320 2.673 16.109 1.00 90.81 381 THR A CA 1
ATOM 2936 C C . THR A 1 381 ? 13.878 2.541 16.623 1.00 90.81 381 THR A C 1
ATOM 2938 O O . THR A 1 381 ? 13.352 3.496 17.204 1.00 90.81 381 THR A O 1
ATOM 2941 N N . ASP A 1 382 ? 13.214 1.391 16.448 1.00 90.44 382 ASP A N 1
ATOM 2942 C CA . ASP A 1 382 ? 11.866 1.170 16.982 1.00 90.44 382 ASP A CA 1
ATOM 2943 C C . ASP A 1 382 ? 11.867 1.249 18.524 1.00 90.44 382 ASP A C 1
ATOM 2945 O O . ASP A 1 382 ? 12.651 0.561 19.185 1.00 90.44 382 ASP A O 1
ATOM 2949 N N . PRO A 1 383 ? 10.978 2.055 19.140 1.00 84.69 383 PRO A N 1
ATOM 2950 C CA . PRO A 1 383 ? 10.976 2.266 20.588 1.00 84.69 383 PRO A CA 1
ATOM 2951 C C . PRO A 1 383 ? 10.630 1.008 21.404 1.00 84.69 383 PRO A C 1
ATOM 2953 O O . PRO A 1 383 ? 10.840 0.991 22.617 1.00 84.69 383 PRO A O 1
ATOM 2956 N N . GLY A 1 384 ? 10.090 -0.040 20.775 1.00 88.88 384 GLY A N 1
ATOM 2957 C CA . GLY A 1 384 ? 9.877 -1.349 21.387 1.00 88.88 384 GLY A CA 1
ATOM 2958 C C . GLY A 1 384 ? 11.160 -2.170 21.556 1.00 88.88 384 GLY A C 1
ATOM 2959 O O . GLY A 1 384 ? 11.145 -3.162 22.291 1.00 88.88 384 GLY A O 1
ATOM 2960 N N . ILE A 1 385 ? 12.264 -1.781 20.908 1.00 96.81 385 ILE A N 1
ATOM 2961 C CA . ILE A 1 385 ? 13.575 -2.417 21.061 1.00 96.81 385 ILE A CA 1
ATOM 2962 C C . ILE A 1 385 ? 14.282 -1.813 22.273 1.00 96.81 385 ILE A C 1
ATOM 2964 O O . ILE A 1 385 ? 14.680 -0.649 22.302 1.00 96.81 385 ILE A O 1
ATOM 2968 N N . ILE A 1 386 ? 14.455 -2.635 23.304 1.00 97.56 386 ILE A N 1
ATOM 2969 C CA . ILE A 1 386 ? 15.084 -2.225 24.555 1.00 97.56 386 ILE A CA 1
ATOM 2970 C C . ILE A 1 386 ? 16.552 -2.623 24.532 1.00 97.56 386 ILE A C 1
ATOM 2972 O O . ILE A 1 386 ? 16.884 -3.808 24.534 1.00 97.56 386 ILE A O 1
ATOM 2976 N N . HIS A 1 387 ? 17.424 -1.625 24.576 1.00 97.81 387 HIS A N 1
ATOM 2977 C CA . HIS A 1 387 ? 18.868 -1.796 24.657 1.00 97.81 387 HIS A CA 1
ATOM 2978 C C . HIS A 1 387 ? 19.337 -1.785 26.117 1.00 97.81 387 HIS A C 1
ATOM 2980 O O . HIS A 1 387 ? 18.902 -0.965 26.927 1.00 97.81 387 HIS A O 1
ATOM 2986 N N . SER A 1 388 ? 20.244 -2.694 26.465 1.00 98.19 388 SER A N 1
ATOM 2987 C CA . SER A 1 388 ? 20.888 -2.770 27.774 1.00 98.19 388 SER A CA 1
ATOM 2988 C C . SER A 1 388 ? 22.401 -2.744 27.606 1.00 98.19 388 SER A C 1
ATOM 2990 O O . SER A 1 388 ? 22.961 -3.538 26.845 1.00 98.19 388 SER A O 1
ATOM 2992 N N . GLY A 1 389 ? 23.044 -1.824 28.325 1.00 97.25 389 GLY A N 1
ATOM 2993 C CA . GLY A 1 389 ? 24.468 -1.533 28.193 1.00 97.25 389 GLY A CA 1
ATOM 2994 C C . GLY A 1 389 ? 24.743 -0.276 27.368 1.00 97.25 389 GLY A C 1
ATOM 2995 O O . GLY A 1 389 ? 23.880 0.593 27.239 1.00 97.25 389 GLY A O 1
ATOM 2996 N N . ALA A 1 390 ? 25.959 -0.163 26.842 1.00 96.50 390 ALA A N 1
ATOM 2997 C CA . ALA A 1 390 ? 26.437 0.995 26.099 1.00 96.50 390 ALA A CA 1
ATOM 2998 C C . ALA A 1 390 ? 26.201 0.810 24.593 1.00 96.50 390 ALA A C 1
ATOM 3000 O O . ALA A 1 390 ? 27.064 0.324 23.861 1.00 96.50 390 ALA A O 1
ATOM 3001 N N . TRP A 1 391 ? 25.021 1.235 24.144 1.00 98.06 391 TRP A N 1
ATOM 3002 C CA . TRP A 1 391 ? 24.642 1.243 22.734 1.00 98.06 391 TRP A CA 1
ATOM 3003 C C . TRP A 1 391 ? 24.796 2.631 22.117 1.00 98.06 391 TRP A C 1
ATOM 3005 O O . TRP A 1 391 ? 24.676 3.654 22.790 1.00 98.06 391 TRP A O 1
ATOM 3015 N N . SER A 1 392 ? 25.081 2.670 20.822 1.00 97.75 392 SER A N 1
ATOM 3016 C CA . SER A 1 392 ? 25.173 3.896 20.032 1.00 97.75 392 SER A CA 1
ATOM 3017 C C . SER A 1 392 ? 24.487 3.700 18.686 1.00 97.75 392 SER A C 1
ATOM 3019 O O . SER A 1 392 ? 24.565 2.619 18.110 1.00 97.75 392 SER A O 1
ATOM 3021 N N . LEU A 1 393 ? 23.830 4.751 18.197 1.00 96.62 393 LEU A N 1
ATOM 3022 C CA . LEU A 1 393 ? 23.235 4.809 16.863 1.00 96.62 393 LEU A CA 1
ATOM 3023 C C . LEU A 1 393 ? 24.262 5.371 15.877 1.00 96.62 393 LEU A C 1
ATOM 3025 O O . LEU A 1 393 ? 24.924 6.371 16.166 1.00 96.62 393 LEU A O 1
ATOM 3029 N N . ASN A 1 394 ? 24.374 4.753 14.707 1.00 94.69 394 ASN A N 1
ATOM 3030 C CA . ASN A 1 394 ? 25.156 5.264 13.591 1.00 94.69 394 ASN A CA 1
ATOM 3031 C C . ASN A 1 394 ? 24.267 5.374 12.351 1.00 94.69 394 ASN A C 1
ATOM 3033 O O . ASN A 1 394 ? 23.913 4.360 11.757 1.00 94.69 394 ASN A O 1
ATOM 3037 N N . SER A 1 395 ? 23.919 6.603 11.973 1.00 92.56 395 SER A N 1
ATOM 3038 C CA . SER A 1 395 ? 23.030 6.901 10.845 1.00 92.56 395 SER A CA 1
ATOM 3039 C C . SER A 1 395 ? 23.800 7.366 9.609 1.00 92.56 395 SER A C 1
ATOM 3041 O O . SER A 1 395 ? 24.900 7.907 9.712 1.00 92.56 395 SER A O 1
ATOM 3043 N N . ASN A 1 396 ? 23.165 7.256 8.441 1.00 85.81 396 ASN A N 1
ATOM 3044 C CA . ASN A 1 396 ? 23.695 7.669 7.137 1.00 85.81 396 ASN A CA 1
ATOM 3045 C C . ASN A 1 396 ? 24.986 6.943 6.741 1.00 85.81 396 ASN A C 1
ATOM 3047 O O . ASN A 1 396 ? 25.917 7.553 6.212 1.00 85.81 396 ASN A O 1
ATOM 3051 N N . ARG A 1 397 ? 25.055 5.639 7.014 1.00 84.38 397 ARG A N 1
ATOM 3052 C CA . ARG A 1 397 ? 26.286 4.864 6.831 1.00 84.38 397 ARG A CA 1
ATOM 3053 C C . ARG A 1 397 ? 26.670 4.643 5.365 1.00 84.38 397 ARG A C 1
ATOM 3055 O O . ARG A 1 397 ? 27.850 4.487 5.071 1.00 84.38 397 ARG A O 1
ATOM 3062 N N . GLY A 1 398 ? 25.695 4.645 4.457 1.00 75.44 398 GLY A N 1
ATOM 3063 C CA . GLY A 1 398 ? 25.894 4.395 3.027 1.00 75.44 398 GLY A CA 1
ATOM 3064 C C . GLY A 1 398 ? 26.244 2.940 2.713 1.00 75.44 398 GLY A C 1
ATOM 3065 O O . GLY A 1 398 ? 26.867 2.670 1.694 1.00 75.44 398 GLY A O 1
ATOM 3066 N N . PHE A 1 399 ? 25.886 2.015 3.606 1.00 75.69 399 PHE A N 1
ATOM 3067 C CA . PHE A 1 399 ? 26.230 0.596 3.509 1.00 75.69 399 PHE A CA 1
ATOM 3068 C C . PHE A 1 399 ? 25.033 -0.295 3.161 1.00 75.69 399 PHE A C 1
ATOM 3070 O O . PHE A 1 399 ? 25.172 -1.506 3.140 1.00 75.69 399 PHE A O 1
ATOM 3077 N N . GLY A 1 400 ? 23.866 0.276 2.855 1.00 70.06 400 GLY A N 1
ATOM 3078 C CA . GLY A 1 400 ? 22.690 -0.512 2.476 1.00 70.06 400 GLY A CA 1
ATOM 3079 C C . GLY A 1 400 ? 21.945 -1.149 3.654 1.00 70.06 400 GLY A C 1
ATOM 3080 O O . GLY A 1 400 ? 21.106 -2.017 3.416 1.00 70.06 400 GLY A O 1
ATOM 3081 N N . ASP A 1 401 ? 22.235 -0.712 4.886 1.00 80.62 401 ASP A N 1
ATOM 3082 C CA . ASP A 1 401 ? 21.444 -0.998 6.090 1.00 80.62 401 ASP A CA 1
ATOM 3083 C C . ASP A 1 401 ? 19.984 -0.534 5.894 1.00 80.62 401 ASP A C 1
ATOM 3085 O O . ASP A 1 401 ? 19.711 0.432 5.162 1.00 80.62 401 ASP A O 1
ATOM 3089 N N . TYR A 1 402 ? 19.031 -1.205 6.537 1.00 78.44 402 TYR A N 1
ATOM 3090 C CA . TYR A 1 402 ? 17.639 -0.774 6.564 1.00 78.44 402 TYR A CA 1
ATOM 3091 C C . TYR A 1 402 ? 17.563 0.633 7.174 1.00 78.44 402 TYR A C 1
ATOM 3093 O O . TYR A 1 402 ? 18.226 0.934 8.153 1.00 78.44 402 TYR A O 1
ATOM 3101 N N . ASN A 1 403 ? 16.847 1.550 6.509 1.00 77.00 403 ASN A N 1
ATOM 3102 C CA . ASN A 1 403 ? 16.843 2.991 6.819 1.00 77.00 403 ASN A CA 1
ATOM 3103 C C . ASN A 1 403 ? 18.221 3.686 6.880 1.00 77.00 403 ASN A C 1
ATOM 3105 O O . ASN A 1 403 ? 18.304 4.862 7.245 1.00 77.00 403 ASN A O 1
ATOM 3109 N N . ASN A 1 404 ? 19.276 3.027 6.393 1.00 79.62 404 ASN A N 1
ATOM 3110 C CA . ASN A 1 404 ? 20.643 3.531 6.372 1.00 79.62 404 ASN A CA 1
ATOM 3111 C C . ASN A 1 404 ? 21.197 3.848 7.778 1.00 79.62 404 ASN A C 1
ATOM 3113 O O . ASN A 1 404 ? 22.031 4.754 7.924 1.00 79.62 404 ASN A O 1
ATOM 3117 N N . ASP A 1 405 ? 20.729 3.134 8.803 1.00 88.19 405 ASP A N 1
ATOM 3118 C CA . ASP A 1 405 ? 21.180 3.244 10.186 1.00 88.19 405 ASP A CA 1
ATOM 3119 C C . ASP A 1 405 ? 21.377 1.882 10.870 1.00 88.19 405 ASP A C 1
ATOM 3121 O O . ASP A 1 405 ? 20.885 0.861 10.412 1.00 88.19 405 ASP A O 1
ATOM 3125 N N . VAL A 1 406 ? 22.193 1.861 11.931 1.00 94.25 406 VAL A N 1
ATOM 3126 C CA . VAL A 1 406 ? 22.343 0.699 12.824 1.00 94.25 406 VAL A CA 1
ATOM 3127 C C . VAL A 1 406 ? 22.555 1.148 14.265 1.00 94.25 406 VAL A C 1
ATOM 3129 O O . VAL A 1 406 ? 23.262 2.130 14.537 1.00 94.25 406 VAL A O 1
ATOM 3132 N N . HIS A 1 407 ? 22.076 0.343 15.205 1.00 96.94 407 HIS A N 1
ATOM 3133 C CA . HIS A 1 407 ? 22.497 0.384 16.594 1.00 96.94 407 HIS A CA 1
ATOM 3134 C C . HIS A 1 407 ? 23.643 -0.598 16.796 1.00 96.94 407 HIS A C 1
ATOM 3136 O O . HIS A 1 407 ? 23.614 -1.730 16.315 1.00 96.94 407 HIS A O 1
ATOM 3142 N N . PHE A 1 408 ? 24.664 -0.192 17.543 1.00 97.44 408 PHE A N 1
ATOM 3143 C CA . PHE A 1 408 ? 25.799 -1.056 17.837 1.00 97.44 408 PHE A CA 1
ATOM 3144 C C . PHE A 1 408 ? 26.268 -0.941 19.282 1.00 97.44 408 PHE A C 1
ATOM 3146 O O . PHE A 1 408 ? 26.089 0.082 19.944 1.00 97.44 408 PHE A O 1
ATOM 3153 N N . THR A 1 409 ? 26.939 -1.991 19.745 1.00 98.31 409 THR A N 1
ATOM 3154 C CA . THR A 1 409 ? 27.689 -2.007 21.003 1.00 98.31 409 THR A CA 1
ATOM 3155 C C . THR A 1 409 ? 29.061 -2.643 20.802 1.00 98.31 409 THR A C 1
ATOM 3157 O O . THR A 1 409 ? 29.244 -3.553 19.987 1.00 98.31 409 THR A O 1
ATOM 3160 N N . GLN A 1 410 ? 30.041 -2.167 21.570 1.00 98.25 410 GLN A N 1
ATOM 3161 C CA . GLN A 1 410 ? 31.380 -2.751 21.652 1.00 98.25 410 GLN A CA 1
ATOM 3162 C C . GLN A 1 410 ? 31.570 -3.637 22.891 1.00 98.25 410 GLN A C 1
ATOM 3164 O O . GLN A 1 410 ? 32.505 -4.442 22.952 1.00 98.25 410 GLN A O 1
ATOM 3169 N N . THR A 1 411 ? 30.673 -3.545 23.872 1.00 98.31 411 THR A N 1
ATOM 3170 C CA . THR A 1 411 ? 30.857 -4.150 25.194 1.00 98.31 411 THR A CA 1
ATOM 3171 C C . THR A 1 411 ? 30.251 -5.548 25.238 1.00 98.31 411 THR A C 1
ATOM 3173 O O . THR A 1 411 ? 29.082 -5.757 24.930 1.00 98.31 411 THR A O 1
ATOM 3176 N N . ASN A 1 412 ? 31.047 -6.547 25.621 1.00 98.25 412 ASN A N 1
ATOM 3177 C CA . ASN A 1 412 ? 30.530 -7.905 25.786 1.00 98.25 412 ASN A CA 1
ATOM 3178 C C . ASN A 1 412 ? 29.501 -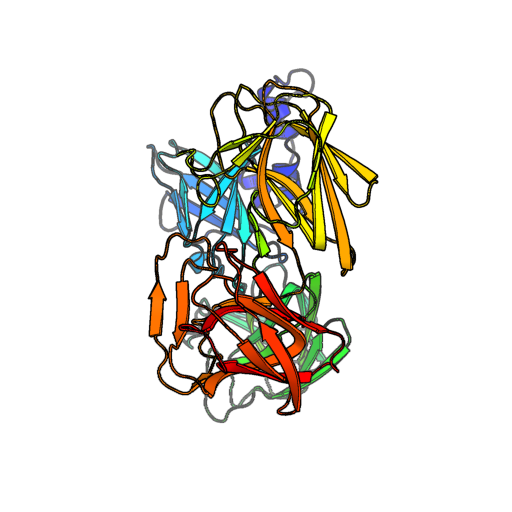7.962 26.923 1.00 98.25 412 ASN A C 1
ATOM 3180 O O . ASN A 1 412 ? 29.708 -7.396 27.994 1.00 98.25 412 ASN A O 1
ATOM 3184 N N . ASN A 1 413 ? 28.457 -8.757 26.706 1.00 97.94 413 ASN A N 1
ATOM 3185 C CA . ASN A 1 413 ? 27.258 -8.923 27.529 1.00 97.94 413 ASN A CA 1
ATOM 3186 C C . ASN A 1 413 ? 26.242 -7.774 27.473 1.00 97.94 413 ASN A C 1
ATOM 3188 O O . ASN A 1 413 ? 25.177 -7.910 28.080 1.00 97.94 413 ASN A O 1
ATOM 3192 N N . ASP A 1 414 ? 26.503 -6.717 26.701 1.00 98.62 414 ASP A N 1
ATOM 3193 C CA . ASP A 1 414 ? 25.432 -5.832 26.248 1.00 98.62 414 ASP A CA 1
ATOM 3194 C C . ASP A 1 414 ? 24.446 -6.626 25.382 1.00 98.62 414 ASP A C 1
ATOM 3196 O O . ASP A 1 414 ? 24.808 -7.608 24.721 1.00 98.62 414 ASP A O 1
ATOM 3200 N N . TYR A 1 415 ? 23.180 -6.223 25.404 1.00 98.56 415 TYR A N 1
ATOM 3201 C CA . TYR A 1 415 ? 22.128 -6.908 24.661 1.00 98.56 415 TYR A CA 1
ATOM 3202 C C . TYR A 1 415 ? 21.019 -5.958 24.240 1.00 98.56 415 TYR A C 1
ATOM 3204 O O . TYR A 1 415 ? 20.823 -4.912 24.857 1.00 98.56 415 TYR A O 1
ATOM 3212 N N . PHE A 1 416 ? 20.253 -6.367 23.235 1.00 98.62 416 PHE A N 1
ATOM 3213 C CA . PHE A 1 416 ? 18.929 -5.811 22.986 1.00 98.62 416 PHE A CA 1
ATOM 3214 C C . PHE A 1 416 ? 17.861 -6.878 23.241 1.00 98.62 416 PHE A C 1
ATOM 3216 O O . PHE A 1 416 ? 18.137 -8.084 23.199 1.00 98.62 416 PHE A O 1
ATOM 3223 N N . GLN A 1 417 ? 16.638 -6.433 23.515 1.00 98.06 417 GLN A N 1
ATOM 3224 C CA . GLN A 1 417 ? 15.458 -7.285 23.559 1.00 98.06 417 GLN A CA 1
ATOM 3225 C C . GLN A 1 417 ? 14.307 -6.647 22.783 1.00 98.06 417 GLN A C 1
ATOM 3227 O O . GLN A 1 417 ? 14.136 -5.431 22.806 1.00 98.06 417 GLN A O 1
ATOM 3232 N N . TYR A 1 418 ? 13.470 -7.482 22.180 1.00 97.88 418 TYR A N 1
ATOM 3233 C CA . TYR A 1 418 ? 12.243 -7.055 21.525 1.00 97.88 418 TYR A CA 1
ATOM 3234 C C . TYR A 1 418 ? 11.109 -8.028 21.835 1.00 97.88 418 TYR A C 1
ATOM 3236 O O . TYR A 1 418 ? 11.276 -9.243 21.712 1.00 97.88 418 TYR A O 1
ATOM 3244 N N . THR A 1 419 ? 9.962 -7.492 22.255 1.00 95.00 419 THR A N 1
ATOM 3245 C CA . THR A 1 419 ? 8.746 -8.287 22.467 1.00 95.00 419 THR A CA 1
ATOM 3246 C C . THR A 1 419 ? 7.837 -8.134 21.263 1.00 95.00 419 THR A C 1
ATOM 3248 O O . THR A 1 419 ? 7.462 -7.022 20.906 1.00 95.00 419 THR A O 1
ATOM 3251 N N . PHE A 1 420 ? 7.465 -9.256 20.660 1.00 88.81 420 PHE A N 1
ATOM 3252 C CA . PHE A 1 420 ? 6.616 -9.312 19.481 1.00 88.81 420 PHE A CA 1
ATOM 3253 C C . PHE A 1 420 ? 5.391 -10.181 19.747 1.00 88.81 420 PHE A C 1
ATOM 3255 O O . PHE A 1 420 ? 5.404 -11.036 20.629 1.00 88.81 420 PHE A O 1
ATOM 3262 N N . ASN A 1 421 ? 4.323 -9.958 18.984 1.00 81.56 421 ASN A N 1
ATOM 3263 C CA . ASN A 1 421 ? 3.225 -10.910 18.881 1.00 81.56 421 ASN A CA 1
ATOM 3264 C C . ASN A 1 421 ? 3.310 -11.571 17.512 1.00 81.56 421 ASN A C 1
ATOM 3266 O O . ASN A 1 421 ? 3.275 -10.867 16.503 1.00 81.56 421 ASN A O 1
ATOM 3270 N N . GLY A 1 422 ? 3.450 -12.892 17.488 1.00 86.56 422 GLY A N 1
ATOM 3271 C CA . GLY A 1 422 ? 3.419 -13.639 16.243 1.00 86.56 422 GLY A CA 1
ATOM 3272 C C . GLY A 1 422 ? 3.958 -15.055 16.343 1.00 86.56 422 GLY A C 1
ATOM 3273 O O . GLY A 1 422 ? 4.140 -15.594 17.431 1.00 86.56 422 GLY A O 1
ATOM 3274 N N . THR A 1 423 ? 4.209 -15.664 15.191 1.00 85.62 423 THR A N 1
ATOM 3275 C CA . THR A 1 423 ? 4.638 -17.063 15.061 1.00 85.62 423 THR A CA 1
ATOM 3276 C C . THR A 1 423 ? 6.117 -17.222 14.691 1.00 85.62 423 THR A C 1
ATOM 3278 O O . THR A 1 423 ? 6.626 -18.344 14.605 1.00 85.62 423 THR A O 1
ATOM 3281 N N . GLY A 1 424 ? 6.849 -16.124 14.492 1.00 89.94 424 GLY A N 1
ATOM 3282 C CA . GLY A 1 424 ? 8.280 -16.171 14.199 1.00 89.94 424 GLY A CA 1
ATOM 3283 C C . GLY A 1 424 ? 8.958 -14.806 14.192 1.00 89.94 424 GLY A C 1
ATOM 3284 O O . GLY A 1 424 ? 8.298 -13.771 14.147 1.00 89.94 424 GLY A O 1
ATOM 3285 N N . ILE A 1 425 ? 10.289 -14.804 14.215 1.00 94.44 425 ILE A N 1
ATOM 3286 C CA . ILE A 1 425 ? 11.100 -13.587 14.123 1.00 94.44 425 ILE A CA 1
ATOM 3287 C C . ILE A 1 425 ? 12.452 -13.861 13.455 1.00 94.44 425 ILE A C 1
ATOM 3289 O O . ILE A 1 425 ? 13.047 -14.927 13.636 1.00 94.44 425 ILE A O 1
ATOM 3293 N N . GLU A 1 426 ? 12.932 -12.882 12.696 1.00 94.50 426 GLU A N 1
ATOM 3294 C CA . GLU A 1 426 ? 14.263 -12.835 12.087 1.00 94.50 426 GLU A CA 1
ATOM 3295 C C . GLU A 1 426 ? 15.070 -11.686 12.688 1.00 94.50 426 GLU A C 1
ATOM 3297 O O . GLU A 1 426 ? 14.533 -10.594 12.875 1.00 94.50 426 GLU A O 1
ATOM 3302 N N . LEU A 1 427 ? 16.354 -11.934 12.955 1.00 96.50 427 LEU A N 1
ATOM 3303 C CA . LEU A 1 427 ? 17.348 -10.915 13.284 1.00 96.50 427 LEU A CA 1
ATOM 3304 C C . LEU A 1 427 ? 18.207 -10.650 12.053 1.00 96.50 427 LEU A C 1
ATOM 3306 O O . LEU A 1 427 ? 18.864 -11.570 11.554 1.00 96.50 427 LEU A O 1
ATOM 3310 N N . LEU A 1 428 ? 18.208 -9.397 11.605 1.00 93.19 428 LEU A N 1
ATOM 3311 C CA . LEU A 1 428 ? 19.001 -8.921 10.488 1.00 93.19 428 LEU A CA 1
ATOM 3312 C C . LEU A 1 428 ? 20.086 -7.959 10.958 1.00 93.19 428 LEU A C 1
ATOM 3314 O O . LEU A 1 428 ? 19.865 -7.103 11.816 1.00 93.19 428 LEU A O 1
ATOM 3318 N N . THR A 1 429 ? 21.281 -8.150 10.410 1.00 92.81 429 THR A N 1
ATOM 3319 C CA . THR A 1 429 ? 22.456 -7.314 10.664 1.00 92.81 429 THR A CA 1
ATOM 3320 C C . THR A 1 429 ? 23.471 -7.487 9.537 1.00 92.81 429 THR A C 1
ATOM 3322 O O . THR A 1 429 ? 23.343 -8.387 8.701 1.00 92.81 429 THR A O 1
ATOM 3325 N N . GLU A 1 430 ? 24.490 -6.636 9.490 1.00 90.31 430 GLU A N 1
ATOM 3326 C CA . GLU A 1 430 ? 25.643 -6.863 8.621 1.00 90.31 430 GLU A CA 1
ATOM 3327 C C . GLU A 1 430 ? 26.562 -7.936 9.230 1.00 90.31 430 GLU A C 1
ATOM 3329 O O . GLU A 1 430 ? 26.676 -8.062 10.452 1.00 90.31 430 GLU A O 1
ATOM 3334 N N . LYS A 1 431 ? 27.265 -8.693 8.385 1.00 92.25 431 LYS A N 1
ATOM 3335 C CA . LYS A 1 431 ? 28.387 -9.535 8.809 1.00 92.25 431 LYS A CA 1
ATOM 3336 C C . LYS A 1 431 ? 29.693 -8.920 8.347 1.00 92.25 431 LYS A C 1
ATOM 3338 O O . LYS A 1 431 ? 29.828 -8.610 7.168 1.00 92.25 431 LYS A O 1
ATOM 3343 N N . GLU A 1 432 ? 30.670 -8.785 9.237 1.00 94.12 432 GLU A N 1
ATOM 3344 C CA . GLU A 1 432 ? 31.984 -8.232 8.888 1.00 94.12 432 GLU A CA 1
ATOM 3345 C C . GLU A 1 432 ? 33.115 -8.708 9.811 1.00 94.12 432 GLU A C 1
ATOM 3347 O O . GLU A 1 432 ? 32.883 -9.371 10.822 1.00 94.12 432 GLU A O 1
ATOM 3352 N N . ALA A 1 433 ? 34.357 -8.347 9.475 1.00 95.44 433 ALA A N 1
ATOM 3353 C CA . ALA A 1 433 ? 35.544 -8.861 10.151 1.00 95.44 433 ALA A CA 1
ATOM 3354 C C . ALA A 1 433 ? 35.694 -8.358 11.599 1.00 95.44 433 ALA A C 1
ATOM 3356 O O . ALA A 1 433 ? 36.372 -9.001 12.399 1.00 95.44 433 ALA A O 1
ATOM 3357 N N . GLY A 1 434 ? 35.075 -7.220 11.936 1.00 94.50 434 GLY A N 1
ATOM 3358 C CA . GLY A 1 434 ? 35.073 -6.634 13.280 1.00 94.50 434 GLY A CA 1
ATOM 3359 C C . GLY A 1 434 ? 34.019 -7.217 14.224 1.00 94.50 434 GLY A C 1
ATOM 3360 O O . GLY A 1 434 ? 34.009 -6.881 15.410 1.00 94.50 434 GLY A O 1
ATOM 3361 N N . GLN A 1 435 ? 33.134 -8.081 13.735 1.00 96.06 435 GLN A N 1
ATOM 3362 C CA . GLN A 1 435 ? 32.052 -8.657 14.524 1.00 96.06 435 GLN A CA 1
ATOM 3363 C C . GLN A 1 435 ? 32.371 -10.074 15.025 1.00 96.06 435 GLN A C 1
ATOM 3365 O O . GLN A 1 435 ? 33.431 -10.629 14.734 1.00 96.06 435 GLN A O 1
ATOM 3370 N N . GLY A 1 436 ? 31.491 -10.642 15.850 1.00 95.62 436 GLY A N 1
ATOM 3371 C CA . GLY A 1 436 ? 31.739 -11.913 16.525 1.00 95.62 436 GLY A CA 1
ATOM 3372 C C . GLY A 1 436 ? 30.462 -12.654 16.889 1.00 95.62 436 GLY A C 1
ATOM 3373 O O . GLY A 1 436 ? 29.488 -12.658 16.143 1.00 95.62 436 GLY A O 1
ATOM 3374 N N . ASP A 1 437 ? 30.488 -13.324 18.029 1.00 98.44 437 ASP A N 1
ATOM 3375 C CA . ASP A 1 437 ? 29.433 -14.235 18.442 1.00 98.44 437 ASP A CA 1
ATOM 3376 C C . ASP A 1 437 ? 28.363 -13.527 19.272 1.00 98.44 437 ASP A C 1
ATOM 3378 O O . ASP A 1 437 ? 28.657 -12.673 20.119 1.00 98.44 437 ASP A O 1
ATOM 3382 N N . VAL A 1 438 ? 27.116 -13.932 19.047 1.00 98.62 438 VAL A N 1
ATOM 3383 C CA . VAL A 1 438 ? 25.915 -13.402 19.685 1.00 98.62 438 VAL A CA 1
ATOM 3384 C C . VAL A 1 438 ? 25.079 -14.565 20.211 1.00 98.62 438 VAL A C 1
ATOM 3386 O O . VAL A 1 438 ? 24.669 -15.438 19.447 1.00 98.62 438 VAL A O 1
ATOM 3389 N N . ASP A 1 439 ? 24.798 -14.574 21.512 1.00 98.75 439 ASP A N 1
ATOM 3390 C CA . ASP A 1 439 ? 23.889 -15.553 22.110 1.00 98.75 439 ASP A CA 1
ATOM 3391 C C . ASP A 1 439 ? 22.441 -15.108 21.912 1.00 98.75 439 ASP A C 1
ATOM 3393 O O . ASP A 1 439 ? 22.068 -13.993 22.284 1.00 98.75 439 ASP A O 1
ATOM 3397 N N . ILE A 1 440 ? 21.613 -16.002 21.381 1.00 98.69 440 ILE A N 1
ATOM 3398 C CA . ILE A 1 440 ? 20.202 -15.760 21.100 1.00 98.69 440 ILE A CA 1
ATOM 3399 C C . ILE A 1 440 ? 19.327 -16.500 22.105 1.00 98.69 440 ILE A C 1
ATOM 3401 O O . ILE A 1 440 ? 19.471 -17.706 22.321 1.00 98.69 440 ILE A O 1
ATOM 3405 N N . TYR A 1 441 ? 18.368 -15.776 22.671 1.00 98.69 441 TYR A N 1
ATOM 3406 C CA . TYR A 1 441 ? 17.346 -16.282 23.572 1.00 98.69 441 TYR A CA 1
ATOM 3407 C C . TYR A 1 441 ? 15.968 -15.942 23.007 1.00 98.69 441 TYR A C 1
ATOM 3409 O O . TYR A 1 441 ? 15.751 -14.835 22.513 1.00 98.69 441 TYR A O 1
ATOM 3417 N N . VAL A 1 442 ? 15.030 -16.879 23.122 1.00 98.31 442 VAL A N 1
ATOM 3418 C CA . VAL A 1 442 ? 13.605 -16.626 22.876 1.00 98.31 442 VAL A CA 1
ATOM 3419 C C . VAL A 1 442 ? 12.835 -17.059 24.111 1.00 98.31 442 VAL A C 1
ATOM 3421 O O . VAL A 1 442 ? 13.032 -18.176 24.592 1.00 98.31 442 VAL A O 1
ATOM 3424 N N . ASP A 1 443 ? 12.017 -16.158 24.647 1.00 97.56 443 ASP A N 1
ATOM 3425 C CA . ASP A 1 443 ? 11.255 -16.334 25.891 1.00 97.56 443 ASP A CA 1
ATOM 3426 C C . ASP A 1 443 ? 12.149 -16.708 27.079 1.00 97.56 443 ASP A C 1
ATOM 3428 O O . ASP A 1 443 ? 11.855 -17.606 27.865 1.00 97.56 443 ASP A O 1
ATOM 3432 N N . ASN A 1 444 ? 13.293 -16.023 27.184 1.00 96.19 444 ASN A N 1
ATOM 3433 C CA . ASN A 1 444 ? 14.349 -16.271 28.173 1.00 96.19 444 ASN A CA 1
ATOM 3434 C C . ASN A 1 444 ? 14.997 -17.667 28.100 1.00 96.19 444 ASN A C 1
ATOM 3436 O O . ASN A 1 444 ? 15.802 -18.016 28.963 1.00 96.19 444 ASN A O 1
ATOM 3440 N N . VAL A 1 445 ? 14.712 -18.451 27.058 1.00 98.00 445 VAL A N 1
ATOM 3441 C CA . VAL A 1 445 ? 15.348 -19.746 26.808 1.00 98.00 445 VAL A CA 1
ATOM 3442 C C . VAL A 1 445 ? 16.447 -19.572 25.768 1.00 98.00 445 VAL A C 1
ATOM 3444 O O . VAL A 1 445 ? 16.178 -19.108 24.659 1.00 98.00 445 VAL A O 1
ATOM 3447 N N . PHE A 1 446 ? 17.677 -19.970 26.108 1.00 98.25 446 PHE A N 1
ATOM 3448 C CA . PHE A 1 446 ? 18.796 -19.989 25.162 1.00 98.25 446 PHE A CA 1
ATOM 3449 C C . PHE A 1 446 ? 18.460 -20.878 23.962 1.00 98.25 446 PHE A C 1
ATOM 3451 O O . PHE A 1 446 ? 18.006 -22.013 24.129 1.00 98.25 446 PHE A O 1
ATOM 3458 N N . LYS A 1 447 ? 18.670 -20.356 22.756 1.00 98.25 447 LYS A N 1
ATOM 3459 C CA . LYS A 1 447 ? 18.414 -21.063 21.500 1.00 98.25 447 LYS A CA 1
ATOM 3460 C C . LYS A 1 447 ? 19.710 -21.485 20.836 1.00 98.25 447 LYS A C 1
ATOM 3462 O O . LYS A 1 447 ? 19.886 -22.666 20.559 1.00 98.25 447 LYS A O 1
ATOM 3467 N N . THR A 1 448 ? 20.600 -20.535 20.581 1.00 98.38 448 THR A N 1
ATOM 3468 C CA . THR A 1 448 ? 21.872 -20.791 19.904 1.00 98.38 448 THR A CA 1
ATOM 3469 C C . THR A 1 448 ? 22.818 -19.611 20.080 1.00 98.38 448 THR A C 1
ATOM 3471 O O . THR A 1 448 ? 22.381 -18.502 20.381 1.00 98.38 448 THR A O 1
ATOM 3474 N N . THR A 1 449 ? 24.099 -19.834 19.812 1.00 98.38 449 THR A N 1
ATOM 3475 C CA . THR A 1 449 ? 25.057 -18.770 19.506 1.00 98.38 449 THR A CA 1
ATOM 3476 C C . THR A 1 449 ? 25.156 -18.648 17.986 1.00 98.38 449 THR A C 1
ATOM 3478 O O . THR A 1 449 ? 25.262 -19.665 17.297 1.00 98.38 449 THR A O 1
ATOM 3481 N N . VAL A 1 450 ? 25.084 -17.433 17.448 1.00 97.50 450 VAL A N 1
ATOM 3482 C CA . VAL A 1 450 ? 25.284 -17.149 16.018 1.00 97.50 450 VAL A CA 1
ATOM 3483 C C . VAL A 1 450 ? 26.514 -16.276 15.833 1.00 97.50 450 VAL A C 1
ATOM 3485 O O . VAL A 1 450 ? 26.793 -15.426 16.673 1.00 97.50 450 VAL A O 1
ATOM 3488 N N . SER A 1 451 ? 27.246 -16.477 14.738 1.00 96.75 451 SER A N 1
ATOM 3489 C CA . SER A 1 451 ? 28.412 -15.655 14.416 1.00 96.75 451 SER A CA 1
ATOM 3490 C C . SER A 1 451 ? 28.064 -14.634 13.341 1.00 96.75 451 SER A C 1
ATOM 3492 O O . SER A 1 451 ? 27.639 -14.993 12.234 1.00 96.75 451 SER A O 1
ATOM 3494 N N . THR A 1 452 ? 28.277 -13.360 13.655 1.00 95.94 452 THR A N 1
ATOM 3495 C CA . THR A 1 452 ? 28.137 -12.240 12.720 1.00 95.94 452 THR A CA 1
ATOM 3496 C C . THR A 1 452 ? 29.483 -11.844 12.100 1.00 95.94 452 THR A C 1
ATOM 3498 O O . THR A 1 452 ? 29.582 -10.859 11.377 1.00 95.94 452 THR A O 1
ATOM 3501 N N . TYR A 1 453 ? 30.527 -12.657 12.292 1.00 96.56 453 TYR A N 1
ATOM 3502 C CA . TYR A 1 453 ? 31.795 -12.509 11.584 1.00 96.56 453 TYR A CA 1
ATOM 3503 C C . TYR A 1 453 ? 31.670 -12.895 10.102 1.00 96.56 453 TYR A C 1
ATOM 3505 O O . TYR A 1 453 ? 31.085 -13.930 9.758 1.00 96.56 453 TYR A O 1
ATOM 3513 N N . ASN A 1 454 ? 32.283 -12.100 9.225 1.00 92.81 454 ASN A N 1
ATOM 3514 C CA . ASN A 1 454 ? 32.641 -12.515 7.868 1.00 92.81 454 ASN A CA 1
ATOM 3515 C C . ASN A 1 454 ? 33.885 -11.756 7.380 1.00 92.81 454 ASN A C 1
ATOM 3517 O O . ASN A 1 454 ? 34.058 -10.586 7.701 1.00 92.81 454 ASN A O 1
ATOM 3521 N N . ALA A 1 455 ? 34.755 -12.399 6.595 1.00 91.44 455 ALA A N 1
ATOM 3522 C CA . ALA A 1 455 ? 36.008 -11.775 6.144 1.00 91.44 455 ALA A CA 1
ATOM 3523 C C . ALA A 1 455 ? 35.777 -10.528 5.268 1.00 91.44 455 ALA A C 1
ATOM 3525 O O . ALA A 1 455 ? 36.542 -9.568 5.335 1.00 91.44 455 ALA A O 1
ATOM 3526 N N . THR A 1 456 ? 34.709 -10.540 4.471 1.00 86.31 456 THR A N 1
ATOM 3527 C CA . THR A 1 456 ? 34.208 -9.390 3.712 1.00 86.31 456 THR A CA 1
ATOM 3528 C C . THR A 1 456 ? 32.900 -8.903 4.320 1.00 86.31 456 THR A C 1
ATOM 3530 O O . THR A 1 456 ? 32.184 -9.671 4.962 1.00 86.31 456 THR A O 1
ATOM 3533 N N . ARG A 1 457 ? 32.561 -7.629 4.127 1.00 85.56 457 ARG A N 1
ATOM 3534 C CA . ARG A 1 457 ? 31.285 -7.119 4.621 1.00 85.56 457 ARG A CA 1
ATOM 3535 C C . ARG A 1 457 ? 30.127 -7.663 3.777 1.00 85.56 457 ARG A C 1
ATOM 3537 O O . ARG A 1 457 ? 30.192 -7.606 2.553 1.00 85.56 457 ARG A O 1
ATOM 3544 N N . LEU A 1 458 ? 29.100 -8.188 4.438 1.00 81.69 458 LEU A N 1
ATOM 3545 C CA . LEU A 1 458 ? 27.838 -8.631 3.843 1.00 81.69 458 LEU A CA 1
ATOM 3546 C C . LEU A 1 458 ? 26.692 -7.902 4.542 1.00 81.69 458 LEU A C 1
ATOM 3548 O O . LEU A 1 458 ? 26.614 -7.943 5.767 1.00 81.69 458 LEU A O 1
ATOM 3552 N N . MET A 1 459 ? 25.807 -7.269 3.784 1.00 80.75 459 MET A N 1
ATOM 3553 C CA . MET A 1 459 ? 24.721 -6.433 4.315 1.00 80.75 459 MET A CA 1
ATOM 3554 C C . MET A 1 459 ? 23.414 -7.222 4.412 1.00 80.75 459 MET A C 1
ATOM 3556 O O . MET A 1 459 ? 23.269 -8.234 3.727 1.00 80.75 459 MET A O 1
ATOM 3560 N N . ASN A 1 460 ? 22.461 -6.768 5.234 1.00 76.12 460 ASN A N 1
ATOM 3561 C CA . ASN A 1 460 ? 21.100 -7.329 5.319 1.00 76.12 460 ASN A CA 1
ATOM 3562 C C . ASN A 1 460 ? 21.041 -8.851 5.561 1.00 76.12 460 ASN A C 1
ATOM 3564 O O . ASN A 1 460 ? 20.171 -9.553 5.040 1.00 76.12 460 ASN A O 1
ATOM 3568 N N . GLN A 1 461 ? 21.972 -9.391 6.349 1.00 85.06 461 GLN A N 1
ATOM 3569 C CA . GLN A 1 461 ? 22.069 -10.828 6.577 1.00 85.06 461 GLN A CA 1
ATOM 3570 C C . GLN A 1 461 ? 21.104 -11.265 7.673 1.00 85.06 461 GLN A C 1
ATOM 3572 O O . GLN A 1 461 ? 21.157 -10.767 8.796 1.00 85.06 461 GLN A O 1
ATOM 3577 N N . VAL A 1 462 ? 20.268 -12.263 7.380 1.00 89.50 462 VAL A N 1
ATOM 3578 C CA . VAL A 1 462 ? 19.483 -12.955 8.410 1.00 89.50 462 VAL A CA 1
ATOM 3579 C C . VAL A 1 462 ? 20.437 -13.843 9.209 1.00 89.50 462 VAL A C 1
ATOM 3581 O O . VAL A 1 462 ? 20.787 -14.943 8.783 1.00 89.50 462 VAL A O 1
ATOM 3584 N N . VAL A 1 463 ? 20.890 -13.361 10.365 1.00 95.00 463 VAL A N 1
ATOM 3585 C CA . VAL A 1 463 ? 21.849 -14.089 11.217 1.00 95.00 463 VAL A CA 1
ATOM 3586 C C . VAL A 1 463 ? 21.161 -15.054 12.176 1.00 95.00 463 VAL A C 1
ATOM 3588 O O . VAL A 1 463 ? 21.791 -15.992 12.656 1.00 95.00 463 VAL A O 1
ATOM 3591 N N . TYR A 1 464 ? 19.867 -14.853 12.432 1.00 96.62 464 TYR A N 1
ATOM 3592 C CA . TYR A 1 464 ? 19.029 -15.784 13.179 1.00 96.62 464 TYR A CA 1
ATOM 3593 C C . TYR A 1 464 ? 17.581 -15.733 12.686 1.00 96.62 464 TYR A C 1
ATOM 3595 O O . TYR A 1 464 ? 17.064 -14.665 12.361 1.00 96.62 464 TYR A O 1
ATOM 3603 N N . GLN A 1 465 ? 16.913 -16.886 12.686 1.00 94.56 465 GLN A N 1
ATOM 3604 C CA . GLN A 1 465 ? 15.496 -17.027 12.371 1.00 94.56 465 GLN A CA 1
ATOM 3605 C C . GLN A 1 465 ? 14.870 -18.089 13.276 1.00 94.56 465 GLN A C 1
ATOM 3607 O O . GLN A 1 465 ? 15.441 -19.159 13.486 1.00 94.56 465 GLN A O 1
ATOM 3612 N N . ILE A 1 466 ? 13.659 -17.818 13.755 1.00 93.50 466 ILE A N 1
ATOM 3613 C CA . ILE A 1 466 ? 12.779 -18.819 14.360 1.00 93.50 466 ILE A CA 1
ATOM 3614 C C . ILE A 1 466 ? 11.377 -18.697 13.770 1.00 93.50 466 ILE A C 1
ATOM 3616 O O . ILE A 1 466 ? 10.878 -17.595 13.552 1.00 93.50 466 ILE A O 1
ATOM 3620 N N . THR A 1 467 ? 10.745 -19.835 13.501 1.00 90.50 467 THR A N 1
ATOM 3621 C CA . THR A 1 467 ? 9.380 -19.940 12.967 1.00 90.50 467 THR A CA 1
ATOM 3622 C C . THR A 1 467 ? 8.603 -21.005 13.739 1.00 90.50 467 THR A C 1
ATOM 3624 O O . THR A 1 467 ? 9.190 -21.775 14.503 1.00 90.50 467 THR A O 1
ATOM 3627 N N . GLY A 1 468 ? 7.282 -21.049 13.556 1.00 85.44 468 GLY A N 1
ATOM 3628 C CA . GLY A 1 468 ? 6.425 -22.066 14.172 1.00 85.44 468 GLY A CA 1
ATOM 3629 C C . GLY A 1 468 ? 6.247 -21.907 15.683 1.00 85.44 468 GLY A C 1
ATOM 3630 O O . GLY A 1 468 ? 5.905 -22.877 16.361 1.00 85.44 468 GLY A O 1
ATOM 3631 N N . LEU A 1 469 ? 6.480 -20.707 16.221 1.00 90.44 469 LEU A N 1
ATOM 3632 C CA . LEU A 1 469 ? 6.080 -20.372 17.582 1.00 90.44 469 LEU A CA 1
ATOM 3633 C C . LEU A 1 469 ? 4.551 -20.411 17.690 1.00 90.44 469 LEU A C 1
ATOM 3635 O O . LEU A 1 469 ? 3.829 -20.176 16.718 1.00 90.44 469 LEU A O 1
ATOM 3639 N N . THR A 1 470 ? 4.052 -20.731 18.879 1.00 90.50 470 THR A N 1
ATOM 3640 C CA . THR A 1 470 ? 2.616 -20.658 19.164 1.00 90.50 470 THR A CA 1
ATOM 3641 C C . THR A 1 470 ? 2.124 -19.227 18.951 1.00 90.50 470 THR A C 1
ATOM 3643 O O . THR A 1 470 ? 2.755 -18.335 19.496 1.00 90.50 470 THR A O 1
ATOM 3646 N N . PRO A 1 471 ? 1.008 -18.971 18.245 1.00 82.81 471 PRO A N 1
ATOM 3647 C CA . PRO A 1 471 ? 0.505 -17.608 18.092 1.00 82.81 471 PRO A CA 1
ATOM 3648 C C . PRO A 1 471 ? 0.334 -16.917 19.452 1.00 82.81 471 PRO A C 1
ATOM 3650 O O . PRO A 1 471 ? -0.420 -17.396 20.302 1.00 82.81 471 PRO A O 1
ATOM 3653 N N . GLY A 1 472 ? 1.044 -15.810 19.668 1.00 82.75 472 GLY A N 1
ATOM 3654 C CA . GLY A 1 472 ? 1.045 -15.116 20.952 1.00 82.75 472 GLY A CA 1
ATOM 3655 C C . GLY A 1 472 ? 2.241 -14.190 21.134 1.00 82.75 472 GLY A C 1
ATOM 3656 O O . GLY A 1 472 ? 2.971 -13.900 20.188 1.00 82.75 472 GLY A O 1
ATOM 3657 N N . SER A 1 473 ? 2.410 -13.705 22.364 1.00 92.50 473 SER A N 1
ATOM 3658 C CA . SER A 1 473 ? 3.504 -12.807 22.727 1.00 92.50 473 SER A CA 1
ATOM 3659 C C . SER A 1 473 ? 4.780 -13.590 23.029 1.00 92.50 473 SER A C 1
ATOM 3661 O O . SER A 1 473 ? 4.757 -14.525 23.828 1.00 92.50 473 SER A O 1
ATOM 3663 N N . HIS A 1 474 ? 5.883 -13.160 22.420 1.00 96.44 474 HIS A N 1
ATOM 3664 C CA . HIS A 1 474 ? 7.218 -13.731 22.563 1.00 96.44 474 HIS A CA 1
ATOM 3665 C C . HIS A 1 474 ? 8.272 -12.635 22.722 1.00 96.44 474 HIS A C 1
ATOM 3667 O O . HIS A 1 474 ? 8.073 -11.499 22.290 1.00 96.44 474 HIS A O 1
ATOM 3673 N N . THR A 1 475 ? 9.428 -12.974 23.290 1.00 97.94 475 THR A N 1
ATOM 3674 C CA . THR A 1 475 ? 10.560 -12.046 23.439 1.00 97.94 475 THR A CA 1
ATOM 3675 C C . THR A 1 475 ? 11.819 -12.612 22.799 1.00 97.94 475 THR A C 1
ATOM 3677 O O . THR A 1 475 ? 12.301 -13.661 23.218 1.00 97.94 475 THR A O 1
ATOM 3680 N N . LEU A 1 476 ? 12.399 -11.892 21.837 1.00 98.56 476 LEU A N 1
ATOM 3681 C CA . LEU A 1 476 ? 13.756 -12.131 21.341 1.00 98.56 476 LEU A CA 1
ATOM 3682 C C . LEU A 1 476 ? 14.753 -11.327 22.183 1.00 98.56 476 LEU A C 1
ATOM 3684 O O . LEU A 1 476 ? 14.543 -10.138 22.409 1.00 98.56 476 LEU A O 1
ATOM 3688 N N . LYS A 1 477 ? 15.856 -11.950 22.602 1.00 98.69 477 LYS A N 1
ATOM 3689 C CA . LYS A 1 477 ? 17.000 -11.279 23.231 1.00 98.69 477 LYS A CA 1
ATOM 3690 C C . LYS A 1 477 ? 18.298 -11.762 22.593 1.00 98.69 477 LYS A C 1
ATOM 3692 O O . LYS A 1 477 ? 18.523 -12.967 22.511 1.00 98.69 477 LYS A O 1
ATOM 3697 N N . ALA A 1 478 ? 19.156 -10.831 22.192 1.00 98.56 478 ALA A N 1
ATOM 3698 C CA . ALA A 1 478 ? 20.443 -11.125 21.571 1.00 98.56 478 ALA A CA 1
ATOM 3699 C C . ALA A 1 478 ? 21.570 -10.451 22.361 1.00 98.56 478 ALA A C 1
ATOM 3701 O O . ALA A 1 478 ? 21.524 -9.244 22.595 1.00 98.56 478 ALA A O 1
ATOM 3702 N N . VAL A 1 479 ? 22.552 -11.235 22.807 1.00 98.69 479 VAL A N 1
ATOM 3703 C CA . VAL A 1 479 ? 23.600 -10.814 23.748 1.00 98.69 479 VAL A CA 1
ATOM 3704 C C . VAL A 1 479 ? 24.968 -10.901 23.083 1.00 98.69 479 VAL A C 1
ATOM 3706 O O . VAL A 1 479 ? 25.373 -11.985 22.663 1.00 98.69 479 VAL A O 1
ATOM 3709 N N . LYS A 1 480 ? 25.721 -9.797 23.053 1.00 98.44 480 LYS A N 1
ATOM 3710 C CA . LYS A 1 480 ? 27.085 -9.773 22.506 1.00 98.44 480 LYS A CA 1
ATOM 3711 C C . LYS A 1 480 ? 28.016 -10.651 23.338 1.00 98.44 480 LYS A C 1
ATOM 3713 O O . LYS A 1 480 ? 28.102 -10.471 24.554 1.00 98.44 480 LYS A O 1
ATOM 3718 N N . LYS A 1 481 ? 28.774 -11.554 22.709 1.00 98.38 481 LYS A N 1
ATOM 3719 C CA . LYS A 1 481 ? 29.748 -12.423 23.398 1.00 98.38 481 LYS A CA 1
ATOM 3720 C C . LYS A 1 481 ? 31.188 -12.147 23.006 1.00 98.38 481 LYS A C 1
ATOM 3722 O O . LYS A 1 481 ? 32.041 -12.101 23.892 1.00 98.38 481 LYS A O 1
ATOM 3727 N N . THR A 1 482 ? 31.463 -11.976 21.718 1.00 98.12 482 THR A N 1
ATOM 3728 C CA . THR A 1 482 ? 32.822 -11.758 21.197 1.00 98.12 482 THR A CA 1
ATOM 3729 C C . THR A 1 482 ? 32.825 -10.684 20.098 1.00 98.12 482 THR A C 1
ATOM 3731 O O . THR A 1 482 ? 31.821 -10.003 19.888 1.00 98.12 482 THR A O 1
ATOM 3734 N N . GLY A 1 483 ? 33.970 -10.475 19.439 1.00 96.69 483 GLY A N 1
ATOM 3735 C CA . GLY A 1 483 ? 34.148 -9.445 18.409 1.00 96.69 483 GLY A CA 1
ATOM 3736 C C . GLY A 1 483 ? 34.330 -8.031 18.969 1.00 96.69 483 GLY A C 1
ATOM 3737 O O . GLY A 1 483 ? 34.124 -7.774 20.159 1.00 96.69 483 GLY A O 1
ATOM 3738 N N . THR A 1 484 ? 34.722 -7.096 18.107 1.00 97.50 484 THR A N 1
ATOM 3739 C CA . THR A 1 484 ? 34.785 -5.668 18.444 1.00 97.50 484 THR A CA 1
ATOM 3740 C C . THR A 1 484 ? 33.387 -5.074 18.514 1.00 97.50 484 THR A C 1
ATOM 3742 O O . THR A 1 484 ? 33.123 -4.313 19.437 1.00 97.50 484 THR A O 1
ATOM 3745 N N . TYR A 1 485 ? 32.482 -5.468 17.615 1.00 96.94 485 TYR A N 1
ATOM 3746 C CA . TYR A 1 485 ? 31.125 -4.931 17.531 1.00 96.94 485 TYR A CA 1
ATOM 3747 C C . TYR A 1 485 ? 30.050 -6.028 17.521 1.00 96.94 485 TYR A C 1
ATOM 3749 O O . TYR A 1 485 ? 30.282 -7.137 17.046 1.00 96.94 485 TYR A O 1
ATOM 3757 N N . MET A 1 486 ? 28.867 -5.701 18.038 1.00 97.38 486 MET A N 1
ATOM 3758 C CA . MET A 1 486 ? 27.594 -6.341 17.691 1.00 97.38 486 MET A CA 1
ATOM 3759 C C . MET A 1 486 ? 26.682 -5.247 17.154 1.00 97.38 486 MET A C 1
ATOM 3761 O O . MET A 1 486 ? 26.550 -4.208 17.802 1.00 97.38 486 MET A O 1
ATOM 3765 N N . LEU A 1 487 ? 26.083 -5.487 15.991 1.00 96.31 487 LEU A N 1
ATOM 3766 C CA . LEU A 1 487 ? 25.170 -4.559 15.334 1.00 96.31 487 LEU A CA 1
ATOM 3767 C C . LEU A 1 487 ? 23.756 -5.136 15.308 1.00 96.31 487 LEU A C 1
ATOM 3769 O O . LEU A 1 487 ? 23.572 -6.349 15.174 1.00 96.31 487 LEU A O 1
ATOM 3773 N N . LEU A 1 488 ? 22.779 -4.245 15.382 1.00 96.44 488 LEU A N 1
ATOM 3774 C CA . LEU A 1 488 ? 21.384 -4.478 15.061 1.00 96.44 488 LEU A CA 1
ATOM 3775 C C . LEU A 1 488 ? 21.001 -3.504 13.947 1.00 96.44 488 LEU A C 1
ATOM 3777 O O . LEU A 1 488 ? 21.143 -2.297 14.119 1.00 96.44 488 LEU A O 1
ATOM 3781 N N . ASP A 1 489 ? 20.523 -4.056 12.839 1.00 93.75 489 ASP A N 1
ATOM 3782 C CA . ASP A 1 489 ? 19.986 -3.298 11.709 1.00 93.75 489 ASP A CA 1
ATOM 3783 C C . ASP A 1 489 ? 18.452 -3.358 11.724 1.00 93.75 489 ASP A C 1
ATOM 3785 O O . ASP A 1 489 ? 17.762 -2.355 11.868 1.00 93.75 489 ASP A O 1
ATOM 3789 N N . SER A 1 490 ? 17.882 -4.564 11.666 1.00 93.06 490 SER A N 1
ATOM 3790 C CA . SER A 1 490 ? 16.428 -4.707 11.696 1.00 93.06 490 SER A CA 1
ATOM 3791 C C . SER A 1 490 ? 15.962 -6.066 12.208 1.00 93.06 490 SER A C 1
ATOM 3793 O O . SER A 1 490 ? 16.708 -7.045 12.282 1.00 93.06 490 SER A O 1
ATOM 3795 N N . LEU A 1 491 ? 14.684 -6.133 12.577 1.00 94.19 491 LEU A N 1
ATOM 3796 C CA . LEU A 1 491 ? 13.979 -7.378 12.873 1.00 94.19 491 LEU A CA 1
ATOM 3797 C C . LEU A 1 491 ? 12.872 -7.586 11.844 1.00 94.19 491 LEU A C 1
ATOM 3799 O O . LEU A 1 491 ? 12.295 -6.622 11.349 1.00 94.19 491 LEU A O 1
ATOM 3803 N N . ARG A 1 492 ? 12.512 -8.836 11.547 1.00 89.81 492 ARG A N 1
ATOM 3804 C CA . ARG A 1 492 ? 11.275 -9.132 10.802 1.00 89.81 492 ARG A CA 1
ATOM 3805 C C . ARG A 1 492 ? 10.407 -10.092 11.589 1.00 89.81 492 ARG A C 1
ATOM 3807 O O . ARG A 1 492 ? 10.772 -11.249 11.780 1.00 89.81 492 ARG A O 1
ATOM 3814 N N . VAL A 1 493 ? 9.250 -9.619 12.034 1.00 86.38 493 VAL A N 1
ATOM 3815 C CA . VAL A 1 493 ? 8.270 -10.430 12.761 1.00 86.38 493 VAL A CA 1
ATOM 3816 C C . VAL A 1 493 ? 7.373 -11.132 11.761 1.00 86.38 493 VAL A C 1
ATOM 3818 O O . VAL A 1 493 ? 6.825 -10.486 10.875 1.00 86.38 493 VAL A O 1
ATOM 3821 N N . THR A 1 494 ? 7.202 -12.440 11.916 1.00 84.25 494 THR A N 1
ATOM 3822 C CA . THR A 1 494 ? 6.112 -13.180 11.276 1.00 84.25 494 THR A CA 1
ATOM 3823 C C . THR A 1 494 ? 4.931 -13.170 12.239 1.00 84.25 494 THR A C 1
ATOM 3825 O O . THR A 1 494 ? 5.087 -13.704 13.340 1.00 84.25 494 THR A O 1
ATOM 3828 N N . PRO A 1 495 ? 3.800 -12.552 11.871 1.00 73.31 495 PRO A N 1
ATOM 3829 C CA . PRO A 1 495 ? 2.637 -12.488 12.739 1.00 73.31 495 PRO A CA 1
ATOM 3830 C C . PRO A 1 495 ? 2.000 -13.816 13.143 1.00 73.31 495 PRO A C 1
ATOM 3832 O O . PRO A 1 495 ? 2.391 -14.879 12.601 1.00 73.31 495 PRO A O 1
#

InterPro domains:
  IPR002241 Glycoside hydrolase, family 27 [PTHR11452] (1-124)
  IPR013780 Glycosyl hydrolase, all-beta [G3DSA:2.60.40.1180] (43-130)
  IPR013785 Aldolase-type TIM barrel [G3DSA:3.20.20.70] (1-41)
  IPR041233 Alpha galactosidase, C-terminal domain [PF17801] (51-124)

Sequence (495 aa):
MTLWAMSSAQLYTGNDLTNLDSFGIGLLTNEEVIAVNQAGRPAHPVSTASNQQAWYANNGDGTYTVALVNLGSSAANVTVNWSDIGLNGAATVRDLWTHTDLGTFNTGYTSTSLPSHASRLLKVRASGGSVTANDDDTGIKYTGSWQRSYNRGLGDYLDDVHFTQTNNDYFEYNFNGTGIELITEKDSSQGNVDIYVDNVFKQTVNTYNATRQSQQTVYAISGLSNGSHKLKAVKKSGTYMLLDKLRFSVPSAILVNDTDGAITYSGTWIYNGSCGFGDYQDDVHYTQTNNDYAEYSFNGTGIELVTEKDSSQGNIDIYVDNVFKQTVNTYNATRQAQQTVYRISGLSSGSHTIKAVKKSGTYMLIDQFKVLSNKIQINDTDPGIIHSGAWSLNSNRGFGDYNNDVHFTQTNNDYFQYTFNGTGIELLTEKEAGQGDVDIYVDNVFKTTVSTYNATRLMNQVVYQITGLTPGSHTLKAVKKTGTYMLLDSLRVTP

Radius of gyration: 25.31 Å; chains: 1; bounding box: 67×52×70 Å

Secondary structure (DSSP, 8-state):
-HHHHHTT------S-GGG--HHHHHHH--HHHHHHHHT----EES--SSSEEEEEEE-SSSEEEEEEEE-SSS-EEEEEEGGGGTEES-EEEEETTTTEEEEEESSEEEEEEEPTT-EEEEEEEE-SSEEEEETT-TTEEEESSEEEEE---SS-GGGEEEEE-STT-EEEEEEEEEEEEEEEEE-TTB-EEEEEETTEEEEEEE---SS-EEEEEEEEEEEEEEEEEEEEEEE-SSSBEEE-EEEEEPPPPEEEETT-TTEEEESS-EEES---S--GGG-EEEE-STT-EEEEEEEEEEEEEEEEE-TTB-EEEEEETTEEEEEEE---SS-EEEEEEEEEEEEEEEEEEEEEEE-SSSBEEE-EEEEE-S-EEEETT-TTEEEESSEEEEE--SS--GGGEEEEE-STT-EEEEEEEESEEEEEEEEBTTB-EEEEEETTEEEEEEE-B-SS-EEEEEEEEE--PPSEEEEEEEEE-SSSBEEE-EEEEE-

Organism: NCBI:txid2507935

Foldseek 3Di:
DQQCLQQLHDDDDPDDPVPDDPVNVLVVPLPLSNCSSVLNFHWDWLDPPDQWTWTWADSQAQKIKIKTWRQDQFFDKHKDWCVSQQHQAKKWKAFSSVRDTPGIDGTIDIDHRQGHGHMTIIMIGHQWFKGKDFQPRPQKAWDDDKDKDAPCPQPFDNRIKIKDQDFFTKIKGKHFAFKKWFWFKAEQQWFWKFKDKQNHTDDIFTSHDPHIDHGDRRDMDGQHWRGMMMIMITGHDGRMDIGGMMMHTHAHFDKDFQPHPQKDWFDDKDKDQACVQPFDLNIKIKDQDFFTKIKHKDFAQKKWFFFKAEQQAFWKFKDKQNHTDDIFTSHDPDIDGGGRRDIDGRHDGGMMMMMIGGHDGRMDIGRIMTGHHSKHKFFQPHPQKAWDDDKDKDACCSPNFDNRIKIKDQDFFTKIKHKDFAFKKFFWAKAEQQWFWKFKDKQNHTDDIFTSHDDHIDHGDRRDMDGRHDGGMMMIMIGGHDGRMDIGRIMIGND